Protein AF-A0AAX3F1F7-F1 (afdb_monomer_lite)

Structure (mmCIF, N/CA/C/O backbone):
data_AF-A0AAX3F1F7-F1
#
_entry.id   AF-A0AAX3F1F7-F1
#
loop_
_atom_site.group_PDB
_atom_site.id
_atom_site.type_symbol
_atom_site.label_atom_id
_atom_site.label_alt_id
_atom_site.label_comp_id
_atom_site.label_asym_id
_atom_site.label_entity_id
_atom_site.label_seq_id
_atom_site.pdbx_PDB_ins_code
_atom_site.Cartn_x
_atom_site.Cartn_y
_atom_site.Cartn_z
_atom_site.occupancy
_atom_site.B_iso_or_equiv
_atom_site.auth_seq_id
_atom_site.auth_comp_id
_atom_site.auth_asym_id
_atom_site.auth_atom_id
_atom_site.pdbx_PDB_model_num
ATOM 1 N N . MET A 1 1 ? -50.636 18.032 50.389 1.00 56.16 1 MET A N 1
ATOM 2 C CA . MET A 1 1 ? -50.684 18.350 48.943 1.00 56.16 1 MET A CA 1
ATOM 3 C C . MET A 1 1 ? -49.290 18.694 48.413 1.00 56.16 1 MET A C 1
ATOM 5 O O . MET A 1 1 ? -48.464 17.792 48.458 1.00 56.16 1 MET A O 1
ATOM 9 N N . GLN A 1 2 ? -48.983 19.935 47.993 1.00 61.22 2 GLN A N 1
ATOM 10 C CA . GLN A 1 2 ? -47.735 20.299 47.274 1.00 61.22 2 GLN A CA 1
ATOM 11 C C . GLN A 1 2 ? -46.433 19.712 47.865 1.00 61.22 2 GLN A C 1
ATOM 13 O O . GLN A 1 2 ? -45.573 19.241 47.130 1.00 61.22 2 GLN A O 1
ATOM 18 N N . PHE A 1 3 ? -46.307 19.691 49.194 1.00 67.88 3 PHE A N 1
ATOM 19 C CA . PHE A 1 3 ? -45.115 19.219 49.907 1.00 67.88 3 PHE A CA 1
ATOM 20 C C . PHE A 1 3 ? -44.638 17.800 49.525 1.00 67.88 3 PHE A C 1
ATOM 22 O O . PHE A 1 3 ? -43.434 17.579 49.433 1.00 67.88 3 PHE A O 1
ATOM 29 N N . ILE A 1 4 ? -45.552 16.851 49.273 1.00 76.25 4 ILE A N 1
ATOM 30 C CA . ILE A 1 4 ? -45.206 15.460 48.909 1.00 76.25 4 ILE A CA 1
ATOM 31 C C . ILE A 1 4 ? -45.314 15.188 47.398 1.00 76.25 4 ILE A C 1
ATOM 33 O O . ILE A 1 4 ? -44.721 14.232 46.903 1.00 76.25 4 ILE A O 1
ATOM 37 N N . SER A 1 5 ? -46.010 16.041 46.631 1.00 79.94 5 SER A N 1
ATOM 38 C CA . SER A 1 5 ? -46.213 15.810 45.192 1.00 79.94 5 SER A CA 1
ATOM 39 C C . SER A 1 5 ? -44.903 15.821 44.398 1.00 79.94 5 SER A C 1
ATOM 41 O O . SER A 1 5 ? -44.762 15.043 43.463 1.00 79.94 5 SER A O 1
ATOM 43 N N . GLY A 1 6 ? -43.915 16.632 44.798 1.00 85.50 6 GLY A N 1
ATOM 44 C CA . GLY A 1 6 ? -42.579 16.614 44.185 1.00 85.50 6 GLY A CA 1
ATOM 45 C C . GLY A 1 6 ? -41.860 15.267 44.340 1.00 85.50 6 GLY A C 1
ATOM 46 O O . GLY A 1 6 ? -41.281 14.767 43.377 1.00 85.50 6 GLY A O 1
ATOM 47 N N . SER A 1 7 ? -41.960 14.640 45.516 1.00 88.38 7 SER A N 1
ATOM 48 C CA . SER A 1 7 ? -41.384 13.317 45.795 1.00 88.38 7 SER A CA 1
ATOM 49 C C . SER A 1 7 ? -42.088 12.206 45.011 1.00 88.38 7 SER A C 1
ATOM 51 O O . SER A 1 7 ? -41.428 11.319 44.476 1.00 88.38 7 SER A O 1
ATOM 53 N N . VAL A 1 8 ? -43.417 12.283 44.863 1.00 89.31 8 VAL A N 1
ATOM 54 C CA . VAL A 1 8 ? -44.194 11.354 44.020 1.00 89.31 8 VAL A CA 1
ATOM 55 C C . VAL A 1 8 ? -43.819 11.503 42.540 1.00 89.31 8 VAL A C 1
ATOM 57 O O . VAL A 1 8 ? -43.609 10.496 41.867 1.00 89.31 8 VAL A O 1
ATOM 60 N N . THR A 1 9 ? -43.630 12.728 42.037 1.00 91.44 9 THR A N 1
ATOM 61 C CA . THR A 1 9 ? -43.121 12.966 40.674 1.00 91.44 9 THR A CA 1
ATOM 62 C C . THR A 1 9 ? -41.704 12.414 40.481 1.00 91.44 9 THR A C 1
ATOM 64 O O . THR A 1 9 ? -41.444 11.761 39.474 1.00 91.44 9 THR A O 1
ATOM 67 N N . ALA A 1 10 ? -40.797 12.610 41.445 1.00 91.44 10 ALA A N 1
ATOM 68 C CA . ALA A 1 10 ? -39.433 12.078 41.377 1.00 91.44 10 ALA A CA 1
ATOM 69 C C . ALA A 1 10 ? -39.404 10.538 41.386 1.00 91.44 10 ALA A C 1
ATOM 71 O O . ALA A 1 10 ? -38.694 9.923 40.591 1.00 91.44 10 ALA A O 1
ATOM 72 N N . ALA A 1 11 ? -40.222 9.908 42.232 1.00 93.25 11 ALA A N 1
ATOM 73 C CA . ALA A 1 11 ? -40.383 8.459 42.269 1.00 93.25 11 ALA A CA 1
ATOM 74 C C . ALA A 1 11 ? -41.006 7.900 40.981 1.00 93.25 11 ALA A C 1
ATOM 76 O O . ALA A 1 11 ? -40.555 6.870 40.481 1.00 93.25 11 ALA A O 1
ATOM 77 N N . LYS A 1 12 ? -41.987 8.600 40.394 1.00 93.94 12 LYS A N 1
ATOM 78 C CA . LYS A 1 12 ? -42.542 8.236 39.085 1.00 93.94 12 LYS A CA 1
ATOM 79 C C . LYS A 1 12 ? -41.490 8.334 37.975 1.00 93.94 12 LYS A C 1
ATOM 81 O O . LYS A 1 12 ? -41.359 7.390 37.210 1.00 93.94 12 LYS A O 1
ATOM 86 N N . ALA A 1 13 ? -40.689 9.399 37.935 1.00 93.38 13 ALA A N 1
ATOM 87 C CA . ALA A 1 13 ? -39.609 9.540 36.954 1.00 93.38 13 ALA A CA 1
ATOM 88 C C . ALA A 1 13 ? -38.542 8.428 37.055 1.00 93.38 13 ALA A C 1
ATOM 90 O O . ALA A 1 13 ? -37.955 8.054 36.047 1.00 93.38 13 ALA A O 1
ATOM 91 N N . VAL A 1 14 ? -38.314 7.874 38.253 1.00 94.25 14 VAL A N 1
ATOM 92 C CA . VAL A 1 14 ? -37.446 6.700 38.463 1.00 94.25 14 VAL A CA 1
ATOM 93 C C . VAL A 1 14 ? -38.097 5.396 37.985 1.00 94.25 14 VAL A C 1
ATOM 95 O O . VAL A 1 14 ? -37.398 4.543 37.447 1.00 94.25 14 VAL A O 1
ATOM 98 N N . LYS A 1 15 ? -39.415 5.238 38.161 1.00 94.00 15 LYS A N 1
ATOM 99 C CA . LYS A 1 15 ? -40.184 4.062 37.712 1.00 94.00 15 LYS A CA 1
ATOM 100 C C . LYS A 1 15 ? -40.419 4.013 36.201 1.00 94.00 15 LYS A C 1
ATOM 102 O O . LYS A 1 15 ? -40.439 2.932 35.624 1.00 94.00 15 LYS A O 1
ATOM 107 N N . ASP A 1 16 ? -40.614 5.173 35.579 1.00 94.12 16 ASP A N 1
ATOM 108 C CA . ASP A 1 16 ? -40.858 5.321 34.139 1.00 94.12 16 ASP A CA 1
ATOM 109 C C . ASP A 1 16 ? -39.570 5.150 33.299 1.00 94.12 16 ASP A C 1
ATOM 111 O O . ASP A 1 16 ? -39.619 5.183 32.069 1.00 94.12 16 ASP A O 1
ATOM 115 N N . ASP A 1 17 ? -38.409 4.987 33.943 1.00 94.88 17 ASP A N 1
ATOM 116 C CA . ASP A 1 17 ? -37.119 4.823 33.279 1.00 94.88 17 ASP A CA 1
ATOM 117 C C . ASP A 1 17 ? -36.986 3.441 32.617 1.00 94.88 17 ASP A C 1
ATOM 119 O O . ASP A 1 17 ? -37.281 2.408 33.221 1.00 94.88 17 ASP A O 1
ATOM 123 N N . ALA A 1 18 ? -36.467 3.402 31.387 1.00 92.81 18 ALA A N 1
ATOM 124 C CA . ALA A 1 18 ? -36.303 2.164 30.625 1.00 92.81 18 ALA A CA 1
ATOM 125 C C . ALA A 1 18 ? -35.439 1.106 31.343 1.00 92.81 18 ALA A C 1
ATOM 127 O O . ALA A 1 18 ? -35.636 -0.089 31.120 1.00 92.81 18 ALA A O 1
ATOM 128 N N . GLN A 1 19 ? -34.513 1.522 32.219 1.00 93.50 19 GLN A N 1
ATOM 129 C CA . GLN A 1 19 ? -33.678 0.611 33.009 1.00 93.50 19 GLN A CA 1
ATOM 130 C C . GLN A 1 19 ? -34.229 0.296 34.405 1.00 93.50 19 GLN A C 1
ATOM 132 O O . GLN A 1 19 ? -33.608 -0.475 35.137 1.00 93.50 19 GLN A O 1
ATOM 137 N N . TYR A 1 20 ? -35.414 0.800 34.773 1.00 92.44 20 TYR A N 1
ATOM 138 C CA . TYR A 1 20 ? -36.036 0.481 36.060 1.00 92.44 20 TYR A CA 1
ATOM 139 C C . TYR A 1 20 ? -36.245 -1.027 36.238 1.00 92.44 20 TYR A C 1
ATOM 141 O O . TYR A 1 20 ? -35.955 -1.567 37.301 1.00 92.44 20 TYR A O 1
ATOM 149 N N . ASN A 1 21 ? -36.638 -1.751 35.185 1.00 92.00 21 ASN A N 1
ATOM 150 C CA . ASN A 1 21 ? -36.804 -3.208 35.246 1.00 92.00 21 ASN A CA 1
ATOM 151 C C . ASN A 1 21 ? -35.507 -3.960 35.604 1.00 92.00 21 ASN A C 1
ATOM 153 O O . ASN A 1 21 ? -35.583 -4.999 36.262 1.00 92.00 21 ASN A O 1
ATOM 157 N N . SER A 1 22 ? -34.343 -3.410 35.252 1.00 90.00 22 SER A N 1
ATOM 158 C CA . SER A 1 22 ? -33.010 -3.964 35.529 1.00 90.00 22 SER A CA 1
ATOM 159 C C . SER A 1 22 ? -32.537 -3.727 36.975 1.00 90.00 22 SER A C 1
ATOM 161 O O . SER A 1 22 ? -31.560 -4.334 37.410 1.00 90.00 22 SER A O 1
ATOM 163 N N . VAL A 1 23 ? -33.212 -2.862 37.745 1.00 91.31 23 VAL A N 1
ATOM 164 C CA . VAL A 1 23 ? -32.863 -2.563 39.147 1.00 91.31 23 VAL A CA 1
ATOM 165 C C . VAL A 1 23 ? -33.130 -3.766 40.065 1.00 91.31 23 VAL A C 1
ATOM 167 O O . VAL A 1 23 ? -34.052 -4.556 39.838 1.00 91.31 23 VAL A O 1
ATOM 170 N N . ASP A 1 24 ? -32.328 -3.880 41.129 1.00 90.75 24 ASP A N 1
ATOM 171 C CA . ASP A 1 24 ? -32.475 -4.828 42.247 1.00 90.75 24 ASP A CA 1
ATOM 172 C C . ASP A 1 24 ? -33.936 -4.946 42.729 1.00 90.75 24 ASP A C 1
ATOM 174 O O . ASP A 1 24 ? -34.585 -3.949 43.058 1.00 90.75 24 ASP A O 1
ATOM 178 N N . ALA A 1 25 ? -34.460 -6.176 42.778 1.00 92.56 25 ALA A N 1
ATOM 179 C CA . ALA A 1 25 ? -35.853 -6.452 43.133 1.00 92.56 25 ALA A CA 1
ATOM 180 C C . ALA A 1 25 ? -36.249 -5.891 44.509 1.00 92.56 25 ALA A C 1
ATOM 182 O O . ALA A 1 25 ? -37.356 -5.380 44.663 1.00 92.56 25 ALA A O 1
ATOM 183 N N . THR A 1 26 ? -35.334 -5.908 45.478 1.00 93.50 26 THR A N 1
ATOM 184 C CA . THR A 1 26 ? -35.558 -5.398 46.839 1.00 93.50 26 THR A CA 1
ATOM 185 C C . THR A 1 26 ? -35.767 -3.887 46.831 1.00 93.50 26 THR A C 1
ATOM 187 O O . THR A 1 26 ? -36.683 -3.371 47.475 1.00 93.50 26 THR A O 1
ATOM 190 N N . LEU A 1 27 ? -34.942 -3.171 46.059 1.00 93.62 27 LEU A N 1
ATOM 191 C CA . LEU A 1 27 ? -35.031 -1.718 45.915 1.00 93.62 27 LEU A CA 1
ATOM 192 C C . LEU A 1 27 ? -36.296 -1.313 45.145 1.00 93.62 27 LEU A C 1
ATOM 194 O O . LEU A 1 27 ? -36.955 -0.348 45.531 1.00 93.62 27 LEU A O 1
ATOM 198 N N . LYS A 1 28 ? -36.682 -2.081 44.114 1.00 95.06 28 LYS A N 1
ATOM 199 C CA . LYS A 1 28 ? -37.941 -1.866 43.380 1.00 95.06 28 LYS A CA 1
ATOM 200 C C . LYS A 1 28 ? -39.159 -2.033 44.283 1.00 95.06 28 LYS A C 1
ATOM 202 O O . LYS A 1 28 ? -39.932 -1.090 44.403 1.00 95.06 28 LYS A O 1
ATOM 207 N N . THR A 1 29 ? -39.288 -3.166 44.979 1.00 95.81 29 THR A N 1
ATOM 208 C CA . THR A 1 29 ? -40.395 -3.414 45.922 1.00 95.81 29 THR A CA 1
ATOM 209 C C . THR A 1 29 ? -40.464 -2.334 47.001 1.00 95.81 29 THR A C 1
ATOM 211 O O . THR A 1 29 ? -41.536 -1.791 47.256 1.00 95.81 29 THR A O 1
ATOM 214 N N . THR A 1 30 ? -39.318 -1.939 47.569 1.00 95.62 30 THR A N 1
ATOM 215 C CA . THR A 1 30 ? -39.258 -0.858 48.568 1.00 95.62 30 THR A CA 1
ATOM 216 C C . THR A 1 30 ? -39.785 0.465 48.004 1.00 95.62 30 THR A C 1
ATOM 218 O O . THR A 1 30 ? -40.578 1.136 48.666 1.00 95.62 30 THR A O 1
ATOM 221 N N . LEU A 1 31 ? -39.385 0.844 46.783 1.00 96.19 31 LEU A N 1
ATOM 222 C CA . LEU A 1 31 ? -39.887 2.056 46.131 1.00 96.19 31 LEU A CA 1
ATOM 223 C C . LEU A 1 31 ? -41.385 1.958 45.821 1.00 96.19 31 LEU A C 1
ATOM 225 O O . LEU A 1 31 ? -42.106 2.912 46.093 1.00 96.19 31 LEU A O 1
ATOM 229 N N . GLU A 1 32 ? -41.860 0.826 45.302 1.00 95.31 32 GLU A N 1
ATOM 230 C CA . GLU A 1 32 ? -43.274 0.613 44.970 1.00 95.31 32 GLU A CA 1
ATOM 231 C C . GLU A 1 32 ? -44.187 0.695 46.198 1.00 95.31 32 GLU A C 1
ATOM 233 O O . GLU A 1 32 ? -45.220 1.368 46.156 1.00 95.31 32 GLU A O 1
ATOM 238 N N . GLU A 1 33 ? -43.782 0.106 47.327 1.00 95.44 33 GLU A N 1
ATOM 239 C CA . GLU A 1 33 ? -44.489 0.254 48.601 1.00 95.44 33 GLU A CA 1
ATOM 240 C C . GLU A 1 33 ? -44.615 1.726 49.014 1.00 95.44 33 GLU A C 1
ATOM 242 O O . GLU A 1 33 ? -45.711 2.193 49.340 1.00 95.44 33 GLU A O 1
ATOM 247 N N . LYS A 1 34 ? -43.500 2.477 49.022 1.00 94.44 34 LYS A N 1
ATOM 248 C CA . LYS A 1 34 ? -43.511 3.857 49.540 1.00 94.44 34 LYS A CA 1
ATOM 249 C C . LYS A 1 34 ? -44.189 4.806 48.550 1.00 94.44 34 LYS A C 1
ATOM 251 O O . LYS A 1 34 ? -44.867 5.738 48.975 1.00 94.44 34 LYS A O 1
ATOM 256 N N . TYR A 1 35 ? -44.077 4.536 47.249 1.00 93.81 35 TYR A N 1
ATOM 257 C CA . TYR A 1 35 ? -44.792 5.239 46.186 1.00 93.81 35 TYR A CA 1
ATOM 258 C C . TYR A 1 35 ? -46.306 5.047 46.314 1.00 93.81 35 TYR A C 1
ATOM 260 O O . TYR A 1 35 ? -47.053 6.025 46.291 1.00 93.81 35 TYR A O 1
ATOM 268 N N . THR A 1 36 ? -46.759 3.809 46.525 1.00 92.62 36 THR A N 1
ATOM 269 C CA . THR A 1 36 ? -48.180 3.487 46.725 1.00 92.62 36 THR A CA 1
ATOM 270 C C . THR A 1 36 ? -48.719 4.161 47.989 1.00 92.62 36 THR A C 1
ATOM 272 O O . THR A 1 36 ? -49.751 4.830 47.938 1.00 92.62 36 THR A O 1
ATOM 275 N N . ALA A 1 37 ? -47.986 4.083 49.106 1.00 88.88 37 ALA A N 1
ATOM 276 C CA . ALA A 1 37 ? -48.365 4.740 50.357 1.00 88.88 37 ALA A CA 1
ATOM 277 C C . ALA A 1 37 ? -48.449 6.276 50.230 1.00 88.88 37 ALA A C 1
ATOM 279 O O . ALA A 1 37 ? -49.399 6.886 50.719 1.00 88.88 37 ALA A O 1
ATOM 280 N N . ALA A 1 38 ? -47.493 6.911 49.543 1.00 87.38 38 ALA A N 1
ATOM 281 C CA . ALA A 1 38 ? -47.501 8.356 49.310 1.00 87.38 38 ALA A CA 1
ATOM 282 C C . ALA A 1 38 ? -48.607 8.804 48.337 1.00 87.38 38 ALA A C 1
ATOM 284 O O . ALA A 1 38 ? -49.199 9.866 48.532 1.00 87.38 38 ALA A O 1
ATOM 285 N N . THR A 1 39 ? -48.918 7.995 47.320 1.00 87.00 39 THR A N 1
ATOM 286 C CA . THR A 1 39 ? -49.993 8.273 46.349 1.00 87.00 39 THR A CA 1
ATOM 287 C C . THR A 1 39 ? -51.366 8.181 47.023 1.00 87.00 39 THR A C 1
ATOM 289 O O . THR A 1 39 ? -52.161 9.111 46.909 1.00 87.00 39 THR A O 1
ATOM 292 N N . ALA A 1 40 ? -51.605 7.159 47.853 1.00 84.06 40 ALA A N 1
ATOM 293 C CA . ALA A 1 40 ? -52.846 7.026 48.625 1.00 84.06 40 ALA A CA 1
ATOM 294 C C . ALA A 1 40 ? -53.093 8.198 49.608 1.00 84.06 40 ALA A C 1
ATOM 296 O O . ALA A 1 40 ? -54.239 8.523 49.923 1.00 84.06 40 ALA A O 1
ATOM 297 N N . LEU A 1 41 ? -52.031 8.871 50.074 1.00 78.69 41 LEU A N 1
ATOM 298 C CA . LEU A 1 41 ? -52.120 10.094 50.889 1.00 78.69 41 LEU A CA 1
ATOM 299 C C . LEU A 1 41 ? -52.425 11.368 50.073 1.00 78.69 41 LEU A C 1
ATOM 301 O O . LEU A 1 41 ? -52.804 12.380 50.664 1.00 78.69 41 LEU A O 1
ATOM 305 N N . LEU A 1 42 ? -52.274 11.336 48.744 1.00 74.62 42 LEU A N 1
ATOM 306 C CA . LEU A 1 42 ? -52.699 12.406 47.831 1.00 74.62 42 LEU A CA 1
ATOM 307 C C . LEU A 1 42 ? -54.128 12.186 47.316 1.00 74.62 42 LEU A C 1
ATOM 309 O O . LEU A 1 42 ? -54.904 13.136 47.272 1.00 74.62 42 LEU A O 1
ATOM 313 N N . GLU A 1 43 ? -54.489 10.946 46.980 1.00 71.44 43 GLU A N 1
ATOM 314 C CA . GLU A 1 43 ? -55.826 10.571 46.486 1.00 71.44 43 GLU A CA 1
ATOM 315 C C . GLU A 1 43 ? -56.916 10.652 47.574 1.00 71.44 43 GLU A C 1
ATOM 317 O O . GLU A 1 43 ? -58.104 10.771 47.277 1.00 71.44 43 GLU A O 1
ATOM 322 N N . GLY A 1 44 ? -56.524 10.637 48.853 1.00 62.34 44 GLY A N 1
ATOM 323 C CA . GLY A 1 44 ? -57.406 10.720 50.020 1.00 62.34 44 GLY A CA 1
ATOM 324 C C . GLY A 1 44 ? -58.065 12.087 50.276 1.00 62.34 44 GLY A C 1
ATOM 325 O O . GLY A 1 44 ? -58.163 12.495 51.436 1.00 62.34 44 GLY A O 1
ATOM 326 N N . GLU A 1 45 ? -58.538 12.796 49.244 1.00 52.22 45 GLU A N 1
ATOM 327 C CA . GLU A 1 45 ? -59.150 14.138 49.353 1.00 52.22 45 GLU A CA 1
ATOM 328 C C . GLU A 1 45 ? -60.296 14.217 50.380 1.00 52.22 45 GLU A C 1
ATOM 330 O O . GLU A 1 45 ? -60.506 15.251 51.021 1.00 52.22 45 GLU A O 1
ATOM 335 N N . THR A 1 46 ? -61.015 13.111 50.589 1.00 50.50 46 THR A N 1
ATOM 336 C CA . THR A 1 46 ? -62.110 12.996 51.565 1.00 50.50 46 THR A CA 1
ATOM 337 C C . THR A 1 46 ? -61.663 13.110 53.025 1.00 50.50 46 THR A C 1
ATOM 339 O O . THR A 1 46 ? -62.496 13.416 53.875 1.00 50.50 46 THR A O 1
ATOM 342 N N . LYS A 1 47 ? -60.371 12.924 53.342 1.00 52.56 47 LYS A N 1
ATOM 343 C CA . LYS A 1 47 ? -59.838 13.112 54.705 1.00 52.56 47 LYS A CA 1
ATOM 344 C C . LYS A 1 47 ? -59.405 14.549 55.004 1.00 52.56 47 LYS A C 1
ATOM 346 O O . LYS A 1 47 ? -59.481 14.959 56.158 1.00 52.56 47 LYS A O 1
ATOM 351 N N . LEU A 1 48 ? -58.975 15.328 54.005 1.00 51.97 48 LEU A N 1
ATOM 352 C CA . LEU A 1 48 ? -58.432 16.675 54.249 1.00 51.97 48 LEU A CA 1
ATOM 353 C C . LEU A 1 48 ? -59.509 17.761 54.417 1.00 51.97 48 LEU A C 1
ATOM 355 O O . LEU A 1 48 ? -59.241 18.763 55.075 1.00 51.97 48 LEU A O 1
ATOM 359 N N . LYS A 1 49 ? -60.732 17.565 53.901 1.00 50.91 49 LYS A N 1
ATOM 360 C CA . LYS A 1 49 ? -61.834 18.544 54.040 1.00 50.91 49 LYS A CA 1
ATOM 361 C C . LYS A 1 49 ? -62.336 18.763 55.479 1.00 50.91 49 LYS A C 1
ATOM 363 O O . LYS A 1 49 ? -63.065 19.720 55.705 1.00 50.91 49 LYS A O 1
ATOM 368 N N . ASN A 1 50 ? -61.921 17.934 56.443 1.00 47.53 50 ASN A N 1
ATOM 369 C CA . ASN A 1 50 ? -62.388 17.978 57.837 1.00 47.53 50 ASN A CA 1
ATOM 370 C C . ASN A 1 50 ? -61.322 18.476 58.844 1.00 47.53 50 ASN A C 1
ATOM 372 O O . ASN A 1 50 ? -61.491 18.303 60.050 1.00 47.53 50 ASN A O 1
ATOM 376 N N . LEU A 1 51 ? -60.205 19.055 58.382 1.00 50.31 51 LEU A N 1
ATOM 377 C CA . LEU A 1 51 ? -59.063 19.416 59.244 1.00 50.31 51 LEU A CA 1
ATOM 378 C C . LEU A 1 51 ? -59.138 20.802 59.914 1.00 50.31 51 LEU A C 1
ATOM 380 O O . LEU A 1 51 ? -58.278 21.112 60.731 1.00 50.31 51 LEU A O 1
ATOM 384 N N . ASP A 1 52 ? -60.170 21.598 59.634 1.00 49.41 52 ASP A N 1
ATOM 385 C CA . ASP A 1 52 ? -60.341 22.973 60.147 1.00 49.41 52 ASP A CA 1
ATOM 386 C C . ASP A 1 52 ? -60.671 23.053 61.660 1.00 49.41 52 ASP A C 1
ATOM 388 O O . ASP A 1 52 ? -60.719 24.133 62.239 1.00 49.41 52 ASP A O 1
ATOM 392 N N . ALA A 1 53 ? -60.927 21.913 62.322 1.00 48.16 53 ALA A N 1
ATOM 393 C CA . ALA A 1 53 ? -61.595 21.886 63.630 1.00 48.16 53 ALA A CA 1
ATOM 394 C C . ALA A 1 53 ? -61.057 20.871 64.669 1.00 48.16 53 ALA A C 1
ATOM 396 O O . ALA A 1 53 ? -61.750 20.596 65.649 1.00 48.16 53 ALA A O 1
ATOM 397 N N . SER A 1 54 ? -59.867 20.265 64.504 1.00 53.06 54 SER A N 1
ATOM 398 C CA . SER A 1 54 ? -59.346 19.327 65.526 1.00 53.06 54 SER A CA 1
ATOM 399 C C . SER A 1 54 ? -57.822 19.175 65.588 1.00 53.06 54 SER A C 1
ATOM 401 O O . SER A 1 54 ? -57.101 19.426 64.625 1.00 53.06 54 SER A O 1
ATOM 403 N N . SER A 1 55 ? -57.344 18.650 66.721 1.00 53.03 55 SER A N 1
ATOM 404 C CA . SER A 1 55 ? -55.942 18.326 67.034 1.00 53.03 55 SER A CA 1
ATOM 405 C C . SER A 1 55 ? -55.288 17.247 66.150 1.00 53.03 55 SER A C 1
ATOM 407 O O . SER A 1 55 ? -54.124 16.916 66.352 1.00 53.03 55 SER A O 1
ATOM 409 N N . ASN A 1 56 ? -55.986 16.718 65.138 1.00 55.53 56 ASN A N 1
ATOM 410 C CA . ASN A 1 56 ? -55.423 15.770 64.167 1.00 55.53 56 ASN A CA 1
ATOM 411 C C . ASN A 1 56 ? -54.488 16.419 63.128 1.00 55.53 56 ASN A C 1
ATOM 413 O O . ASN A 1 56 ? -53.861 15.698 62.344 1.00 55.53 56 ASN A O 1
ATOM 417 N N . LEU A 1 57 ? -54.397 17.755 63.076 1.00 60.44 57 LEU A N 1
ATOM 418 C CA . LEU A 1 57 ? -53.590 18.463 62.077 1.00 60.44 57 LEU A CA 1
ATOM 419 C C . LEU A 1 57 ? -52.098 18.103 62.180 1.00 60.44 57 LEU A C 1
ATOM 421 O O . LEU A 1 57 ? -51.493 17.737 61.171 1.00 60.44 57 LEU A O 1
ATOM 425 N N . ASP A 1 58 ? -51.531 18.112 63.389 1.00 61.88 58 ASP A N 1
ATOM 426 C CA . ASP A 1 58 ? -50.118 17.777 63.618 1.00 61.88 58 ASP A CA 1
ATOM 427 C C . ASP A 1 58 ? -49.819 16.301 63.326 1.00 61.88 58 ASP A C 1
ATOM 429 O O . ASP A 1 58 ? -48.824 15.986 62.677 1.00 61.88 58 ASP A O 1
ATOM 433 N N . THR A 1 59 ? -50.713 15.384 63.711 1.00 58.53 59 THR A N 1
ATOM 434 C CA . THR A 1 59 ? -50.579 13.949 63.399 1.00 58.53 59 THR A CA 1
ATOM 435 C C . THR A 1 59 ? -50.632 13.694 61.890 1.00 58.53 59 THR A C 1
ATOM 437 O O . THR A 1 59 ? -49.857 12.896 61.358 1.00 58.53 59 THR A O 1
ATOM 440 N N . THR A 1 60 ? -51.506 14.409 61.175 1.00 70.38 60 THR A N 1
ATOM 441 C CA . THR A 1 60 ? -51.612 14.332 59.710 1.00 70.38 60 THR A CA 1
ATOM 442 C C . THR A 1 60 ? -50.360 14.899 59.039 1.00 70.38 60 THR A C 1
ATOM 444 O O . THR A 1 60 ? -49.826 14.285 58.115 1.00 70.38 60 THR A O 1
ATOM 447 N N . LYS A 1 61 ? -49.846 16.032 59.532 1.00 73.75 61 LYS A N 1
ATOM 448 C CA . LYS A 1 61 ? -48.604 16.653 59.057 1.00 73.75 61 LYS A CA 1
ATOM 449 C C . LYS A 1 61 ? -47.399 15.730 59.260 1.00 73.75 61 LYS A C 1
ATOM 451 O O . LYS A 1 61 ? -46.699 15.450 58.290 1.00 73.75 61 LYS A O 1
ATOM 456 N N . ALA A 1 62 ? -47.217 15.186 60.463 1.00 77.88 62 ALA A N 1
ATOM 457 C CA . ALA A 1 62 ? -46.140 14.247 60.779 1.00 77.88 62 ALA A CA 1
ATOM 458 C C . ALA A 1 62 ? -46.220 12.961 59.935 1.00 77.88 62 ALA A C 1
ATOM 460 O O . ALA A 1 62 ? -45.198 12.451 59.480 1.00 77.88 62 ALA A O 1
ATOM 461 N N . THR A 1 63 ? -47.432 12.470 59.650 1.00 81.00 63 THR A N 1
ATOM 462 C CA . THR A 1 63 ? -47.643 11.336 58.731 1.00 81.00 63 THR A CA 1
ATOM 463 C C . THR A 1 63 ? -47.204 11.684 57.305 1.00 81.00 63 THR A C 1
ATOM 465 O O . THR A 1 63 ? -46.539 10.879 56.654 1.00 81.00 63 THR A O 1
ATOM 468 N N . LEU A 1 64 ? -47.520 12.890 56.817 1.00 81.50 64 LEU A N 1
ATOM 469 C CA . LEU A 1 64 ? -47.131 13.346 55.479 1.00 81.50 64 LEU A CA 1
ATOM 470 C C . LEU A 1 64 ? -45.614 13.588 55.363 1.00 81.50 64 LEU A C 1
ATOM 472 O O . LEU A 1 64 ? -45.016 13.256 54.342 1.00 81.50 64 LEU A O 1
ATOM 476 N N . GLU A 1 65 ? -44.985 14.126 56.409 1.00 84.31 65 GLU A N 1
ATOM 477 C CA . GLU A 1 65 ? -43.532 14.318 56.511 1.00 84.31 65 GLU A CA 1
ATOM 478 C C . GLU A 1 65 ? -42.784 12.979 56.589 1.00 84.31 65 GLU A C 1
ATOM 480 O O . GLU A 1 65 ? -41.796 12.785 55.876 1.00 84.31 65 GLU A O 1
ATOM 485 N N . SER A 1 66 ? -43.295 12.018 57.364 1.00 87.50 66 SER A N 1
ATOM 486 C CA . SER A 1 66 ? -42.763 10.653 57.432 1.00 87.50 66 SER A CA 1
ATOM 487 C C . SER A 1 66 ? -42.881 9.928 56.086 1.00 87.50 66 SER A C 1
ATOM 489 O O . SER A 1 66 ? -41.887 9.399 55.588 1.00 87.50 66 SER A O 1
ATOM 491 N N . ALA A 1 67 ? -44.051 9.979 55.437 1.00 87.75 67 ALA A N 1
ATOM 492 C CA . ALA A 1 67 ? -44.268 9.370 54.124 1.00 87.75 67 ALA A CA 1
ATOM 493 C C . ALA A 1 67 ? -43.382 9.996 53.035 1.00 87.75 67 ALA A C 1
ATOM 495 O O . ALA A 1 67 ? -42.807 9.271 52.222 1.00 87.75 67 ALA A O 1
ATOM 496 N N . LYS A 1 68 ? -43.210 11.327 53.049 1.00 89.12 68 LYS A N 1
ATOM 497 C CA . LYS A 1 68 ? -42.280 12.023 52.150 1.00 89.12 68 LYS A CA 1
ATOM 498 C C . LYS A 1 68 ? -40.840 11.558 52.375 1.00 89.12 68 LYS A C 1
ATOM 500 O O . LYS A 1 68 ? -40.178 11.171 51.420 1.00 89.12 68 LYS A O 1
ATOM 505 N N . THR A 1 69 ? -40.382 11.541 53.627 1.00 92.94 69 THR A N 1
ATOM 506 C CA . THR A 1 69 ? -39.016 11.126 53.992 1.00 92.94 69 THR A CA 1
ATOM 507 C C . THR A 1 69 ? -38.742 9.672 53.598 1.00 92.94 69 THR A C 1
ATOM 509 O O . THR A 1 69 ? -37.686 9.374 53.047 1.00 92.94 69 THR A O 1
ATOM 512 N N . ALA A 1 70 ? -39.705 8.769 53.810 1.00 93.62 70 ALA A N 1
ATOM 513 C CA . ALA A 1 70 ? -39.593 7.369 53.405 1.00 93.62 70 ALA A CA 1
ATOM 514 C C . ALA A 1 70 ? -39.546 7.194 51.876 1.00 93.62 70 ALA A C 1
ATOM 516 O O . ALA A 1 70 ? -38.782 6.366 51.379 1.00 93.62 70 ALA A O 1
ATOM 517 N N . LEU A 1 71 ? -40.327 7.980 51.123 1.00 94.81 71 LEU A N 1
ATOM 518 C CA . LEU A 1 71 ? -40.296 7.958 49.661 1.00 94.81 71 LEU A CA 1
ATOM 519 C C . LEU A 1 71 ? -38.991 8.543 49.105 1.00 94.81 71 LEU A C 1
ATOM 521 O O . LEU A 1 71 ? -38.370 7.919 48.249 1.00 94.81 71 LEU A O 1
ATOM 525 N N . ASP A 1 72 ? -38.544 9.692 49.616 1.00 94.38 72 ASP A N 1
ATOM 526 C CA . ASP A 1 72 ? -37.274 10.314 49.221 1.00 94.38 72 ASP A CA 1
ATOM 527 C C . ASP A 1 72 ? -36.088 9.375 49.496 1.00 94.38 72 ASP A C 1
ATOM 529 O O . ASP A 1 72 ? -35.205 9.236 48.650 1.00 94.38 72 ASP A O 1
ATOM 533 N N . ALA A 1 73 ? -36.092 8.672 50.635 1.00 95.38 73 ALA A N 1
ATOM 534 C CA . ALA A 1 73 ? -35.085 7.666 50.965 1.00 95.38 73 ALA A CA 1
ATOM 535 C C . ALA A 1 73 ? -35.120 6.458 50.008 1.00 95.38 73 ALA A C 1
ATOM 537 O O . ALA A 1 73 ? -34.067 6.003 49.563 1.00 95.38 73 ALA A O 1
ATOM 538 N N . ALA A 1 74 ? -36.306 5.964 49.636 1.00 95.25 74 ALA A N 1
ATOM 539 C CA . ALA A 1 74 ? -36.438 4.876 48.663 1.00 95.25 74 ALA A CA 1
ATOM 540 C C . ALA A 1 74 ? -35.968 5.293 47.254 1.00 95.25 74 ALA A C 1
ATOM 542 O O . ALA A 1 74 ? -35.267 4.534 46.582 1.00 95.25 74 ALA A O 1
ATOM 543 N N . VAL A 1 75 ? -36.278 6.523 46.827 1.00 95.38 75 VAL A N 1
ATOM 544 C CA . VAL A 1 75 ? -35.772 7.118 45.577 1.00 95.38 75 VAL A CA 1
ATOM 545 C C . VAL A 1 75 ? -34.247 7.254 45.613 1.00 95.38 75 VAL A C 1
ATOM 547 O O . VAL A 1 75 ? -33.574 6.872 44.654 1.00 95.38 75 VAL A O 1
ATOM 550 N N . ALA A 1 76 ? -33.689 7.745 46.722 1.00 94.88 76 ALA A N 1
ATOM 551 C CA . ALA A 1 76 ? -32.246 7.875 46.913 1.00 94.88 76 ALA A CA 1
ATOM 552 C C . ALA A 1 76 ? -31.521 6.517 46.920 1.00 94.88 76 ALA A C 1
ATOM 554 O O . ALA A 1 76 ? -30.410 6.431 46.405 1.00 94.88 76 ALA A O 1
ATOM 555 N N . ALA A 1 77 ? -32.150 5.455 47.435 1.00 93.31 77 ALA A N 1
ATOM 556 C CA . ALA A 1 77 ? -31.603 4.099 47.418 1.00 93.31 77 ALA A CA 1
ATOM 557 C C . ALA A 1 77 ? -31.655 3.443 46.023 1.00 93.31 77 ALA A C 1
ATOM 559 O O . ALA A 1 77 ? -30.720 2.743 45.637 1.00 93.31 77 ALA A O 1
ATOM 560 N N . VAL A 1 78 ? -32.715 3.682 45.238 1.00 94.12 78 VAL A N 1
ATOM 561 C CA . VAL A 1 78 ? -32.825 3.167 43.859 1.00 94.12 78 VAL A CA 1
ATOM 562 C C . VAL A 1 78 ? -31.863 3.874 42.901 1.00 94.12 78 VAL A C 1
ATOM 564 O O . VAL A 1 78 ? -31.273 3.218 42.042 1.00 94.12 78 VAL A O 1
ATOM 567 N N . LYS A 1 79 ? -31.695 5.198 43.023 1.00 91.31 79 LYS A N 1
ATOM 568 C CA . LYS A 1 79 ? -31.014 6.021 42.008 1.00 91.31 79 LYS A CA 1
ATOM 569 C C . LYS A 1 79 ? -29.594 5.542 41.627 1.00 91.31 79 LYS A C 1
ATOM 571 O O . LYS A 1 79 ? -29.344 5.464 40.427 1.00 91.31 79 LYS A O 1
ATOM 576 N N . PRO A 1 80 ? -28.684 5.166 42.553 1.00 91.38 80 PRO A N 1
ATOM 577 C CA . PRO A 1 80 ? -27.359 4.650 42.189 1.00 91.38 80 PRO A CA 1
ATOM 578 C C . PRO A 1 80 ? -27.415 3.328 41.414 1.00 91.38 80 PRO A C 1
ATOM 580 O O . PRO A 1 80 ? -26.628 3.114 40.497 1.00 91.38 80 PRO A O 1
ATOM 583 N N . ASN A 1 81 ? -28.369 2.451 41.749 1.00 91.75 81 ASN A N 1
ATOM 584 C CA . ASN A 1 81 ? -28.561 1.176 41.060 1.00 91.75 81 ASN A CA 1
ATOM 585 C C . ASN A 1 81 ? -29.104 1.403 39.640 1.00 91.75 81 ASN A C 1
ATOM 587 O O . ASN A 1 81 ? -28.581 0.833 38.688 1.00 91.75 81 ASN A O 1
ATOM 591 N N . LEU A 1 82 ? -30.086 2.299 39.484 1.00 92.75 82 LEU A N 1
ATOM 592 C CA . LEU A 1 82 ? -30.616 2.689 38.176 1.00 92.75 82 LEU A CA 1
ATOM 593 C C . LEU A 1 82 ? -29.527 3.286 37.270 1.00 92.75 82 LEU A C 1
ATOM 595 O O . LEU A 1 82 ? -29.430 2.910 36.103 1.00 92.75 82 LEU A O 1
ATOM 599 N N . GLU A 1 83 ? -28.685 4.173 37.803 1.00 92.62 83 GLU A N 1
ATOM 600 C CA . GLU A 1 83 ? -27.596 4.785 37.035 1.00 92.62 83 GLU A CA 1
ATOM 601 C C . GLU A 1 83 ? -26.540 3.748 36.620 1.00 92.62 83 GLU A C 1
ATOM 603 O O . GLU A 1 83 ? -26.145 3.694 35.457 1.00 92.62 83 GLU A O 1
ATOM 608 N N . PHE A 1 84 ? -26.173 2.830 37.522 1.00 94.25 84 PHE A N 1
ATOM 609 C CA . PHE A 1 84 ? -25.316 1.691 37.191 1.00 94.25 84 PHE A CA 1
ATOM 610 C C . PHE A 1 84 ? -25.887 0.834 36.043 1.00 94.25 84 PHE A C 1
ATOM 612 O O . PHE A 1 84 ? -25.149 0.477 35.123 1.00 94.25 84 PHE A O 1
ATOM 619 N N . GLN A 1 85 ? -27.195 0.541 36.040 1.00 93.94 85 GLN A N 1
ATOM 620 C CA . GLN A 1 85 ? -27.819 -0.231 34.956 1.00 93.94 85 GLN A CA 1
ATOM 621 C C . GLN A 1 85 ? -27.814 0.524 33.615 1.00 93.94 85 GLN A C 1
ATOM 623 O O . GLN A 1 85 ? -27.641 -0.100 32.565 1.00 93.94 85 GLN A O 1
ATOM 628 N N . LYS A 1 86 ? -27.924 1.861 33.620 1.00 93.88 86 LYS A N 1
ATOM 629 C CA . LYS A 1 86 ? -27.751 2.693 32.413 1.00 93.88 86 LYS A CA 1
ATOM 630 C C . LYS A 1 86 ? -26.328 2.627 31.874 1.00 93.88 86 LYS A C 1
ATOM 632 O 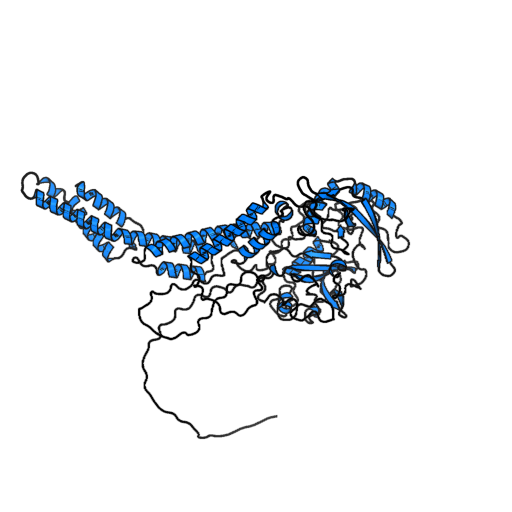O . LYS A 1 86 ? -26.154 2.390 30.677 1.00 93.88 86 LYS A O 1
ATOM 637 N N . THR A 1 87 ? -25.324 2.769 32.737 1.00 95.06 87 THR A N 1
ATOM 638 C CA . THR A 1 87 ? -23.909 2.655 32.356 1.00 95.06 87 THR A CA 1
ATOM 639 C C . THR A 1 87 ? -23.601 1.263 31.799 1.00 95.06 87 THR A C 1
ATOM 641 O O . THR A 1 87 ? -23.052 1.150 30.704 1.00 95.06 87 THR A O 1
ATOM 644 N N . LYS A 1 88 ? -24.048 0.195 32.475 1.00 94.25 88 LYS A N 1
ATOM 645 C CA . LYS A 1 88 ? -23.865 -1.198 32.032 1.00 94.25 88 LYS A CA 1
ATOM 646 C C . LYS A 1 88 ? -24.558 -1.491 30.695 1.00 94.25 88 LYS A C 1
ATOM 648 O O . LYS A 1 88 ? -23.957 -2.106 29.816 1.00 94.25 88 LYS A O 1
ATOM 653 N N . THR A 1 89 ? -25.782 -0.995 30.499 1.00 94.31 89 THR A N 1
ATOM 654 C CA . THR A 1 89 ? -26.500 -1.104 29.213 1.00 94.31 89 THR A CA 1
ATOM 655 C C . THR A 1 89 ? -25.778 -0.344 28.100 1.00 94.31 89 THR A C 1
ATOM 657 O O . THR A 1 89 ? -25.626 -0.861 26.994 1.00 94.31 89 THR A O 1
ATOM 660 N N . SER A 1 90 ? -25.280 0.859 28.392 1.00 96.06 90 SER A N 1
ATOM 661 C CA . SER A 1 90 ? -24.524 1.675 27.433 1.00 96.06 90 SER A CA 1
ATOM 662 C C . SER A 1 90 ? -23.205 1.006 27.036 1.00 96.06 90 SER A C 1
ATOM 664 O O . SER A 1 90 ? -22.834 1.027 25.864 1.00 96.06 90 SER A O 1
ATOM 666 N N . ALA A 1 91 ? -22.526 0.346 27.980 1.00 95.12 91 ALA A N 1
ATOM 667 C CA . ALA A 1 91 ? -21.324 -0.433 27.701 1.00 95.12 91 ALA A CA 1
ATOM 668 C C . ALA A 1 91 ? -21.629 -1.639 26.791 1.00 95.12 91 ALA A C 1
ATOM 670 O O . ALA A 1 91 ? -20.928 -1.849 25.805 1.00 95.12 91 ALA A O 1
ATOM 671 N N . ALA A 1 92 ? -22.719 -2.377 27.036 1.00 94.88 92 ALA A N 1
ATOM 672 C CA . ALA A 1 92 ? -23.135 -3.491 26.173 1.00 94.88 92 ALA A CA 1
ATOM 673 C C . ALA A 1 92 ? -23.513 -3.024 24.750 1.00 94.88 92 ALA A C 1
ATOM 675 O O . ALA A 1 92 ? -23.154 -3.663 23.756 1.00 94.88 92 ALA A O 1
ATOM 676 N N . ALA A 1 93 ? -24.160 -1.860 24.628 1.00 96.56 93 ALA A N 1
ATOM 677 C CA . ALA A 1 93 ? -24.396 -1.225 23.333 1.00 96.56 93 ALA A CA 1
ATOM 678 C C . ALA A 1 93 ? -23.074 -0.884 22.617 1.00 96.56 93 ALA A C 1
ATOM 680 O O . ALA A 1 93 ? -22.936 -1.164 21.428 1.00 96.56 93 ALA A O 1
ATOM 681 N N . LYS A 1 94 ? -22.059 -0.378 23.334 1.00 96.00 94 LYS A N 1
ATOM 682 C CA . LYS A 1 94 ? -20.728 -0.106 22.761 1.00 96.00 94 LYS A CA 1
ATOM 683 C C . LYS A 1 94 ? -19.973 -1.368 22.332 1.00 96.00 94 LYS A C 1
ATOM 685 O O . LYS A 1 94 ? -19.327 -1.332 21.290 1.00 96.00 94 LYS A O 1
ATOM 690 N N . VAL A 1 95 ? -20.101 -2.490 23.047 1.00 94.00 95 VAL A N 1
ATOM 691 C CA . VAL A 1 95 ? -19.566 -3.788 22.580 1.00 94.00 95 VAL A CA 1
ATOM 692 C C . VAL A 1 95 ? -20.262 -4.247 21.294 1.00 94.00 95 VAL A C 1
ATOM 694 O O . VAL A 1 95 ? -19.610 -4.759 20.387 1.00 94.00 95 VAL A O 1
ATOM 697 N N . THR A 1 96 ? -21.565 -3.991 21.157 1.00 94.25 96 THR A N 1
ATOM 698 C CA . THR A 1 96 ? -22.298 -4.261 19.909 1.00 94.25 96 THR A CA 1
ATOM 699 C C . THR A 1 96 ? -21.819 -3.354 18.764 1.00 94.25 96 THR A C 1
ATOM 701 O O . THR A 1 96 ? -21.584 -3.831 17.658 1.00 94.25 96 THR A O 1
ATOM 704 N N . GLU A 1 97 ? -21.573 -2.063 19.023 1.00 95.44 97 GLU A N 1
ATOM 705 C CA . GLU A 1 97 ? -20.999 -1.121 18.042 1.00 95.44 97 GLU A CA 1
ATOM 706 C C . GLU A 1 97 ? -19.572 -1.484 17.571 1.00 95.44 97 GLU A C 1
ATOM 708 O O . GLU A 1 97 ? -19.128 -0.967 16.545 1.00 95.44 97 GLU A O 1
ATOM 713 N N . LEU A 1 98 ? -18.852 -2.352 18.293 1.00 91.81 98 LEU A N 1
ATOM 714 C CA . LEU A 1 98 ? -17.513 -2.833 17.930 1.00 91.81 98 LEU A CA 1
ATOM 715 C C . LEU A 1 98 ? -17.528 -4.058 16.993 1.00 91.81 98 LEU A C 1
ATOM 717 O O . LEU A 1 98 ? -16.470 -4.442 16.504 1.00 91.81 98 LEU A O 1
ATOM 721 N N . GLU A 1 99 ? -18.685 -4.658 16.690 1.00 89.88 99 GLU A N 1
ATOM 722 C CA . GLU A 1 99 ? -18.792 -5.917 15.925 1.00 89.88 99 GLU A CA 1
ATOM 723 C C . GLU A 1 99 ? -18.144 -5.886 14.526 1.00 89.88 99 GLU A C 1
ATOM 725 O O . GLU A 1 99 ? -17.605 -6.892 14.076 1.00 89.88 99 GLU A O 1
ATOM 730 N N . SER A 1 100 ? -18.132 -4.735 13.845 1.00 88.00 100 SER A N 1
ATOM 731 C CA . SER A 1 100 ? -17.438 -4.561 12.556 1.00 88.00 100 SER A CA 1
ATOM 732 C C . SER A 1 100 ? -16.006 -4.019 12.684 1.00 88.00 100 SER A C 1
ATOM 734 O O . SER A 1 100 ? -15.384 -3.673 11.679 1.00 88.00 100 SER A O 1
ATOM 736 N N . LEU A 1 101 ? -15.504 -3.866 13.913 1.00 88.62 101 LEU A N 1
ATOM 737 C CA . LEU A 1 101 ? -14.226 -3.231 14.245 1.00 88.62 101 LEU A CA 1
ATOM 738 C C . LEU A 1 101 ? -13.260 -4.175 14.978 1.00 88.62 101 LEU A C 1
ATOM 740 O O . LEU A 1 101 ? -12.057 -3.937 14.914 1.00 88.62 101 LEU A O 1
ATOM 744 N N . VAL A 1 102 ? -13.746 -5.241 15.627 1.00 84.81 102 VAL A N 1
ATOM 745 C CA . VAL A 1 102 ? -12.935 -6.260 16.324 1.00 84.81 102 VAL A CA 1
ATOM 746 C C . VAL A 1 102 ? -13.317 -7.687 15.920 1.00 84.81 102 VAL A C 1
ATOM 748 O O . VAL A 1 102 ? -14.410 -7.927 15.415 1.00 84.81 102 VAL A O 1
ATOM 751 N N . ASN A 1 103 ? -12.419 -8.654 16.138 1.00 80.50 103 ASN A N 1
ATOM 752 C CA . ASN A 1 103 ? -12.723 -10.073 15.941 1.00 80.50 103 ASN A CA 1
ATOM 753 C C . ASN A 1 103 ? -13.790 -10.581 16.941 1.00 80.50 103 ASN A C 1
ATOM 755 O O . ASN A 1 103 ? -13.977 -10.012 18.019 1.00 80.50 103 ASN A O 1
ATOM 759 N N . THR A 1 104 ? -14.464 -11.683 16.600 1.00 80.38 104 THR A N 1
ATOM 760 C CA . THR A 1 104 ? -15.558 -12.254 17.404 1.00 80.38 104 THR A CA 1
ATOM 761 C C . THR A 1 104 ? -15.131 -12.636 18.823 1.00 80.38 104 THR A C 1
ATOM 763 O O . THR A 1 104 ? -15.815 -12.272 19.770 1.00 80.38 104 THR A O 1
ATOM 766 N N . ALA A 1 105 ? -13.973 -13.278 19.007 1.00 76.56 105 ALA A N 1
ATOM 767 C CA . ALA A 1 105 ? -13.506 -13.690 20.334 1.00 76.56 105 ALA A CA 1
ATOM 768 C C . ALA A 1 105 ? -13.231 -12.491 21.266 1.00 76.56 105 ALA A C 1
ATOM 770 O O . ALA A 1 105 ? -13.498 -12.562 22.465 1.00 76.56 105 ALA A O 1
ATOM 771 N N . LEU A 1 106 ? -12.739 -11.373 20.721 1.00 79.38 106 LEU A N 1
ATOM 772 C CA . LEU A 1 106 ? -12.523 -10.132 21.464 1.00 79.38 106 LEU A CA 1
ATOM 773 C C . LEU A 1 106 ? -13.852 -9.423 21.770 1.00 79.38 106 LEU A C 1
ATOM 775 O O . LEU A 1 106 ? -14.028 -8.931 22.881 1.00 79.38 106 LEU A O 1
ATOM 779 N N . LYS A 1 107 ? -14.812 -9.421 20.832 1.00 86.69 107 LYS A N 1
ATOM 780 C CA . LYS A 1 107 ? -16.191 -8.961 21.084 1.00 86.69 107 LYS A CA 1
ATOM 781 C C . LYS A 1 107 ? -16.824 -9.744 22.242 1.00 86.69 107 LYS A C 1
ATOM 783 O O . LYS A 1 107 ? -17.389 -9.139 23.152 1.00 86.69 107 LYS A O 1
ATOM 788 N N . ASP A 1 108 ? -16.697 -11.068 22.226 1.00 83.44 108 ASP A N 1
ATOM 789 C CA . ASP A 1 108 ? -17.297 -11.957 23.220 1.00 83.44 108 ASP A CA 1
ATOM 790 C C . ASP A 1 108 ? -16.646 -11.795 24.605 1.00 83.44 108 ASP A C 1
ATOM 792 O O . ASP A 1 108 ? -17.357 -11.743 25.610 1.00 83.44 108 ASP A O 1
ATOM 796 N N . GLU A 1 109 ? -15.321 -11.621 24.682 1.00 81.56 109 GLU A N 1
ATOM 797 C CA . GLU A 1 109 ? -14.624 -11.317 25.942 1.00 81.56 109 GLU A CA 1
ATOM 798 C C . GLU A 1 109 ? -14.999 -9.931 26.492 1.00 81.56 109 GLU A C 1
ATOM 800 O O . GLU A 1 109 ? -15.305 -9.808 27.679 1.00 81.56 109 GLU A O 1
ATOM 805 N N . LEU A 1 110 ? -15.075 -8.896 25.646 1.00 87.19 110 LEU A N 1
ATOM 806 C CA . LEU A 1 110 ? -15.563 -7.574 26.057 1.00 87.19 110 LEU A CA 1
ATOM 807 C C . LEU A 1 110 ? -17.011 -7.652 26.574 1.00 87.19 110 LEU A C 1
ATOM 809 O O . LEU A 1 110 ? -17.333 -7.065 27.609 1.00 87.19 110 LEU A O 1
ATOM 813 N N . GLN A 1 111 ? -17.877 -8.429 25.915 1.00 90.50 111 GLN A N 1
ATOM 814 C CA . GLN A 1 111 ? -19.249 -8.651 26.373 1.00 90.50 111 GLN A CA 1
ATOM 815 C C . GLN A 1 111 ? -19.285 -9.416 27.703 1.00 90.50 111 GLN A C 1
ATOM 817 O O . GLN A 1 111 ? -20.091 -9.085 28.574 1.00 90.50 111 GLN A O 1
ATOM 822 N N . ARG A 1 112 ? -18.399 -10.403 27.901 1.00 88.19 112 ARG A N 1
ATOM 823 C CA . ARG A 1 112 ? -18.250 -11.136 29.167 1.00 88.19 112 ARG A CA 1
ATOM 824 C C . ARG A 1 112 ? -17.838 -10.201 30.305 1.00 88.19 112 ARG A C 1
ATOM 826 O O . ARG A 1 112 ? -18.441 -10.269 31.376 1.00 88.19 112 ARG A O 1
ATOM 833 N N . GLN A 1 113 ? -16.871 -9.311 30.077 1.00 86.31 113 GLN A N 1
ATOM 834 C CA . GLN A 1 113 ? -16.425 -8.335 31.076 1.00 86.31 113 GLN A CA 1
ATOM 835 C C . GLN A 1 113 ? -17.533 -7.331 31.424 1.00 86.31 113 GLN A C 1
ATOM 837 O O . GLN A 1 113 ? -17.827 -7.140 32.603 1.00 86.31 113 GLN A O 1
ATOM 842 N N . VAL A 1 114 ? -18.237 -6.776 30.429 1.00 91.19 114 VAL A N 1
ATOM 843 C CA . VAL A 1 114 ? -19.411 -5.915 30.671 1.00 91.19 114 VAL A CA 1
ATOM 844 C C . VAL A 1 114 ? -20.500 -6.659 31.452 1.00 91.19 114 VAL A C 1
ATOM 846 O O . VAL A 1 114 ? -21.062 -6.113 32.402 1.00 91.19 114 VAL A O 1
ATOM 849 N N . ASN A 1 115 ? -20.778 -7.920 31.112 1.00 90.06 115 ASN A N 1
ATOM 850 C CA . ASN A 1 115 ? -21.767 -8.737 31.817 1.00 90.06 115 ASN A CA 1
ATOM 851 C C . ASN A 1 115 ? -21.371 -9.006 33.280 1.00 90.06 115 ASN A C 1
ATOM 853 O O . ASN A 1 115 ? -22.260 -9.051 34.135 1.00 90.06 115 ASN A O 1
ATOM 857 N N . ALA A 1 116 ? -20.075 -9.121 33.582 1.00 88.19 116 ALA A N 1
ATOM 858 C CA . ALA A 1 116 ? -19.548 -9.373 34.925 1.00 88.19 116 ALA A CA 1
ATOM 859 C C . ALA A 1 116 ? -19.598 -8.158 35.876 1.00 88.19 116 ALA A C 1
ATOM 861 O O . ALA A 1 116 ? -19.562 -8.353 37.089 1.00 88.19 116 ALA A O 1
ATOM 862 N N . LEU A 1 117 ? -19.728 -6.925 35.364 1.00 88.88 117 LEU A N 1
ATOM 863 C CA . LEU A 1 117 ? -19.806 -5.703 36.183 1.00 88.88 117 LEU A CA 1
ATOM 864 C C . LEU A 1 117 ? -20.901 -5.793 37.264 1.00 88.88 117 LEU A C 1
ATOM 866 O O . LEU A 1 117 ? -22.036 -6.187 36.970 1.00 88.88 117 LEU A O 1
ATOM 870 N N . THR A 1 118 ? -20.598 -5.350 38.488 1.00 87.06 118 THR A N 1
ATOM 871 C CA . THR A 1 118 ? -21.529 -5.325 39.636 1.00 87.06 118 THR A CA 1
ATOM 872 C C . THR A 1 118 ? -21.732 -3.906 40.175 1.00 87.06 118 THR A C 1
ATOM 874 O O . THR A 1 118 ? -20.874 -3.041 40.005 1.00 87.06 118 THR A O 1
ATOM 877 N N . LYS A 1 119 ? -22.875 -3.658 40.835 1.00 82.81 119 LYS A N 1
ATOM 878 C CA . LYS A 1 119 ? -23.269 -2.325 41.341 1.00 82.81 119 LYS A CA 1
ATOM 879 C C . LYS A 1 119 ? -22.246 -1.722 42.310 1.00 82.81 119 LYS A C 1
ATOM 881 O O . LYS A 1 119 ? -22.090 -0.508 42.366 1.00 82.81 119 LYS A O 1
ATOM 886 N N . ASP A 1 120 ? -21.559 -2.579 43.059 1.00 82.19 120 ASP A N 1
ATOM 887 C CA . ASP A 1 120 ? -20.611 -2.196 44.104 1.00 82.19 120 ASP A CA 1
ATOM 888 C C . ASP A 1 120 ? -19.273 -1.709 43.502 1.00 82.19 120 ASP A C 1
ATOM 890 O O . ASP A 1 120 ? -18.501 -1.027 44.169 1.00 82.19 120 ASP A O 1
ATOM 894 N N . HIS A 1 121 ? -19.066 -1.957 42.201 1.00 77.06 121 HIS A N 1
ATOM 895 C CA . HIS A 1 121 ? -17.942 -1.496 41.381 1.00 77.06 121 HIS A CA 1
ATOM 896 C C . HIS A 1 121 ? -18.412 -0.505 40.293 1.00 77.06 121 HIS A C 1
ATOM 898 O O . HIS A 1 121 ? -17.926 -0.510 39.163 1.00 77.06 121 HIS A O 1
ATOM 904 N N . ALA A 1 122 ? -19.389 0.360 40.602 1.00 81.69 122 ALA A N 1
ATOM 905 C CA . ALA A 1 122 ? -19.989 1.276 39.620 1.00 81.69 122 ALA A CA 1
ATOM 906 C C . ALA A 1 122 ? -18.976 2.191 38.897 1.00 81.69 122 ALA A C 1
ATOM 908 O O . ALA A 1 122 ? -19.186 2.523 37.731 1.00 81.69 122 ALA A O 1
ATOM 909 N N . THR A 1 123 ? -17.862 2.552 39.542 1.00 85.12 123 THR A N 1
ATOM 910 C CA . THR A 1 123 ? -16.761 3.302 38.913 1.00 85.12 123 THR A CA 1
ATOM 911 C C . THR A 1 123 ? -16.131 2.527 37.753 1.00 85.12 123 THR A C 1
ATOM 913 O O . THR A 1 123 ? -15.906 3.101 36.692 1.00 85.12 123 THR A O 1
ATOM 916 N N . GLU A 1 124 ? -15.915 1.217 37.906 1.00 85.75 124 GLU A N 1
ATOM 917 C CA . GLU A 1 124 ? -15.350 0.359 36.855 1.00 85.75 124 GLU A CA 1
ATOM 918 C C . GLU A 1 124 ? -16.290 0.249 35.652 1.00 85.75 124 GLU A C 1
ATOM 920 O O . GLU A 1 124 ? -15.829 0.196 34.516 1.00 85.75 124 GLU A O 1
ATOM 925 N N . ALA A 1 125 ? -17.609 0.284 35.876 1.00 87.50 125 ALA A N 1
ATOM 926 C CA . ALA A 1 125 ? -18.586 0.322 34.791 1.00 87.50 125 ALA A CA 1
ATOM 927 C C . ALA A 1 125 ? -18.471 1.612 33.958 1.00 87.50 125 ALA A C 1
ATOM 929 O O . ALA A 1 125 ? -18.568 1.556 32.731 1.00 87.50 125 ALA A O 1
ATOM 930 N N . THR A 1 126 ? -18.221 2.757 34.604 1.00 90.25 126 THR A N 1
ATOM 931 C CA . THR A 1 126 ? -17.967 4.035 33.920 1.00 90.25 126 THR A CA 1
ATOM 932 C C . THR A 1 126 ? -16.652 3.986 33.143 1.00 90.25 126 THR A C 1
ATOM 934 O O . THR A 1 126 ? -16.658 4.231 31.939 1.00 90.25 126 THR A O 1
ATOM 937 N N . THR A 1 127 ? -15.553 3.559 33.773 1.00 90.25 127 THR A N 1
ATOM 938 C CA . THR A 1 127 ? -14.245 3.416 33.110 1.00 90.25 127 THR A CA 1
ATOM 939 C C . THR A 1 127 ? -14.290 2.417 31.943 1.00 90.25 127 THR A C 1
ATOM 941 O O . THR A 1 127 ? -13.661 2.632 30.909 1.00 90.25 127 THR A O 1
ATOM 944 N N . MET A 1 128 ? -15.069 1.335 32.056 1.00 89.25 128 MET A N 1
ATOM 945 C CA . MET A 1 128 ? -15.314 0.384 30.966 1.00 89.25 128 MET A CA 1
ATOM 946 C C . MET A 1 128 ? -16.057 1.049 29.796 1.00 89.25 128 MET A C 1
ATOM 948 O O . MET A 1 128 ? -15.656 0.881 28.647 1.00 89.25 128 MET A O 1
ATOM 952 N N . LEU A 1 129 ? -17.099 1.844 30.063 1.00 94.06 129 LEU A N 1
ATOM 953 C CA . LEU A 1 129 ? -17.836 2.591 29.035 1.00 94.06 129 LEU A CA 1
ATOM 954 C C . LEU A 1 129 ? -16.956 3.637 28.323 1.00 94.06 129 LEU A C 1
ATOM 956 O O . LEU A 1 129 ? -17.018 3.764 27.096 1.00 94.06 129 LEU A O 1
ATOM 960 N N . GLU A 1 130 ? -16.114 4.352 29.069 1.00 92.69 130 GLU A N 1
ATOM 961 C CA . GLU A 1 130 ? -15.134 5.306 28.535 1.00 92.69 130 GLU A CA 1
ATOM 962 C C . GLU A 1 130 ? -14.102 4.602 27.641 1.00 92.69 130 GLU A C 1
ATOM 964 O O . GLU A 1 130 ? -13.903 4.998 26.489 1.00 92.69 130 GLU A O 1
ATOM 969 N N . ASN A 1 131 ? -13.513 3.502 28.122 1.00 89.00 131 ASN A N 1
ATOM 970 C CA . ASN A 1 131 ? -12.545 2.702 27.371 1.00 89.00 131 ASN A CA 1
ATOM 971 C C . ASN A 1 131 ? -13.149 2.086 26.098 1.00 89.00 131 ASN A C 1
ATOM 973 O O . ASN A 1 131 ? -12.532 2.164 25.038 1.00 89.00 131 ASN A O 1
ATOM 977 N N . LEU A 1 132 ? -14.360 1.521 26.159 1.00 93.00 132 LEU A N 1
ATOM 978 C CA . LEU A 1 132 ? -15.062 0.971 24.990 1.00 93.00 132 LEU A CA 1
ATOM 979 C C . LEU A 1 132 ? -15.376 2.045 23.939 1.00 93.00 132 LEU A C 1
ATOM 981 O O . LEU A 1 132 ? -15.255 1.796 22.738 1.00 93.00 132 LEU A O 1
ATOM 985 N N . THR A 1 133 ? -15.754 3.248 24.380 1.00 94.38 133 THR A N 1
ATOM 986 C CA . THR A 1 133 ? -16.007 4.385 23.482 1.00 94.38 133 THR A CA 1
ATOM 987 C C . THR A 1 133 ? -14.708 4.842 22.816 1.00 94.38 133 THR A C 1
ATOM 989 O O . THR A 1 133 ? -14.635 4.918 21.591 1.00 94.38 133 THR A O 1
ATOM 992 N N . SER A 1 134 ? -13.647 5.035 23.603 1.00 91.06 134 SER A N 1
ATOM 993 C CA . SER A 1 134 ? -12.326 5.433 23.106 1.00 91.06 134 SER A CA 1
ATOM 994 C C . SER A 1 134 ? -11.693 4.381 22.178 1.00 91.06 134 SER A C 1
ATOM 996 O O . SER A 1 134 ? -11.063 4.736 21.178 1.00 91.06 134 SER A O 1
ATOM 998 N N . LEU A 1 135 ? -11.918 3.084 22.436 1.00 89.50 135 LEU A N 1
ATOM 999 C CA . LEU A 1 135 ? -11.535 1.981 21.544 1.00 89.50 135 LEU A CA 1
ATOM 1000 C C . LEU A 1 135 ? -12.229 2.101 20.185 1.00 89.50 135 LEU A C 1
ATOM 1002 O O . LEU A 1 135 ? -11.565 2.040 19.149 1.00 89.50 135 LEU A O 1
ATOM 1006 N N . LYS A 1 136 ? -13.554 2.293 20.183 1.00 93.06 136 LYS A N 1
ATOM 1007 C CA . LYS A 1 136 ? -14.347 2.419 18.957 1.00 93.06 136 LYS A CA 1
ATOM 1008 C C . LYS A 1 136 ? -13.886 3.609 18.113 1.00 93.06 136 LYS A C 1
ATOM 1010 O O . LYS A 1 136 ? -13.683 3.457 16.905 1.00 93.06 136 LYS A O 1
ATOM 1015 N N . ASP A 1 137 ? -13.686 4.766 18.736 1.00 92.06 137 ASP A N 1
ATOM 1016 C CA . ASP A 1 137 ? -13.281 5.988 18.037 1.00 92.06 137 ASP A CA 1
ATOM 1017 C C . ASP A 1 137 ? -11.843 5.877 17.499 1.00 92.06 137 ASP A C 1
ATOM 1019 O O . ASP A 1 137 ? -11.592 6.198 16.333 1.00 92.06 137 ASP A O 1
ATOM 1023 N N . SER A 1 138 ? -10.920 5.318 18.294 1.00 89.81 138 SER A N 1
ATOM 1024 C CA . SER A 1 138 ? -9.535 5.061 17.871 1.00 89.81 138 SER A CA 1
ATOM 1025 C C . SER A 1 138 ? -9.471 4.088 16.693 1.00 89.81 138 SER A C 1
ATOM 1027 O O . SER A 1 138 ? -8.782 4.364 15.712 1.00 89.81 138 SER A O 1
ATOM 1029 N N . LEU A 1 139 ? -10.226 2.983 16.738 1.00 90.25 139 LEU A N 1
ATOM 1030 C CA . LEU A 1 139 ? -10.300 2.026 15.631 1.00 90.25 139 LEU A CA 1
ATOM 1031 C C . LEU A 1 139 ? -10.917 2.648 14.379 1.00 90.25 139 LEU A C 1
ATOM 1033 O O . LEU A 1 139 ? -10.353 2.509 13.298 1.00 90.25 139 LEU A O 1
ATOM 1037 N N . THR A 1 140 ? -12.029 3.376 14.511 1.00 92.06 140 THR A N 1
ATOM 1038 C CA . THR A 1 140 ? -12.712 4.015 13.372 1.00 92.06 140 THR A CA 1
ATOM 1039 C C . THR A 1 140 ? -11.796 5.013 12.655 1.00 92.06 140 THR A C 1
ATOM 1041 O O . THR A 1 140 ? -11.763 5.051 11.423 1.00 92.06 140 THR A O 1
ATOM 1044 N N . SER A 1 141 ? -11.018 5.790 13.416 1.00 92.75 141 SER A N 1
ATOM 1045 C CA . SER A 1 141 ? -10.028 6.726 12.875 1.00 92.75 141 SER A CA 1
ATOM 1046 C C . SER A 1 141 ? -8.831 5.997 12.244 1.00 92.75 141 SER A C 1
ATOM 1048 O O . SER A 1 141 ? -8.427 6.319 11.125 1.00 92.75 141 SER A O 1
ATOM 1050 N N . LEU A 1 142 ? -8.313 4.947 12.893 1.00 90.44 142 LEU A N 1
ATOM 1051 C CA . LEU A 1 142 ? -7.187 4.158 12.385 1.00 90.44 142 LEU A CA 1
ATOM 1052 C C . LEU A 1 142 ? -7.537 3.405 11.084 1.00 90.44 142 LEU A C 1
ATOM 1054 O O . LEU A 1 142 ? -6.719 3.380 10.165 1.00 90.44 142 LEU A O 1
ATOM 1058 N N . GLN A 1 143 ? -8.753 2.854 10.960 1.00 90.44 143 GLN A N 1
ATOM 1059 C CA . GLN A 1 143 ? -9.254 2.243 9.717 1.00 90.44 143 GLN A CA 1
ATOM 1060 C C . GLN A 1 143 ? -9.256 3.241 8.549 1.00 90.44 143 GLN A C 1
ATOM 1062 O O . GLN A 1 143 ? -8.840 2.911 7.437 1.00 90.44 143 GLN A O 1
ATOM 1067 N N . ASP A 1 144 ? -9.744 4.460 8.792 1.00 91.62 144 ASP A N 1
ATOM 1068 C CA . ASP A 1 144 ? -9.860 5.515 7.785 1.00 91.62 144 ASP A CA 1
ATOM 1069 C C . ASP A 1 144 ? -8.479 6.032 7.342 1.00 91.62 144 ASP A C 1
ATOM 1071 O O . ASP A 1 144 ? -8.219 6.128 6.140 1.00 91.62 144 ASP A O 1
ATOM 1075 N N . LEU A 1 145 ? -7.562 6.264 8.288 1.00 91.31 145 LEU A N 1
ATOM 1076 C CA . LEU A 1 145 ? -6.181 6.662 7.997 1.00 91.31 145 LEU A CA 1
ATOM 1077 C C . LEU A 1 145 ? -5.393 5.569 7.260 1.00 91.31 145 LEU A C 1
ATOM 1079 O O . LEU A 1 145 ? -4.704 5.879 6.290 1.00 91.31 145 LEU A O 1
ATOM 1083 N N . VAL A 1 146 ? -5.498 4.297 7.664 1.00 87.31 146 VAL A N 1
ATOM 1084 C CA . VAL A 1 146 ? -4.787 3.191 6.994 1.00 87.31 146 VAL A CA 1
ATOM 1085 C C . VAL A 1 146 ? -5.362 2.920 5.599 1.00 87.31 146 VAL A C 1
ATOM 1087 O O . VAL A 1 146 ? -4.591 2.719 4.660 1.00 87.31 146 VAL A O 1
ATOM 1090 N N . SER A 1 147 ? -6.686 2.993 5.418 1.00 86.38 147 SER A N 1
ATOM 1091 C CA . SER A 1 147 ? -7.332 2.896 4.098 1.00 86.38 147 SER A CA 1
ATOM 1092 C C . SER A 1 147 ? -6.849 4.002 3.153 1.00 86.38 147 SER A C 1
ATOM 1094 O O . SER A 1 147 ? -6.346 3.707 2.066 1.00 86.38 147 SER A O 1
ATOM 1096 N N . LYS A 1 148 ? -6.899 5.269 3.592 1.00 87.62 148 LYS A N 1
ATOM 1097 C CA . LYS A 1 148 ? -6.409 6.423 2.816 1.00 87.62 148 LYS A CA 1
ATOM 1098 C C . LYS A 1 148 ? -4.908 6.348 2.553 1.00 87.62 148 LYS A C 1
ATOM 1100 O O . LYS A 1 148 ? -4.467 6.638 1.445 1.00 87.62 148 LYS A O 1
ATOM 1105 N N . GLY A 1 149 ? -4.118 5.926 3.536 1.00 85.06 149 GLY A N 1
ATOM 1106 C CA . GLY A 1 149 ? -2.672 5.828 3.385 1.00 85.06 149 GLY A CA 1
ATOM 1107 C C . GLY A 1 149 ? -2.251 4.748 2.387 1.00 85.06 149 GLY A C 1
ATOM 1108 O O . GLY A 1 149 ? -1.367 4.978 1.563 1.00 85.06 149 GLY A O 1
ATOM 1109 N N . LEU A 1 150 ? -2.927 3.595 2.391 1.00 79.31 150 LEU A N 1
ATOM 1110 C CA . LEU A 1 150 ? -2.707 2.546 1.393 1.00 79.31 150 LEU A CA 1
ATOM 1111 C C . LEU A 1 150 ? -3.202 2.964 0.001 1.00 79.31 150 LEU A C 1
ATOM 1113 O O . LEU A 1 150 ? -2.522 2.664 -0.979 1.00 79.31 150 LEU A O 1
ATOM 1117 N N . ALA A 1 151 ? -4.300 3.723 -0.097 1.00 79.88 151 ALA A N 1
ATOM 1118 C CA . ALA A 1 151 ? -4.698 4.367 -1.351 1.00 79.88 151 ALA A CA 1
ATOM 1119 C C . ALA A 1 151 ? -3.589 5.299 -1.878 1.00 79.88 151 ALA A C 1
ATOM 1121 O O . ALA A 1 151 ? -3.215 5.207 -3.040 1.00 79.88 151 ALA A O 1
ATOM 1122 N N . MET A 1 152 ? -2.946 6.098 -1.016 1.00 78.69 152 MET A N 1
ATOM 1123 C CA . MET A 1 152 ? -1.807 6.939 -1.419 1.00 78.69 152 MET A CA 1
ATOM 1124 C C . MET A 1 152 ? -0.577 6.136 -1.885 1.00 78.69 152 MET A C 1
ATOM 1126 O O . MET A 1 152 ? 0.117 6.601 -2.789 1.00 78.69 152 MET A O 1
ATOM 1130 N N . GLN A 1 153 ? -0.317 4.932 -1.351 1.00 73.06 153 GLN A N 1
ATOM 1131 C CA . GLN A 1 153 ? 0.733 4.044 -1.890 1.00 73.06 153 GLN A CA 1
ATOM 1132 C C . GLN A 1 153 ? 0.382 3.497 -3.289 1.00 73.06 153 GLN A C 1
ATOM 1134 O O . GLN A 1 153 ? 1.284 3.296 -4.107 1.00 73.06 153 GLN A O 1
ATOM 1139 N N . VAL A 1 154 ? -0.910 3.284 -3.569 1.00 69.38 154 VAL A N 1
ATOM 1140 C CA . VAL A 1 154 ? -1.442 2.821 -4.862 1.00 69.38 154 VAL A CA 1
ATOM 1141 C C . VAL A 1 154 ? -1.483 3.958 -5.882 1.00 69.38 154 VAL A C 1
ATOM 1143 O O . VAL A 1 154 ? -0.698 3.963 -6.833 1.00 69.38 154 VAL A O 1
ATOM 1146 N N . ASP A 1 155 ? -2.349 4.946 -5.663 1.00 70.19 155 ASP A N 1
ATOM 1147 C CA . ASP A 1 155 ? -2.608 6.063 -6.576 1.00 70.19 155 ASP A CA 1
ATOM 1148 C C . ASP A 1 155 ? -1.334 6.888 -6.816 1.00 70.19 155 ASP A C 1
ATOM 1150 O O . ASP A 1 155 ? -1.133 7.457 -7.892 1.00 70.19 155 ASP A O 1
ATOM 1154 N N . TYR A 1 156 ? -0.442 6.902 -5.815 1.00 70.06 156 TYR A N 1
ATOM 1155 C CA . TYR A 1 156 ? 0.873 7.540 -5.835 1.00 70.06 156 TYR A CA 1
ATOM 1156 C C . TYR A 1 156 ? 0.785 8.996 -6.343 1.00 70.06 156 TYR A C 1
ATOM 1158 O O . TYR A 1 156 ? 1.433 9.362 -7.333 1.00 70.06 156 TYR A O 1
ATOM 1166 N N . PRO A 1 157 ? -0.064 9.831 -5.704 1.00 73.88 157 PRO A N 1
ATOM 1167 C CA . PRO A 1 157 ? -0.312 11.201 -6.138 1.00 73.88 157 PRO A CA 1
ATOM 1168 C C . PRO A 1 157 ? 0.950 12.050 -5.971 1.00 73.88 157 PRO A C 1
ATOM 1170 O O . PRO A 1 157 ? 1.808 11.736 -5.146 1.00 73.88 157 PRO A O 1
ATOM 1173 N N . GLN A 1 158 ? 1.035 13.174 -6.690 1.00 74.12 158 GLN A N 1
ATOM 1174 C CA . GLN A 1 158 ? 2.226 14.032 -6.684 1.00 74.12 158 GLN A CA 1
ATOM 1175 C C . GLN A 1 158 ? 2.730 14.375 -5.275 1.00 74.12 158 GLN A C 1
ATOM 1177 O O . GLN A 1 158 ? 3.910 14.193 -4.980 1.00 74.12 158 GLN A O 1
ATOM 1182 N N . LYS A 1 159 ? 1.820 14.765 -4.373 1.00 75.19 159 LYS A N 1
ATOM 1183 C CA . LYS A 1 159 ? 2.146 15.064 -2.971 1.00 75.19 159 LYS A CA 1
ATOM 1184 C C . LYS A 1 159 ? 2.877 13.921 -2.255 1.00 75.19 159 LYS A C 1
ATOM 1186 O O . LYS A 1 159 ? 3.785 14.182 -1.484 1.00 75.19 159 LYS A O 1
ATOM 1191 N N . TYR A 1 160 ? 2.528 12.663 -2.527 1.00 76.62 160 TYR A N 1
ATOM 1192 C CA . TYR A 1 160 ? 3.120 11.502 -1.853 1.00 76.62 160 TYR A CA 1
ATOM 1193 C C . TYR A 1 160 ? 4.568 11.217 -2.286 1.00 76.62 160 TYR A C 1
ATOM 1195 O O . TYR A 1 160 ? 5.325 10.632 -1.513 1.00 76.62 160 TYR A O 1
ATOM 1203 N N . TYR A 1 161 ? 4.979 11.619 -3.495 1.00 71.12 161 TYR A N 1
ATOM 1204 C CA . TYR A 1 161 ? 6.337 11.362 -3.996 1.00 71.12 161 TYR A CA 1
ATOM 1205 C C . TYR A 1 161 ? 7.252 12.590 -4.035 1.00 71.12 161 TYR A C 1
ATOM 1207 O O . TYR A 1 161 ? 8.469 12.423 -3.950 1.00 71.12 161 TYR A O 1
ATOM 1215 N N . ASP A 1 162 ? 6.695 13.799 -4.142 1.00 73.44 162 ASP A N 1
ATOM 1216 C CA . ASP A 1 162 ? 7.450 15.050 -4.002 1.00 73.44 162 ASP A CA 1
ATOM 1217 C C . ASP A 1 162 ? 7.778 15.350 -2.520 1.00 73.44 162 ASP A C 1
ATOM 1219 O O . ASP A 1 162 ? 8.737 16.071 -2.239 1.00 73.44 162 ASP A O 1
ATOM 1223 N N . ALA A 1 163 ? 7.028 14.781 -1.565 1.00 76.69 163 ALA A N 1
ATOM 1224 C CA . ALA A 1 163 ? 7.227 15.005 -0.133 1.00 76.69 163 ALA A CA 1
ATOM 1225 C C . ALA A 1 163 ? 8.569 14.474 0.407 1.00 76.69 163 ALA A C 1
ATOM 1227 O O . ALA A 1 163 ? 8.970 13.327 0.185 1.00 76.69 163 ALA A O 1
ATOM 1228 N N . ASP A 1 164 ? 9.241 15.309 1.202 1.00 75.25 164 ASP A N 1
ATOM 1229 C CA . ASP A 1 164 ? 10.497 14.977 1.878 1.00 75.25 164 ASP A CA 1
ATOM 1230 C C . ASP A 1 164 ? 10.319 13.956 3.023 1.00 75.25 164 ASP A C 1
ATOM 1232 O O . ASP A 1 164 ? 11.201 13.125 3.231 1.00 75.25 164 ASP A O 1
ATOM 1236 N N . ASN A 1 165 ? 9.172 13.949 3.717 1.00 77.00 165 ASN A N 1
ATOM 1237 C CA . ASN A 1 165 ? 8.905 13.082 4.877 1.00 77.00 165 ASN A CA 1
ATOM 1238 C C . ASN A 1 165 ? 8.389 11.668 4.524 1.00 77.00 165 ASN A C 1
ATOM 1240 O O . ASN A 1 165 ? 8.035 10.907 5.426 1.00 77.00 165 ASN A O 1
ATOM 1244 N N . LYS A 1 166 ? 8.326 11.308 3.234 1.00 79.12 166 LYS A N 1
ATOM 1245 C CA . LYS A 1 166 ? 7.653 10.097 2.729 1.00 79.12 166 LYS A CA 1
ATOM 1246 C C . LYS A 1 166 ? 8.019 8.805 3.474 1.00 79.12 166 LYS A C 1
ATOM 1248 O O . LYS A 1 166 ? 7.128 8.012 3.761 1.00 79.12 166 LYS A O 1
ATOM 1253 N N . THR A 1 167 ? 9.295 8.596 3.803 1.00 77.31 167 THR A N 1
ATOM 1254 C CA . THR A 1 167 ? 9.753 7.396 4.529 1.00 77.31 167 THR A CA 1
ATOM 1255 C C . THR A 1 167 ? 9.086 7.280 5.900 1.00 77.31 167 THR A C 1
ATOM 1257 O O . THR A 1 167 ? 8.513 6.243 6.208 1.00 77.31 167 THR A O 1
ATOM 1260 N N . ALA A 1 168 ? 9.045 8.371 6.674 1.00 82.75 168 ALA A N 1
ATOM 1261 C CA . ALA A 1 168 ? 8.412 8.385 7.992 1.00 82.75 168 ALA A CA 1
ATOM 1262 C C . ALA A 1 168 ? 6.900 8.106 7.919 1.00 82.75 168 ALA A C 1
ATOM 1264 O O . ALA A 1 168 ? 6.343 7.486 8.822 1.00 82.75 168 ALA A O 1
ATOM 1265 N N . PHE A 1 169 ? 6.235 8.515 6.832 1.00 85.69 169 PHE A N 1
ATOM 1266 C CA . PHE A 1 169 ? 4.855 8.113 6.564 1.00 85.69 169 PHE A CA 1
ATOM 1267 C C . PHE A 1 169 ? 4.732 6.631 6.194 1.00 85.69 169 PHE A C 1
ATOM 1269 O O . PHE A 1 169 ? 3.839 5.968 6.710 1.00 85.69 169 PHE A O 1
ATOM 1276 N N . ASP A 1 170 ? 5.600 6.093 5.333 1.00 79.69 170 ASP A N 1
ATOM 1277 C CA . ASP A 1 170 ? 5.545 4.675 4.955 1.00 79.69 170 ASP A CA 1
ATOM 1278 C C . ASP A 1 170 ? 5.799 3.759 6.167 1.00 79.69 170 ASP A C 1
ATOM 1280 O O . ASP A 1 170 ? 5.117 2.744 6.313 1.00 79.69 170 ASP A O 1
ATOM 1284 N N . ASP A 1 171 ? 6.702 4.154 7.069 1.00 79.00 171 ASP A N 1
ATOM 1285 C CA . ASP A 1 171 ? 6.978 3.466 8.335 1.00 79.00 171 ASP A CA 1
ATOM 1286 C C . ASP A 1 171 ? 5.806 3.586 9.324 1.00 79.00 171 ASP A C 1
ATOM 1288 O O . ASP A 1 171 ? 5.408 2.596 9.945 1.00 79.00 171 ASP A O 1
ATOM 1292 N N . ALA A 1 172 ? 5.211 4.778 9.457 1.00 84.12 172 ALA A N 1
ATOM 1293 C CA . ALA A 1 172 ? 4.029 4.993 10.293 1.00 84.12 172 ALA A CA 1
ATOM 1294 C C . ALA A 1 172 ? 2.815 4.206 9.777 1.00 84.12 172 ALA A C 1
ATOM 1296 O O . ALA A 1 172 ? 2.098 3.595 10.568 1.00 84.12 172 ALA A O 1
ATOM 1297 N N . LEU A 1 173 ? 2.612 4.163 8.458 1.00 84.25 173 LEU A N 1
ATOM 1298 C CA . LEU A 1 173 ? 1.550 3.398 7.807 1.00 84.25 173 LEU A CA 1
ATOM 1299 C C . LEU A 1 173 ? 1.781 1.892 7.948 1.00 84.25 173 LEU A C 1
ATOM 1301 O O . LEU A 1 173 ? 0.830 1.163 8.221 1.00 84.25 173 LEU A O 1
ATOM 1305 N N . LEU A 1 174 ? 3.026 1.417 7.831 1.00 76.69 174 LEU A N 1
ATOM 1306 C CA . LEU A 1 174 ? 3.373 0.019 8.087 1.00 76.69 174 LEU A CA 1
ATOM 1307 C C . LEU A 1 174 ? 3.026 -0.372 9.532 1.00 76.69 174 LEU A C 1
ATOM 1309 O O . LEU A 1 174 ? 2.284 -1.335 9.734 1.00 76.69 174 LEU A O 1
ATOM 1313 N N . LYS A 1 175 ? 3.473 0.413 10.524 1.00 77.50 175 LYS A N 1
ATOM 1314 C CA . LYS A 1 175 ? 3.168 0.189 11.949 1.00 77.50 175 LYS A CA 1
ATOM 1315 C C . LYS A 1 175 ? 1.662 0.234 12.227 1.00 77.50 175 LYS A C 1
ATOM 1317 O O . LYS A 1 175 ? 1.130 -0.707 12.810 1.00 77.50 175 LYS A O 1
ATOM 1322 N N . ALA A 1 176 ? 0.957 1.252 11.735 1.00 81.06 176 ALA A N 1
ATOM 1323 C CA . ALA A 1 176 ? -0.493 1.388 11.875 1.00 81.06 176 ALA A CA 1
ATOM 1324 C C . ALA A 1 176 ? -1.283 0.258 11.189 1.00 81.06 176 ALA A C 1
ATOM 1326 O O . ALA A 1 176 ? -2.302 -0.183 11.710 1.00 81.06 176 ALA A O 1
ATOM 1327 N N . SER A 1 177 ? -0.812 -0.253 10.046 1.00 77.06 177 SER A N 1
ATOM 1328 C CA . SER A 1 177 ? -1.472 -1.357 9.335 1.00 77.06 177 SER A CA 1
ATOM 1329 C C . SER A 1 177 ? -1.333 -2.716 10.032 1.00 77.06 177 SER A C 1
ATOM 1331 O O . SER A 1 177 ? -2.147 -3.603 9.794 1.00 77.06 177 SER A O 1
ATOM 1333 N N . SER A 1 178 ? -0.330 -2.887 10.902 1.00 72.06 178 SER A N 1
ATOM 1334 C CA . SER A 1 178 ? 0.033 -4.192 11.477 1.00 72.06 178 SER A CA 1
ATOM 1335 C C . SER A 1 178 ? -0.944 -4.745 12.525 1.00 72.06 178 SER A C 1
ATOM 1337 O O . SER A 1 178 ? -0.964 -5.952 12.755 1.00 72.06 178 SER A O 1
ATOM 1339 N N . VAL A 1 179 ? -1.786 -3.901 13.136 1.00 72.88 179 VAL A N 1
ATOM 1340 C CA . VAL A 1 179 ? -2.830 -4.358 14.080 1.00 72.88 179 VAL A CA 1
ATOM 1341 C C . VAL A 1 179 ? -4.038 -4.985 13.372 1.00 72.88 179 VAL A C 1
ATOM 1343 O O . VAL A 1 179 ? -4.837 -5.689 13.993 1.00 72.88 179 VAL A O 1
ATOM 1346 N N . PHE A 1 180 ? -4.164 -4.755 12.065 1.00 74.19 180 PHE A N 1
ATOM 1347 C CA . PHE A 1 180 ? -5.251 -5.245 11.226 1.00 74.19 180 PHE A CA 1
ATOM 1348 C C . PHE A 1 180 ? -4.894 -6.560 10.508 1.00 74.19 180 PHE A C 1
ATOM 1350 O O . PHE A 1 180 ? -3.719 -6.918 10.404 1.00 74.19 180 PHE A O 1
ATOM 1357 N N . PRO A 1 181 ? -5.891 -7.300 9.987 1.00 58.59 181 PRO A N 1
ATOM 1358 C CA . PRO A 1 181 ? -5.706 -8.537 9.252 1.00 58.59 181 PRO A CA 1
ATOM 1359 C C . PRO A 1 181 ? -4.735 -8.386 8.092 1.00 58.59 181 PRO A C 1
ATOM 1361 O O . PRO A 1 181 ? -4.897 -7.546 7.196 1.00 58.59 181 PRO A O 1
ATOM 1364 N N . ALA A 1 182 ? -3.807 -9.337 8.092 1.00 51.50 182 ALA A N 1
ATOM 1365 C CA . ALA A 1 182 ? -3.159 -9.911 6.932 1.00 51.50 182 ALA A CA 1
ATOM 1366 C C . ALA A 1 182 ? -3.921 -9.660 5.614 1.00 51.50 182 ALA A C 1
ATOM 1368 O O . ALA A 1 182 ? -5.021 -10.181 5.405 1.00 51.50 182 ALA A O 1
ATOM 1369 N N . PHE A 1 183 ? -3.311 -8.902 4.698 1.00 53.09 183 PHE A N 1
ATOM 1370 C CA . PHE A 1 183 ? -3.840 -8.720 3.349 1.00 53.09 183 PHE A CA 1
ATOM 1371 C C . PHE A 1 183 ? -3.908 -10.065 2.612 1.00 53.09 183 PHE A C 1
ATOM 1373 O O . PHE A 1 183 ? -2.889 -10.727 2.401 1.00 53.09 183 PHE A O 1
ATOM 1380 N N . LYS A 1 184 ? -5.119 -10.475 2.225 1.00 52.94 184 LYS A N 1
ATOM 1381 C CA . LYS A 1 184 ? -5.362 -11.701 1.457 1.00 52.94 184 LYS A CA 1
ATOM 1382 C C . LYS A 1 184 ? -5.429 -11.354 -0.027 1.00 52.94 184 LYS A C 1
ATOM 1384 O O . LYS A 1 184 ? -6.365 -10.691 -0.455 1.00 52.94 184 LYS A O 1
ATOM 1389 N N . TRP A 1 185 ? -4.453 -11.830 -0.797 1.00 49.44 185 TRP A N 1
ATOM 1390 C CA . TRP A 1 185 ? -4.422 -11.676 -2.252 1.00 49.44 185 TRP A CA 1
ATOM 1391 C C . TRP A 1 185 ? -5.617 -12.382 -2.914 1.00 49.44 185 TRP A C 1
ATOM 1393 O O . TRP A 1 185 ? -5.667 -13.611 -2.963 1.00 49.44 185 TRP A O 1
ATOM 1403 N N . THR A 1 186 ? -6.553 -11.606 -3.454 1.00 52.09 186 THR A N 1
ATOM 1404 C CA . THR A 1 186 ? -7.612 -12.055 -4.368 1.00 52.09 186 THR A CA 1
ATOM 1405 C C . THR A 1 186 ? -7.206 -11.781 -5.821 1.00 52.09 186 THR A C 1
ATOM 1407 O O . THR A 1 186 ? -6.221 -11.088 -6.078 1.00 52.09 186 THR A O 1
ATOM 1410 N N . ASP A 1 187 ? -7.965 -12.292 -6.794 1.00 49.25 187 ASP A N 1
ATOM 1411 C CA . ASP A 1 187 ? -7.755 -11.935 -8.208 1.00 49.25 187 ASP A CA 1
ATOM 1412 C C . ASP A 1 187 ? -8.106 -10.463 -8.519 1.00 49.25 187 ASP A C 1
ATOM 1414 O O . ASP A 1 187 ? -7.601 -9.907 -9.492 1.00 49.25 187 ASP A O 1
ATOM 1418 N N . GLU A 1 188 ? -8.896 -9.807 -7.663 1.00 49.94 188 GLU A N 1
ATOM 1419 C CA . GLU A 1 188 ? -9.227 -8.374 -7.742 1.00 49.94 188 GLU A CA 1
ATOM 1420 C C . GLU A 1 188 ? -8.234 -7.488 -6.973 1.00 49.94 188 GLU A C 1
ATOM 1422 O O . GLU A 1 188 ? -8.158 -6.285 -7.221 1.00 49.94 188 GLU A O 1
ATOM 1427 N N . SER A 1 189 ? -7.430 -8.063 -6.067 1.00 47.81 189 SER A N 1
ATOM 1428 C CA . SER A 1 189 ? -6.472 -7.318 -5.241 1.00 47.81 189 SER A CA 1
ATOM 1429 C C . SER A 1 189 ? -5.472 -6.495 -6.044 1.00 47.81 189 SER A C 1
ATOM 1431 O O . SER A 1 189 ? -4.868 -5.599 -5.462 1.00 47.81 189 SER A O 1
ATOM 1433 N N . ILE A 1 190 ? -5.269 -6.786 -7.336 1.00 51.75 190 ILE A N 1
ATOM 1434 C CA . ILE A 1 190 ? -4.260 -6.145 -8.182 1.00 51.75 190 ILE A CA 1
ATOM 1435 C C . ILE A 1 190 ? -4.877 -5.422 -9.379 1.00 51.75 190 ILE A C 1
ATOM 1437 O O . ILE A 1 190 ? -4.772 -5.832 -10.537 1.00 51.75 190 ILE A O 1
ATOM 1441 N N . VAL A 1 191 ? -5.443 -4.253 -9.089 1.00 49.59 191 VAL A N 1
ATOM 1442 C CA . VAL A 1 191 ? -5.717 -3.240 -10.106 1.00 49.59 191 VAL A CA 1
ATOM 1443 C C . VAL A 1 191 ? -4.412 -2.516 -10.441 1.00 49.59 191 VAL A C 1
ATOM 1445 O O . VAL A 1 191 ? -4.004 -1.586 -9.754 1.00 49.59 191 VAL A O 1
ATOM 1448 N N . VAL A 1 192 ? -3.769 -2.914 -11.540 1.00 46.16 192 VAL A N 1
ATOM 1449 C CA . VAL A 1 192 ? -2.994 -1.956 -12.342 1.00 46.16 192 VAL A CA 1
ATOM 1450 C C . VAL A 1 192 ? -4.020 -1.271 -13.248 1.00 46.16 192 VAL A C 1
ATOM 1452 O O . VAL A 1 192 ? -4.537 -1.971 -14.129 1.00 46.16 192 VAL A O 1
ATOM 1455 N N . PRO A 1 193 ? -4.339 0.029 -13.079 1.00 42.62 193 PRO A N 1
ATOM 1456 C CA . PRO A 1 193 ? -5.425 0.681 -13.813 1.00 42.62 193 PRO A CA 1
ATOM 1457 C C . PRO A 1 193 ? -5.336 0.480 -15.327 1.00 42.62 193 PRO A C 1
ATOM 1459 O O . PRO A 1 193 ? -4.242 0.343 -15.895 1.00 42.62 193 PRO A O 1
ATOM 1462 N N . ALA A 1 194 ? -6.486 0.425 -16.001 1.00 40.38 194 ALA A N 1
ATOM 1463 C CA . ALA A 1 194 ? -6.506 0.614 -17.446 1.00 40.38 194 ALA A CA 1
ATOM 1464 C C . ALA A 1 194 ? -5.928 2.010 -17.768 1.00 40.38 194 ALA A C 1
ATOM 1466 O O . ALA A 1 194 ? -6.125 2.931 -16.975 1.00 40.38 194 ALA A O 1
ATOM 1467 N N . PRO A 1 195 ? -5.187 2.181 -18.877 1.00 42.75 195 PRO A N 1
ATOM 1468 C CA . PRO A 1 195 ? -4.781 3.507 -19.330 1.00 42.75 195 PRO A CA 1
ATOM 1469 C C . PRO A 1 195 ? -6.017 4.260 -19.846 1.00 42.75 195 PRO A C 1
ATOM 1471 O O . PRO A 1 195 ? -6.367 4.183 -21.023 1.00 42.75 195 PRO A O 1
ATOM 1474 N N . GLU A 1 196 ? -6.709 4.946 -18.940 1.00 36.50 196 GLU A N 1
ATOM 1475 C CA . GLU A 1 196 ? -7.832 5.830 -19.252 1.00 36.50 196 GLU A CA 1
ATOM 1476 C C . GLU A 1 196 ? -7.288 7.226 -19.582 1.00 36.50 196 GLU A C 1
ATOM 1478 O O . GLU A 1 196 ? -7.083 8.071 -18.711 1.00 36.50 196 GLU A O 1
ATOM 1483 N N . GLY A 1 197 ? -7.005 7.447 -20.868 1.00 52.16 197 GLY A N 1
ATOM 1484 C CA . GLY A 1 197 ? -6.372 8.670 -21.365 1.00 52.16 197 GLY A CA 1
ATOM 1485 C C . GLY A 1 197 ? -4.851 8.691 -21.164 1.00 52.16 197 GLY A C 1
ATOM 1486 O O . GLY A 1 197 ? -4.185 7.657 -21.183 1.00 52.16 197 GLY A O 1
ATOM 1487 N N . ASP A 1 198 ? -4.287 9.888 -20.989 1.00 39.72 198 ASP A N 1
ATOM 1488 C CA . ASP A 1 198 ? -2.834 10.142 -21.021 1.00 39.72 198 ASP A CA 1
ATOM 1489 C C . ASP A 1 198 ? -2.078 9.786 -19.721 1.00 39.72 198 ASP A C 1
ATOM 1491 O O . ASP A 1 198 ? -1.001 10.330 -19.447 1.00 39.72 198 ASP A O 1
ATOM 1495 N N . THR A 1 199 ? -2.644 8.922 -18.876 1.00 42.47 199 THR A N 1
ATOM 1496 C CA . THR A 1 199 ? -2.083 8.510 -17.581 1.00 42.47 199 THR A CA 1
ATOM 1497 C C . THR A 1 199 ? -1.548 7.081 -17.655 1.00 42.47 199 THR A C 1
ATOM 1499 O O . THR A 1 199 ? -2.248 6.090 -17.455 1.00 42.47 199 THR A O 1
ATOM 1502 N N . LEU A 1 200 ? -0.247 6.965 -17.930 1.00 49.34 200 LEU A N 1
ATOM 1503 C CA . LEU A 1 200 ? 0.432 5.669 -17.913 1.00 49.34 200 LEU A CA 1
ATOM 1504 C C . LEU A 1 200 ? 0.407 5.064 -16.491 1.00 49.34 200 LEU A C 1
ATOM 1506 O O . LEU A 1 200 ? 0.565 5.795 -15.506 1.00 49.34 200 LEU A O 1
ATOM 1510 N N . PRO A 1 201 ? 0.198 3.740 -16.360 1.00 50.34 201 PRO A N 1
ATOM 1511 C CA . PRO A 1 201 ? -0.062 3.097 -15.076 1.00 50.34 201 PRO A CA 1
ATOM 1512 C C . PRO A 1 201 ? 1.163 3.165 -14.164 1.00 50.34 201 PRO A C 1
ATOM 1514 O O . PRO A 1 201 ? 2.255 2.757 -14.557 1.00 50.34 201 PRO A O 1
ATOM 1517 N N . ASN A 1 202 ? 0.979 3.656 -12.935 1.00 53.56 202 ASN A N 1
ATOM 1518 C CA . ASN A 1 202 ? 2.071 3.841 -11.982 1.00 53.56 202 ASN A CA 1
ATOM 1519 C C . ASN A 1 202 ? 2.877 2.529 -11.794 1.00 53.56 202 ASN A C 1
ATOM 1521 O O . ASN A 1 202 ? 2.321 1.546 -11.301 1.00 53.56 202 ASN A O 1
ATOM 1525 N N . PRO A 1 203 ? 4.194 2.499 -12.086 1.00 49.44 203 PRO A N 1
ATOM 1526 C CA . PRO A 1 203 ? 5.039 1.314 -11.989 1.00 49.44 203 PRO A CA 1
ATOM 1527 C C . PRO A 1 203 ? 5.163 0.758 -10.566 1.00 49.44 203 PRO A C 1
ATOM 1529 O O . PRO A 1 203 ? 5.704 -0.336 -10.411 1.00 49.44 203 PRO A O 1
ATOM 1532 N N . ARG A 1 204 ? 4.678 1.490 -9.554 1.00 51.97 204 ARG A N 1
ATOM 1533 C CA . ARG A 1 204 ? 4.636 1.113 -8.136 1.00 51.97 204 ARG A CA 1
ATOM 1534 C C . ARG A 1 204 ? 3.234 0.688 -7.648 1.00 51.97 204 ARG A C 1
ATOM 1536 O O . ARG A 1 204 ? 3.144 0.086 -6.581 1.00 51.97 204 ARG A O 1
ATOM 1543 N N . ALA A 1 205 ? 2.173 0.931 -8.431 1.00 50.97 205 ALA A N 1
ATOM 1544 C CA . ALA A 1 205 ? 0.779 0.586 -8.123 1.00 50.97 205 ALA A CA 1
ATOM 1545 C C . ALA A 1 205 ? 0.469 -0.863 -8.512 1.00 50.97 205 ALA A C 1
ATOM 1547 O O . ALA A 1 205 ? 0.118 -1.151 -9.655 1.00 50.97 205 ALA A O 1
ATOM 1548 N N . TRP A 1 206 ? 0.670 -1.795 -7.582 1.00 49.72 206 TRP A N 1
ATOM 1549 C CA . TRP A 1 206 ? 0.446 -3.228 -7.819 1.00 49.72 206 TRP A CA 1
ATOM 1550 C C . TRP A 1 206 ? -0.744 -3.767 -7.015 1.00 49.72 206 TRP A C 1
ATOM 1552 O O . TRP A 1 206 ? -0.838 -4.972 -6.815 1.00 49.72 206 TRP A O 1
ATOM 1562 N N . THR A 1 207 ? -1.636 -2.898 -6.532 1.00 55.25 207 THR A N 1
ATOM 1563 C CA . THR A 1 207 ? -2.831 -3.283 -5.768 1.00 55.25 207 THR A CA 1
ATOM 1564 C C . THR A 1 207 ? -3.977 -2.303 -5.949 1.00 55.25 207 THR A C 1
ATOM 1566 O O . THR A 1 207 ? -3.738 -1.137 -6.233 1.00 55.25 207 THR A O 1
ATOM 1569 N N . ALA A 1 208 ? -5.208 -2.757 -5.716 1.00 61.25 208 ALA A N 1
ATOM 1570 C CA . ALA A 1 208 ? -6.345 -1.869 -5.487 1.00 61.25 208 ALA A CA 1
ATOM 1571 C C . ALA A 1 208 ? -6.194 -1.094 -4.154 1.00 61.25 208 ALA A C 1
ATOM 1573 O O . ALA A 1 208 ? -5.580 -1.616 -3.214 1.00 61.25 208 ALA A O 1
ATOM 1574 N N . PRO A 1 209 ? -6.779 0.111 -4.021 1.00 67.44 209 PRO A N 1
ATOM 1575 C CA . PRO A 1 209 ? -7.019 0.729 -2.718 1.00 67.44 209 PRO A CA 1
ATOM 1576 C C . PRO A 1 209 ? -7.937 -0.165 -1.870 1.00 67.44 209 PRO A C 1
ATOM 1578 O O . PRO A 1 209 ? -8.962 -0.635 -2.360 1.00 67.44 209 PRO A O 1
ATOM 1581 N N . ARG A 1 210 ? -7.589 -0.405 -0.599 1.00 69.88 210 ARG A N 1
ATOM 1582 C CA . ARG A 1 210 ? -8.398 -1.242 0.308 1.00 69.88 210 ARG A CA 1
ATOM 1583 C C . ARG A 1 210 ? -9.545 -0.456 0.933 1.00 69.88 210 ARG A C 1
ATOM 1585 O O . ARG A 1 210 ? -9.337 0.647 1.451 1.00 69.88 210 ARG A O 1
ATOM 1592 N N . ALA A 1 211 ? -10.732 -1.052 0.966 1.00 76.44 211 ALA A N 1
ATOM 1593 C CA . ALA A 1 211 ? -11.889 -0.487 1.644 1.00 76.44 211 ALA A CA 1
ATOM 1594 C C . ALA A 1 211 ? -11.677 -0.498 3.165 1.00 76.44 211 ALA A C 1
ATOM 1596 O O . ALA A 1 211 ? -11.194 -1.476 3.738 1.00 76.44 211 ALA A O 1
ATOM 1597 N N . LYS A 1 212 ? -12.076 0.582 3.853 1.00 81.88 212 LYS A N 1
ATOM 1598 C CA . LYS A 1 212 ? -11.835 0.716 5.301 1.00 81.88 212 LYS A CA 1
ATOM 1599 C C . LYS A 1 212 ? -12.475 -0.391 6.158 1.00 81.88 212 LYS A C 1
ATOM 1601 O O . LYS A 1 212 ? -11.979 -0.712 7.230 1.00 81.88 212 LYS A O 1
ATOM 1606 N N . THR A 1 213 ? -13.535 -1.013 5.645 1.00 78.56 213 THR A N 1
ATOM 1607 C CA . THR A 1 213 ? -14.247 -2.152 6.245 1.00 78.56 213 THR A CA 1
ATOM 1608 C C . THR A 1 213 ? -13.429 -3.443 6.302 1.00 78.56 213 THR A C 1
ATOM 1610 O O . THR A 1 213 ? -13.822 -4.373 6.995 1.00 78.56 213 THR A O 1
ATOM 1613 N N . GLU A 1 214 ? -12.303 -3.536 5.590 1.00 75.31 214 GLU A N 1
ATOM 1614 C CA . GLU A 1 214 ? -11.440 -4.722 5.617 1.00 75.31 214 GLU A CA 1
ATOM 1615 C C . GLU A 1 214 ? -10.461 -4.752 6.811 1.00 75.31 214 GLU A C 1
ATOM 1617 O O . GLU A 1 214 ? -9.723 -5.724 6.980 1.00 75.31 214 GLU A O 1
ATOM 1622 N N . PHE A 1 215 ? -10.418 -3.691 7.623 1.00 77.62 215 PHE A N 1
ATOM 1623 C CA . PHE A 1 215 ? -9.461 -3.495 8.717 1.00 77.62 215 PHE A CA 1
ATOM 1624 C C . PHE A 1 215 ? -10.094 -3.803 10.088 1.00 77.62 215 PHE A C 1
ATOM 1626 O O . PHE A 1 215 ? -10.228 -2.935 10.948 1.00 77.62 215 PHE A O 1
ATOM 1633 N N . VAL A 1 216 ? -10.527 -5.048 10.294 1.00 80.19 216 VAL A N 1
ATOM 1634 C CA . VAL A 1 216 ? -11.125 -5.524 11.561 1.00 80.19 216 VAL A CA 1
ATOM 1635 C C . VAL A 1 216 ? -10.022 -5.927 12.543 1.00 80.19 216 VAL A C 1
ATOM 1637 O O . VAL A 1 216 ? -9.208 -6.770 12.204 1.00 80.19 216 VAL A O 1
ATOM 1640 N N . LEU A 1 217 ? -9.962 -5.387 13.759 1.00 75.56 217 LEU A N 1
ATOM 1641 C CA . LEU A 1 217 ? -8.894 -5.688 14.722 1.00 75.56 217 LEU A CA 1
ATOM 1642 C C . LEU A 1 217 ? -8.838 -7.189 15.078 1.00 75.56 217 LEU A C 1
ATOM 1644 O O . LEU A 1 217 ? -9.744 -7.707 15.730 1.00 75.56 217 LEU A O 1
ATOM 1648 N N . GLN A 1 218 ? -7.765 -7.885 14.681 1.00 64.94 218 GLN A N 1
ATOM 1649 C CA . GLN A 1 218 ? -7.619 -9.333 14.909 1.00 64.94 218 GLN A CA 1
ATOM 1650 C C . GLN A 1 218 ? -6.702 -9.713 16.081 1.00 64.94 218 GLN A C 1
ATOM 1652 O O . GLN A 1 218 ? -6.867 -10.802 16.628 1.00 64.94 218 GLN A O 1
ATOM 1657 N N . ASN A 1 219 ? -5.774 -8.840 16.481 1.00 55.34 219 ASN A N 1
ATOM 1658 C CA . ASN A 1 219 ? -4.562 -9.251 17.197 1.00 55.34 219 ASN A CA 1
ATOM 1659 C C . ASN A 1 219 ? -4.413 -8.542 18.553 1.00 55.34 219 ASN A C 1
ATOM 1661 O O . ASN A 1 219 ? -3.648 -7.588 18.663 1.00 55.34 219 ASN A O 1
ATOM 1665 N N . PHE A 1 220 ? -5.130 -8.995 19.583 1.00 57.50 220 PHE A N 1
ATOM 1666 C CA . PHE A 1 220 ? -4.971 -8.500 20.957 1.00 57.50 220 PHE A CA 1
ATOM 1667 C C . PHE A 1 220 ? -5.164 -9.618 21.977 1.00 57.50 220 PHE A C 1
ATOM 1669 O O . PHE A 1 220 ? -6.045 -10.450 21.812 1.00 57.50 220 PHE A O 1
ATOM 1676 N N . VAL A 1 221 ? -4.373 -9.603 23.052 1.00 44.34 221 VAL A N 1
ATOM 1677 C CA . VAL A 1 221 ? -4.624 -10.406 24.254 1.00 44.34 221 VAL A CA 1
ATOM 1678 C C . VAL A 1 221 ? -5.103 -9.452 25.336 1.00 44.34 221 VAL A C 1
ATOM 1680 O O . VAL A 1 221 ? -4.312 -8.663 25.845 1.00 44.34 221 VAL A O 1
ATOM 1683 N N . MET A 1 222 ? -6.385 -9.526 25.688 1.00 49.09 222 MET A N 1
ATOM 1684 C CA . MET A 1 222 ? -6.839 -8.986 26.967 1.00 49.09 222 MET A CA 1
ATOM 1685 C C . MET A 1 222 ? -6.434 -9.965 28.064 1.00 49.09 222 MET A C 1
ATOM 1687 O O . MET A 1 222 ? -6.719 -11.160 27.954 1.00 49.09 222 MET A O 1
ATOM 1691 N N . ALA A 1 223 ? -5.807 -9.475 29.132 1.00 41.09 223 ALA A N 1
ATOM 1692 C CA . ALA A 1 223 ? -5.734 -10.252 30.361 1.00 41.09 223 ALA A CA 1
ATOM 1693 C C . ALA A 1 223 ? -7.165 -10.527 30.872 1.00 41.09 223 ALA A C 1
ATOM 1695 O O . ALA A 1 223 ? -7.989 -9.603 30.874 1.00 41.09 223 ALA A O 1
ATOM 1696 N N . PRO A 1 224 ? -7.497 -11.754 31.320 1.00 36.84 224 PRO A N 1
ATOM 1697 C CA . PRO A 1 224 ? -8.753 -11.970 32.024 1.00 36.84 224 PRO A CA 1
ATOM 1698 C C . PRO A 1 224 ? -8.743 -11.125 33.301 1.00 36.84 224 PRO A C 1
ATOM 1700 O O . PRO A 1 224 ? -7.760 -11.138 34.043 1.00 36.84 224 PRO A O 1
ATOM 1703 N N . ALA A 1 225 ? -9.834 -10.400 33.562 1.00 36.19 225 ALA A N 1
ATOM 1704 C CA . ALA A 1 225 ? -9.985 -9.621 34.789 1.00 36.19 225 ALA A CA 1
ATOM 1705 C C . ALA A 1 225 ? -9.718 -10.514 36.013 1.00 36.19 225 ALA A C 1
ATOM 1707 O O . ALA A 1 225 ? -10.458 -11.469 36.271 1.00 36.19 225 ALA A O 1
ATOM 1708 N N . GLN A 1 226 ? -8.623 -10.232 36.723 1.00 30.75 226 GLN A N 1
ATOM 1709 C CA . GLN A 1 226 ? -8.155 -11.056 37.828 1.00 30.75 226 GLN A CA 1
ATOM 1710 C C . GLN A 1 226 ? -9.157 -10.938 38.978 1.00 30.75 226 GLN A C 1
ATOM 1712 O O . GLN A 1 226 ? -9.354 -9.853 39.523 1.00 30.75 226 GLN A O 1
ATOM 1717 N N . ALA A 1 227 ? -9.817 -12.046 39.325 1.00 27.67 227 ALA A N 1
ATOM 1718 C CA . ALA A 1 227 ? -10.725 -12.076 40.465 1.00 27.67 227 ALA A CA 1
ATOM 1719 C C . ALA A 1 227 ? -9.977 -11.614 41.726 1.00 27.67 227 ALA A C 1
ATOM 1721 O O . ALA A 1 227 ? -8.822 -11.999 41.929 1.00 27.67 227 ALA A O 1
ATOM 1722 N N . ALA A 1 228 ? -10.626 -10.771 42.536 1.00 26.84 228 ALA A N 1
ATOM 1723 C CA . ALA A 1 228 ? -9.995 -10.128 43.685 1.00 26.84 228 ALA A CA 1
ATOM 1724 C C . ALA A 1 228 ? -9.291 -11.167 44.583 1.00 26.84 228 ALA A C 1
ATOM 1726 O O . ALA A 1 228 ? -9.876 -12.220 44.856 1.00 26.84 228 ALA A O 1
ATOM 1727 N N . PRO A 1 229 ? -8.046 -10.906 45.028 1.00 23.91 229 PRO A N 1
ATOM 1728 C CA . PRO A 1 229 ? -7.231 -11.915 45.689 1.00 23.91 229 PRO A CA 1
ATOM 1729 C C . PRO A 1 229 ? -7.865 -12.350 47.012 1.00 23.91 229 PRO A C 1
ATOM 1731 O O . PRO A 1 229 ? -7.890 -11.598 47.987 1.00 23.91 229 PRO A O 1
ATOM 1734 N N . ALA A 1 230 ? -8.345 -13.594 47.052 1.00 29.19 230 ALA A N 1
ATOM 1735 C CA . ALA A 1 230 ? -8.689 -14.257 48.299 1.00 29.19 230 ALA A CA 1
ATOM 1736 C C . ALA A 1 230 ? -7.418 -14.374 49.153 1.00 29.19 230 ALA A C 1
ATOM 1738 O O . ALA A 1 230 ? -6.393 -14.886 48.703 1.00 29.19 230 ALA A O 1
ATOM 1739 N N . THR A 1 231 ? -7.465 -13.861 50.378 1.00 31.27 231 THR A N 1
ATOM 1740 C CA . THR A 1 231 ? -6.287 -13.759 51.241 1.00 31.27 231 THR A CA 1
ATOM 1741 C C . THR A 1 231 ? -5.917 -15.103 51.864 1.00 31.27 231 THR A C 1
ATOM 1743 O O . THR A 1 231 ? -6.396 -15.400 52.957 1.00 31.27 231 THR A O 1
ATOM 1746 N N . GLN A 1 232 ? -5.019 -15.865 51.231 1.00 26.91 232 GLN A N 1
ATOM 1747 C CA . GLN A 1 232 ? -3.937 -16.577 51.930 1.00 26.91 232 GLN A CA 1
ATOM 1748 C C . GLN A 1 232 ? -2.835 -17.074 50.973 1.00 26.91 232 GLN A C 1
ATOM 1750 O O . GLN A 1 232 ? -2.872 -16.800 49.776 1.00 26.91 232 GLN A O 1
ATOM 1755 N N . SER A 1 233 ? -1.787 -17.668 51.546 1.00 35.59 233 SER A N 1
ATOM 1756 C CA . SER A 1 233 ? -0.437 -17.706 50.972 1.00 35.59 233 SER A CA 1
ATOM 1757 C C . SER A 1 233 ? -0.038 -19.018 50.286 1.00 35.59 233 SER A C 1
ATOM 1759 O O . SER A 1 233 ? -0.577 -20.081 50.575 1.00 35.59 233 SER A O 1
ATOM 1761 N N . ASP A 1 234 ? 1.074 -18.894 49.555 1.00 26.52 234 ASP A N 1
ATOM 1762 C CA . ASP A 1 234 ? 2.142 -19.882 49.332 1.00 26.52 234 ASP A CA 1
ATOM 1763 C C . ASP A 1 234 ? 2.209 -20.676 48.008 1.00 26.52 234 ASP A C 1
ATOM 1765 O O . ASP A 1 234 ? 1.341 -20.615 47.141 1.00 26.52 234 ASP A O 1
ATOM 1769 N N . SER A 1 235 ? 3.389 -21.268 47.796 1.00 39.00 235 SER A N 1
ATOM 1770 C CA . SER A 1 235 ? 4.011 -21.588 46.502 1.00 39.00 235 SER A CA 1
ATOM 1771 C C . SER A 1 235 ? 3.265 -22.552 45.560 1.00 39.00 235 SER A C 1
ATOM 1773 O O . SER A 1 235 ? 2.795 -23.602 45.988 1.00 39.00 235 SER A O 1
ATOM 1775 N N . GLY A 1 236 ? 3.300 -22.278 44.243 1.00 27.72 236 GLY A N 1
ATOM 1776 C CA . GLY A 1 236 ? 2.748 -23.191 43.223 1.00 27.72 236 GLY A CA 1
ATOM 1777 C C . GLY A 1 236 ? 2.833 -22.727 41.757 1.00 27.72 236 GLY A C 1
ATOM 1778 O O . GLY A 1 236 ? 1.863 -22.856 41.017 1.00 27.72 236 GLY A O 1
ATOM 1779 N N . ALA A 1 237 ? 3.952 -22.143 41.308 1.00 25.80 237 ALA A N 1
ATOM 1780 C CA . ALA A 1 237 ? 4.044 -21.505 39.985 1.00 25.80 237 ALA A CA 1
ATOM 1781 C C . ALA A 1 237 ? 4.157 -22.492 38.794 1.00 25.80 237 ALA A C 1
ATOM 1783 O O . ALA A 1 237 ? 5.237 -22.699 38.239 1.00 25.80 237 ALA A O 1
ATOM 1784 N N . THR A 1 238 ? 3.035 -23.064 38.344 1.00 25.89 238 THR A N 1
ATOM 1785 C CA . THR A 1 238 ? 2.945 -23.724 37.026 1.00 25.89 238 THR A CA 1
ATOM 1786 C C . THR A 1 238 ? 3.083 -22.711 35.886 1.00 25.89 238 THR A C 1
ATOM 1788 O O . THR A 1 238 ? 2.450 -21.655 35.907 1.00 25.89 238 THR A O 1
ATOM 1791 N N . ALA A 1 239 ? 3.884 -23.036 34.869 1.00 32.19 239 ALA A N 1
ATOM 1792 C CA . ALA A 1 239 ? 4.227 -22.115 33.788 1.00 32.19 239 ALA A CA 1
ATOM 1793 C C . ALA A 1 239 ? 3.043 -21.807 32.847 1.00 32.19 239 ALA A C 1
ATOM 1795 O O . ALA A 1 239 ? 2.705 -22.604 31.971 1.00 32.19 239 ALA A O 1
ATOM 1796 N N . ALA A 1 240 ? 2.461 -20.613 32.980 1.00 26.11 240 ALA A N 1
ATOM 1797 C CA . ALA A 1 240 ? 1.609 -20.020 31.952 1.00 26.11 240 ALA A CA 1
ATOM 1798 C C . ALA A 1 240 ? 2.480 -19.432 30.824 1.00 26.11 240 ALA A C 1
ATOM 1800 O O . ALA A 1 240 ? 3.478 -18.763 31.090 1.00 26.11 240 ALA A O 1
ATOM 1801 N N . ALA A 1 241 ? 2.122 -19.688 29.563 1.00 26.20 241 ALA A N 1
ATOM 1802 C CA . ALA A 1 241 ? 2.929 -19.275 28.415 1.00 26.20 241 ALA A CA 1
ATOM 1803 C C . ALA A 1 241 ? 2.872 -17.753 28.174 1.00 26.20 241 ALA A C 1
ATOM 1805 O O . ALA A 1 241 ? 1.796 -17.180 28.003 1.00 26.20 241 ALA A O 1
ATOM 1806 N N . SER A 1 242 ? 4.038 -17.105 28.113 1.00 25.50 242 SER A N 1
ATOM 1807 C CA . SER A 1 242 ? 4.160 -15.660 27.894 1.00 25.50 242 SER A CA 1
ATOM 1808 C C . SER A 1 242 ? 3.795 -15.249 26.463 1.00 25.50 242 SER A C 1
ATOM 1810 O O . SER A 1 242 ? 4.413 -15.704 25.498 1.00 25.50 242 SER A O 1
ATOM 1812 N N . ALA A 1 243 ? 2.850 -14.320 26.312 1.00 29.23 243 ALA A N 1
ATOM 1813 C CA . ALA A 1 243 ? 2.555 -13.701 25.022 1.00 29.23 243 ALA A CA 1
ATOM 1814 C C . ALA A 1 243 ? 3.697 -12.762 24.588 1.00 29.23 243 ALA A C 1
ATOM 1816 O O . ALA A 1 243 ? 4.150 -11.926 25.367 1.00 29.23 243 ALA A O 1
ATOM 1817 N N . THR A 1 244 ? 4.146 -12.868 23.333 1.00 25.05 244 THR A N 1
ATOM 1818 C CA . THR A 1 244 ? 5.144 -11.954 22.748 1.00 25.05 244 THR A CA 1
ATOM 1819 C C . THR A 1 244 ? 4.506 -11.143 21.624 1.00 25.05 244 THR A C 1
ATOM 1821 O O . THR A 1 244 ? 4.219 -11.683 20.557 1.00 25.05 244 THR A O 1
ATOM 1824 N N . VAL A 1 245 ? 4.317 -9.838 21.828 1.00 29.42 245 VAL A N 1
ATOM 1825 C CA . VAL A 1 245 ? 3.873 -8.926 20.763 1.00 29.42 245 VAL A CA 1
ATOM 1826 C C . VAL A 1 245 ? 5.083 -8.550 19.903 1.00 29.42 245 VAL A C 1
ATOM 1828 O O . VAL A 1 245 ? 5.957 -7.818 20.356 1.00 29.42 245 VAL A O 1
ATOM 1831 N N . ARG A 1 246 ? 5.150 -9.051 18.661 1.00 30.25 246 ARG A N 1
ATOM 1832 C CA . ARG A 1 246 ? 6.170 -8.658 17.669 1.00 30.25 246 ARG A CA 1
ATOM 1833 C C . ARG A 1 246 ? 5.526 -7.925 16.497 1.00 30.25 246 ARG A C 1
ATOM 1835 O O . ARG A 1 246 ? 4.947 -8.553 15.615 1.00 30.25 246 ARG A O 1
ATOM 1842 N N . VAL A 1 247 ? 5.656 -6.601 16.476 1.00 33.59 247 VAL A N 1
ATOM 1843 C CA . VAL A 1 247 ? 5.221 -5.745 15.362 1.00 33.59 247 VAL A CA 1
ATOM 1844 C C . VAL A 1 247 ? 6.428 -5.386 14.497 1.00 33.59 247 VAL A C 1
ATOM 1846 O O . VAL A 1 247 ? 7.373 -4.797 15.001 1.00 33.59 247 VAL A O 1
ATOM 1849 N N . ALA A 1 248 ? 6.340 -5.697 13.198 1.00 29.34 248 ALA A N 1
ATOM 1850 C CA . ALA A 1 248 ? 7.359 -5.483 12.161 1.00 29.34 248 ALA A CA 1
ATOM 1851 C C . ALA A 1 248 ? 8.728 -6.158 12.420 1.00 29.34 248 ALA A C 1
ATOM 1853 O O . ALA A 1 248 ? 9.419 -5.904 13.401 1.00 29.34 248 ALA A O 1
ATOM 1854 N N . ASN A 1 249 ? 9.183 -6.984 11.472 1.00 39.31 249 ASN A N 1
ATOM 1855 C CA . ASN A 1 249 ? 10.463 -7.703 11.560 1.00 39.31 249 ASN A CA 1
ATOM 1856 C C . ASN A 1 249 ? 11.688 -6.803 11.250 1.00 39.31 249 ASN A C 1
ATOM 1858 O O . ASN A 1 249 ? 12.566 -7.186 10.481 1.00 39.31 249 ASN A O 1
ATOM 1862 N N . SER A 1 250 ? 11.727 -5.591 11.809 1.00 34.91 250 SER A N 1
ATOM 1863 C CA . SER A 1 250 ? 12.820 -4.615 11.661 1.00 34.91 250 SER A CA 1
ATOM 1864 C C . SER A 1 250 ? 13.633 -4.398 12.942 1.00 34.91 250 SER A C 1
ATOM 1866 O O . SER A 1 250 ? 14.734 -3.861 12.870 1.00 34.91 250 SER A O 1
ATOM 1868 N N . GLU A 1 251 ? 13.130 -4.811 14.109 1.00 29.47 251 GLU A N 1
ATOM 1869 C CA . GLU A 1 251 ? 13.855 -4.693 15.381 1.00 29.47 251 GLU A CA 1
ATOM 1870 C C . GLU A 1 251 ? 14.659 -5.968 15.675 1.00 29.47 251 GLU A C 1
ATOM 1872 O O . GLU A 1 251 ? 14.173 -6.937 16.259 1.00 29.47 251 GLU A O 1
ATOM 1877 N N . ALA A 1 252 ? 15.921 -5.959 15.244 1.00 29.59 252 ALA A N 1
ATOM 1878 C CA . ALA A 1 252 ? 16.906 -6.978 15.583 1.00 29.59 252 ALA A CA 1
ATOM 1879 C C . ALA A 1 252 ? 17.550 -6.678 16.950 1.00 29.59 252 ALA A C 1
ATOM 1881 O O . ALA A 1 252 ? 18.637 -6.111 17.027 1.00 29.59 252 ALA A O 1
ATOM 1882 N N . THR A 1 253 ? 16.884 -7.067 18.039 1.00 24.89 253 THR A N 1
ATOM 1883 C CA . THR A 1 253 ? 17.439 -7.034 19.405 1.00 24.89 253 THR A CA 1
ATOM 1884 C C . THR A 1 253 ? 17.895 -8.426 19.838 1.00 24.89 253 THR A C 1
ATOM 1886 O O . THR A 1 253 ? 17.193 -9.179 20.512 1.00 24.89 253 THR A O 1
ATOM 1889 N N . SER A 1 254 ? 19.105 -8.789 19.417 1.00 31.20 254 SER A N 1
ATOM 1890 C CA . SER A 1 254 ? 19.769 -10.031 19.811 1.00 31.20 254 SER A CA 1
ATOM 1891 C C . SER A 1 254 ? 20.529 -9.870 21.131 1.00 31.20 254 SER A C 1
ATOM 1893 O O . SER A 1 254 ? 21.731 -9.623 21.112 1.00 31.20 254 SER A O 1
ATOM 1895 N N . GLU A 1 255 ? 19.863 -10.064 22.271 1.00 24.22 255 GLU A N 1
ATOM 1896 C CA . GLU A 1 255 ? 20.562 -10.415 23.515 1.00 24.22 255 GLU A CA 1
ATOM 1897 C C . GLU A 1 255 ? 19.656 -11.168 24.501 1.00 24.22 255 GLU A C 1
ATOM 1899 O O . GLU A 1 255 ? 18.491 -10.825 24.699 1.00 24.22 255 GLU A O 1
ATOM 1904 N N . ALA A 1 256 ? 20.189 -12.230 25.111 1.00 28.33 256 ALA A N 1
ATOM 1905 C CA . ALA A 1 256 ? 19.463 -13.079 26.053 1.00 28.33 256 ALA A CA 1
ATOM 1906 C C . ALA A 1 256 ? 19.666 -12.586 27.496 1.00 28.33 256 ALA A C 1
ATOM 1908 O O . ALA A 1 256 ? 20.424 -13.174 28.265 1.00 28.33 256 ALA A O 1
ATOM 1909 N N . ALA A 1 257 ? 18.982 -11.499 27.857 1.00 23.05 257 ALA A N 1
ATOM 1910 C CA . ALA A 1 257 ? 18.938 -10.968 29.220 1.00 23.05 257 ALA A CA 1
ATOM 1911 C C . ALA A 1 257 ? 17.600 -11.298 29.909 1.00 23.05 257 ALA A C 1
ATOM 1913 O O . ALA A 1 257 ? 16.560 -11.413 29.258 1.00 23.05 257 ALA A O 1
ATOM 1914 N N . GLN A 1 258 ? 17.612 -11.456 31.237 1.00 26.53 258 GLN A N 1
ATOM 1915 C CA . GLN A 1 258 ? 16.402 -11.756 32.011 1.00 26.53 258 GLN A CA 1
ATOM 1916 C C . GLN A 1 258 ? 15.427 -10.570 31.963 1.00 26.53 258 GLN A C 1
ATOM 1918 O O . GLN A 1 258 ? 15.752 -9.472 32.413 1.00 26.53 258 GLN A O 1
ATOM 1923 N N . ALA A 1 259 ? 14.227 -10.795 31.426 1.00 23.58 259 ALA A N 1
ATOM 1924 C CA . ALA A 1 259 ? 13.226 -9.746 31.280 1.00 23.58 259 ALA A CA 1
ATOM 1925 C C . ALA A 1 259 ? 12.663 -9.303 32.649 1.00 23.58 259 ALA A C 1
ATOM 1927 O O . ALA A 1 259 ? 12.223 -10.160 33.423 1.00 23.58 259 ALA A O 1
ATOM 1928 N N . PRO A 1 260 ? 12.604 -7.991 32.952 1.00 24.34 260 PRO A N 1
ATOM 1929 C CA . PRO A 1 260 ? 11.828 -7.499 34.083 1.00 24.34 260 PRO A CA 1
ATOM 1930 C C . PRO A 1 260 ? 10.336 -7.766 33.840 1.00 24.34 260 PRO A C 1
ATOM 1932 O O . PRO A 1 260 ? 9.823 -7.543 32.739 1.00 24.34 260 PRO A O 1
ATOM 1935 N N . GLN A 1 261 ? 9.627 -8.240 34.867 1.00 25.81 261 GLN A N 1
ATOM 1936 C CA . GLN A 1 261 ? 8.194 -8.514 34.761 1.00 25.81 261 GLN A CA 1
ATOM 1937 C C . GLN A 1 261 ? 7.429 -7.221 34.456 1.00 25.81 261 GLN A C 1
ATOM 1939 O O . GLN A 1 261 ? 7.415 -6.287 35.254 1.00 25.81 261 GLN A O 1
ATOM 1944 N N . THR A 1 262 ? 6.798 -7.184 33.285 1.00 25.69 262 THR A N 1
ATOM 1945 C CA . THR A 1 262 ? 5.952 -6.077 32.829 1.00 25.69 262 THR A CA 1
ATOM 1946 C C . THR A 1 262 ? 4.485 -6.513 32.946 1.00 25.69 262 THR A C 1
ATOM 1948 O O . THR A 1 262 ? 4.199 -7.668 32.617 1.00 25.69 262 THR A O 1
ATOM 1951 N N . PRO A 1 263 ? 3.555 -5.660 33.424 1.00 28.58 263 PRO A N 1
ATOM 1952 C CA . PRO A 1 263 ? 2.151 -6.038 33.587 1.00 28.58 263 PRO A CA 1
ATOM 1953 C C . PRO A 1 263 ? 1.495 -6.519 32.287 1.00 28.58 263 PRO A C 1
ATOM 1955 O O . PRO A 1 263 ? 1.831 -6.053 31.197 1.00 28.58 263 PRO A O 1
ATOM 1958 N N . ALA A 1 264 ? 0.530 -7.432 32.409 1.00 37.84 264 ALA A N 1
ATOM 1959 C CA . ALA A 1 264 ? -0.283 -7.871 31.280 1.00 37.84 264 ALA A CA 1
ATOM 1960 C C . ALA A 1 264 ? -1.180 -6.726 30.771 1.00 37.84 264 ALA A C 1
ATOM 1962 O O . ALA A 1 264 ? -1.647 -5.902 31.558 1.00 37.84 264 ALA A O 1
ATOM 1963 N N . ALA A 1 265 ? -1.414 -6.678 29.457 1.00 47.91 265 ALA A N 1
ATOM 1964 C CA . ALA A 1 265 ? -2.162 -5.594 28.830 1.00 47.91 265 ALA A CA 1
ATOM 1965 C C . ALA A 1 265 ? -3.656 -5.622 29.198 1.00 47.91 265 ALA A C 1
ATOM 1967 O O . ALA A 1 265 ? -4.323 -6.660 29.143 1.00 47.91 265 ALA A O 1
ATOM 1968 N N . ASP A 1 266 ? -4.171 -4.444 29.532 1.00 66.56 266 ASP A N 1
ATOM 1969 C CA . ASP A 1 266 ? -5.575 -4.172 29.822 1.00 66.56 266 ASP A CA 1
ATOM 1970 C C . ASP A 1 266 ? -6.245 -3.400 28.666 1.00 66.56 266 ASP A C 1
ATOM 1972 O O . ASP A 1 266 ? -5.643 -3.119 27.621 1.00 66.56 266 ASP A O 1
ATOM 1976 N N . LEU A 1 267 ? -7.518 -3.038 28.842 1.00 73.31 267 LEU A N 1
ATOM 1977 C CA . LEU A 1 267 ? -8.255 -2.283 27.829 1.00 73.31 267 LEU A CA 1
ATOM 1978 C C . LEU A 1 267 ? -7.733 -0.840 27.674 1.00 73.31 267 LEU A C 1
ATOM 1980 O O . LEU A 1 267 ? -7.706 -0.324 26.559 1.00 73.31 267 LEU A O 1
ATOM 1984 N N . ALA A 1 268 ? -7.281 -0.195 28.755 1.00 70.81 268 ALA A N 1
ATOM 1985 C CA . ALA A 1 268 ? -6.825 1.197 28.728 1.00 70.81 268 ALA A CA 1
ATOM 1986 C C . ALA A 1 268 ? -5.468 1.359 28.015 1.00 70.81 268 ALA A C 1
ATOM 1988 O O . ALA A 1 268 ? -5.286 2.277 27.209 1.00 70.81 268 ALA A O 1
ATOM 1989 N N . SER A 1 269 ? -4.524 0.443 28.245 1.00 71.12 269 SER A N 1
ATOM 1990 C CA . SER A 1 269 ? -3.250 0.373 27.514 1.00 71.12 269 SER A CA 1
ATOM 1991 C C . SER A 1 269 ? -3.454 -0.015 26.044 1.00 71.12 269 SER A C 1
ATOM 1993 O O . SER A 1 269 ? -2.842 0.597 25.168 1.00 71.12 269 SER A O 1
ATOM 1995 N N . THR A 1 270 ? -4.386 -0.931 25.752 1.00 73.19 270 THR A N 1
ATOM 1996 C CA . THR A 1 270 ? -4.828 -1.269 24.384 1.00 73.19 270 THR A CA 1
ATOM 1997 C C . THR A 1 270 ? -5.338 -0.038 23.627 1.00 73.19 270 THR A C 1
ATOM 1999 O O . THR A 1 270 ? -4.859 0.269 22.532 1.00 73.19 270 THR A O 1
ATOM 2002 N N . VAL A 1 271 ? -6.260 0.716 24.234 1.00 77.75 271 VAL A N 1
ATOM 2003 C CA . VAL A 1 271 ? -6.777 1.991 23.710 1.00 77.75 271 VAL A CA 1
ATOM 2004 C C . VAL A 1 271 ? -5.646 2.998 23.495 1.00 77.75 271 VAL A C 1
ATOM 2006 O O . VAL A 1 271 ? -5.552 3.602 22.427 1.00 77.75 271 VAL A O 1
ATOM 2009 N N . SER A 1 272 ? -4.748 3.142 24.471 1.00 80.38 272 SER A N 1
ATOM 2010 C CA . SER A 1 272 ? -3.621 4.082 24.411 1.00 80.38 272 SER A CA 1
ATOM 2011 C C . SER A 1 272 ? -2.633 3.754 23.283 1.00 80.38 272 SER A C 1
ATOM 2013 O O . SER A 1 272 ? -2.120 4.663 22.630 1.00 80.38 272 SER A O 1
ATOM 2015 N N . TYR A 1 273 ? -2.395 2.468 23.007 1.00 82.38 273 TYR A N 1
ATOM 2016 C CA . TYR A 1 273 ? -1.543 2.015 21.905 1.00 82.38 273 TYR A CA 1
ATOM 2017 C C . TYR A 1 273 ? -2.194 2.232 20.531 1.00 82.38 273 TYR A C 1
ATOM 2019 O O . TYR A 1 273 ? -1.564 2.770 19.621 1.00 82.38 273 TYR A O 1
ATOM 2027 N N . LEU A 1 274 ? -3.476 1.890 20.374 1.00 84.00 274 LEU A N 1
ATOM 2028 C CA . LEU A 1 274 ? -4.210 2.158 19.130 1.00 84.00 274 LEU A CA 1
ATOM 2029 C C . LEU A 1 274 ? -4.299 3.665 18.846 1.00 84.00 274 LEU A C 1
ATOM 2031 O O . LEU A 1 274 ? -4.139 4.094 17.700 1.00 84.00 274 LEU A O 1
ATOM 2035 N N . LYS A 1 275 ? -4.464 4.476 19.896 1.00 86.06 275 LYS A N 1
ATOM 2036 C CA . LYS A 1 275 ? -4.405 5.934 19.813 1.00 86.06 275 LYS A CA 1
ATOM 2037 C C . LYS A 1 275 ? -3.019 6.449 19.410 1.00 86.06 275 LYS A C 1
ATOM 2039 O O . LYS A 1 275 ? -2.944 7.327 18.555 1.00 86.06 275 LYS A O 1
ATOM 2044 N N . SER A 1 276 ? -1.922 5.911 19.949 1.00 87.44 276 SER A N 1
ATOM 2045 C CA . SER A 1 276 ? -0.576 6.365 19.566 1.00 87.44 276 SER A CA 1
ATOM 2046 C C . SER A 1 276 ? -0.217 5.995 18.120 1.00 87.44 276 SER A C 1
ATOM 2048 O O . SER A 1 276 ? 0.390 6.811 17.424 1.00 87.44 276 SER A O 1
ATOM 2050 N N . LEU A 1 277 ? -0.668 4.837 17.617 1.00 87.31 277 LEU A N 1
ATOM 2051 C CA . LEU A 1 277 ? -0.586 4.487 16.192 1.00 87.31 277 LEU A CA 1
ATOM 2052 C C . LEU A 1 277 ? -1.391 5.458 15.315 1.00 87.31 277 LEU A C 1
ATOM 2054 O O . LEU A 1 277 ? -0.870 5.946 14.309 1.00 87.31 277 LEU A O 1
ATOM 2058 N N . ASN A 1 278 ? -2.630 5.770 15.709 1.00 91.06 278 ASN A N 1
ATOM 2059 C CA . ASN A 1 278 ? -3.488 6.735 15.017 1.00 91.06 278 ASN A CA 1
ATOM 2060 C C . ASN A 1 278 ? -2.835 8.119 14.941 1.00 91.06 278 ASN A C 1
ATOM 2062 O O . ASN A 1 278 ? -2.722 8.692 13.860 1.00 91.06 278 ASN A O 1
ATOM 2066 N N . ASP A 1 279 ? -2.378 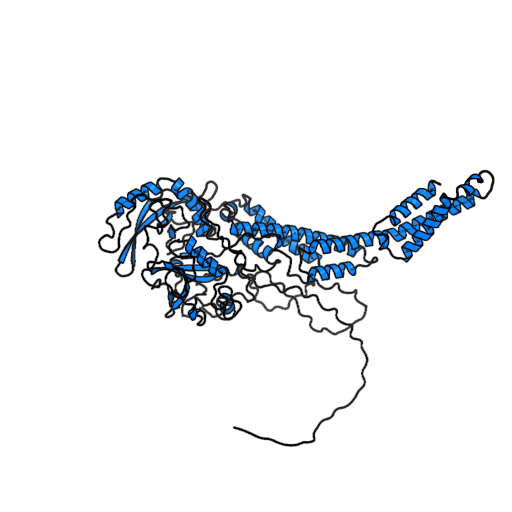8.637 16.078 1.00 91.31 279 ASP A N 1
ATOM 2067 C CA . ASP A 1 279 ? -1.841 9.990 16.185 1.00 91.31 279 ASP A CA 1
ATOM 2068 C C . ASP A 1 279 ? -0.479 10.099 15.459 1.00 91.31 279 ASP A C 1
ATOM 2070 O O . ASP A 1 279 ? -0.211 11.108 14.805 1.00 91.31 279 ASP A O 1
ATOM 2074 N N . THR A 1 280 ? 0.328 9.025 15.449 1.00 91.19 280 THR A N 1
ATOM 2075 C CA . THR A 1 280 ? 1.578 8.930 14.666 1.00 91.19 280 THR A CA 1
ATOM 2076 C C . THR A 1 280 ? 1.314 8.919 13.157 1.00 91.19 280 THR A C 1
ATOM 2078 O O . THR A 1 280 ? 1.914 9.706 12.421 1.00 91.19 280 THR A O 1
ATOM 2081 N N . LEU A 1 281 ? 0.403 8.062 12.672 1.00 90.31 281 LEU A N 1
ATOM 2082 C CA . LEU A 1 281 ? 0.049 8.023 11.249 1.00 90.31 281 LEU A CA 1
ATOM 2083 C C . LEU A 1 281 ? -0.608 9.336 10.810 1.00 90.31 281 LEU A C 1
ATOM 2085 O O . LEU A 1 281 ? -0.293 9.844 9.732 1.00 90.31 281 LEU A O 1
ATOM 2089 N N . LYS A 1 282 ? -1.468 9.930 11.646 1.00 91.81 282 LYS A N 1
ATOM 2090 C CA . LYS A 1 282 ? -2.060 11.239 11.372 1.00 91.81 282 LYS A CA 1
ATOM 2091 C C . LYS A 1 282 ? -0.987 12.315 11.225 1.00 91.81 282 LYS A C 1
ATOM 2093 O O . LYS A 1 282 ? -0.975 12.984 10.197 1.00 91.81 282 LYS A O 1
ATOM 2098 N N . ALA A 1 283 ? -0.057 12.436 12.173 1.00 89.69 283 ALA A N 1
ATOM 2099 C CA . ALA A 1 283 ? 1.020 13.422 12.098 1.00 89.69 283 ALA A CA 1
ATOM 2100 C C . ALA A 1 283 ? 1.863 13.267 10.817 1.00 89.69 283 ALA A C 1
ATOM 2102 O O . ALA A 1 283 ? 2.159 14.256 10.146 1.00 89.69 283 ALA A O 1
ATOM 2103 N N . ALA A 1 284 ? 2.184 12.032 10.417 1.00 88.19 284 ALA A N 1
ATOM 2104 C CA . ALA A 1 284 ? 2.912 11.774 9.175 1.00 88.19 284 ALA A CA 1
ATOM 2105 C C . ALA A 1 284 ? 2.084 12.076 7.903 1.00 88.19 284 ALA A C 1
ATOM 2107 O O . ALA A 1 284 ? 2.637 12.540 6.903 1.00 88.19 284 ALA A O 1
ATOM 2108 N N . THR A 1 285 ? 0.764 11.859 7.942 1.00 87.75 285 THR A N 1
ATOM 2109 C CA . THR A 1 285 ? -0.180 12.141 6.838 1.00 87.75 285 THR A CA 1
ATOM 2110 C C . THR A 1 285 ? -0.448 13.640 6.670 1.00 87.75 285 THR A C 1
ATOM 2112 O O . THR A 1 285 ? -0.523 14.143 5.545 1.00 87.75 285 THR A O 1
ATOM 2115 N N . ASP A 1 286 ? -0.552 14.374 7.778 1.00 85.81 286 ASP A N 1
ATOM 2116 C CA . ASP A 1 286 ? -0.652 15.832 7.774 1.00 85.81 286 ASP A CA 1
ATOM 2117 C C . ASP A 1 286 ? 0.664 16.439 7.249 1.00 85.81 286 ASP A C 1
ATOM 2119 O O . ASP A 1 286 ? 0.641 17.313 6.383 1.00 85.81 286 ASP A O 1
ATOM 2123 N N . ALA A 1 287 ? 1.817 15.906 7.674 1.00 81.81 287 ALA A N 1
ATOM 2124 C CA . ALA A 1 287 ? 3.134 16.327 7.192 1.00 81.81 287 ALA A CA 1
ATOM 2125 C C . ALA A 1 287 ? 3.391 16.000 5.703 1.00 81.81 287 ALA A C 1
ATOM 2127 O O . ALA A 1 287 ? 4.033 16.799 5.032 1.00 81.81 287 ALA A O 1
ATOM 2128 N N . LEU A 1 288 ? 2.821 14.920 5.140 1.00 78.38 288 LEU A N 1
ATOM 2129 C CA . LEU A 1 288 ? 2.821 14.673 3.678 1.00 78.38 288 LEU A CA 1
ATOM 2130 C C . LEU A 1 288 ? 2.130 15.792 2.873 1.00 78.38 288 LEU A C 1
ATOM 2132 O O . LEU A 1 288 ? 2.332 15.910 1.665 1.00 78.38 288 LEU A O 1
ATOM 2136 N N . ASN A 1 289 ? 1.256 16.571 3.515 1.00 61.31 289 ASN A N 1
ATOM 2137 C CA . ASN A 1 289 ? 0.532 17.683 2.904 1.00 61.31 289 ASN A CA 1
ATOM 2138 C C . ASN A 1 289 ? 1.111 19.057 3.280 1.00 61.31 289 ASN A C 1
ATOM 2140 O O . ASN A 1 289 ? 0.600 20.066 2.791 1.00 61.31 289 ASN A O 1
ATOM 2144 N N . GLY A 1 290 ? 2.136 19.104 4.136 1.00 54.03 290 GLY A N 1
ATOM 2145 C CA . GLY A 1 290 ? 2.727 20.331 4.656 1.00 54.03 290 GLY A CA 1
ATOM 2146 C C . GLY A 1 290 ? 4.087 20.654 4.039 1.00 54.03 290 GLY A C 1
ATOM 2147 O O . GLY A 1 290 ? 4.916 19.775 3.821 1.00 54.03 290 GLY A O 1
ATOM 2148 N N . ASP A 1 291 ? 4.349 21.946 3.847 1.00 51.12 291 ASP A N 1
ATOM 2149 C CA . ASP A 1 291 ? 5.674 22.489 3.524 1.00 51.12 291 ASP A CA 1
ATOM 2150 C C . ASP A 1 291 ? 6.587 22.473 4.771 1.00 51.12 291 ASP A C 1
ATOM 2152 O O . ASP A 1 291 ? 6.983 23.510 5.298 1.00 51.12 291 ASP A O 1
ATOM 2156 N N . ASN A 1 292 ? 6.864 21.278 5.296 1.00 52.16 292 ASN A N 1
ATOM 2157 C CA . ASN A 1 292 ? 7.656 21.071 6.508 1.00 52.16 292 ASN A CA 1
ATOM 2158 C C . ASN A 1 292 ? 8.614 19.884 6.305 1.00 52.16 292 ASN A C 1
ATOM 2160 O O . ASN A 1 292 ? 8.341 18.761 6.736 1.00 52.16 292 ASN A O 1
ATOM 2164 N N . PRO A 1 293 ? 9.699 20.119 5.552 1.00 53.19 293 PRO A N 1
ATOM 2165 C CA . PRO A 1 293 ? 10.896 20.668 6.192 1.00 53.19 293 PRO A CA 1
ATOM 2166 C C . PRO A 1 293 ? 11.233 22.110 5.786 1.00 53.19 293 PRO A C 1
ATOM 2168 O O . PRO A 1 293 ? 10.861 22.588 4.717 1.00 53.19 293 PRO A O 1
ATOM 2171 N N . THR A 1 294 ? 12.048 22.765 6.617 1.00 57.59 294 THR A N 1
ATOM 2172 C CA . THR A 1 294 ? 12.677 24.070 6.334 1.00 57.59 294 THR A CA 1
ATOM 2173 C C . THR A 1 294 ? 13.642 24.044 5.143 1.00 57.59 294 THR A C 1
ATOM 2175 O O . THR A 1 294 ? 13.951 25.094 4.586 1.00 57.59 294 THR A O 1
ATOM 2178 N N . GLU A 1 295 ? 14.105 22.861 4.734 1.00 64.50 295 GLU A N 1
ATOM 2179 C CA . GLU A 1 295 ? 14.978 22.648 3.577 1.00 64.50 295 GLU A CA 1
ATOM 2180 C C . GLU A 1 295 ? 14.333 21.654 2.604 1.00 64.50 295 GLU A C 1
ATOM 2182 O O . GLU A 1 295 ? 14.423 20.438 2.773 1.00 64.50 295 GLU A O 1
ATOM 2187 N N . LYS A 1 296 ? 13.667 22.173 1.568 1.00 78.75 296 LYS A N 1
ATOM 2188 C CA . LYS A 1 296 ? 13.047 21.353 0.520 1.00 78.75 296 LYS A CA 1
ATOM 2189 C C . LYS A 1 296 ? 14.108 20.776 -0.419 1.00 78.75 296 LYS A C 1
ATOM 2191 O O . LYS A 1 296 ? 14.843 21.534 -1.062 1.00 78.75 296 LYS A O 1
ATOM 2196 N N . THR A 1 297 ? 14.181 19.449 -0.558 1.00 84.88 297 THR A N 1
ATOM 2197 C CA . THR A 1 297 ? 15.272 18.806 -1.322 1.00 84.88 297 THR A CA 1
ATOM 2198 C C . THR A 1 297 ? 14.847 18.283 -2.695 1.00 84.88 297 THR A C 1
ATOM 2200 O O . THR A 1 297 ? 13.786 17.679 -2.868 1.00 84.88 297 THR A O 1
ATOM 2203 N N . ALA A 1 298 ? 15.718 18.479 -3.684 1.00 87.50 298 ALA A N 1
ATOM 2204 C CA . ALA A 1 298 ? 15.649 17.883 -5.012 1.00 87.50 298 ALA A CA 1
ATOM 2205 C C . ALA A 1 298 ? 16.886 17.025 -5.265 1.00 87.50 298 ALA A C 1
ATOM 2207 O O . ALA A 1 298 ? 17.997 17.399 -4.885 1.00 87.50 298 ALA A O 1
ATOM 2208 N N . TYR A 1 299 ? 16.712 15.879 -5.923 1.00 88.75 299 TYR A N 1
ATOM 2209 C CA . TYR A 1 299 ? 17.850 15.066 -6.333 1.00 88.75 299 TYR A CA 1
ATOM 2210 C C . TYR A 1 299 ? 17.572 14.127 -7.502 1.00 88.75 299 TYR A C 1
ATOM 2212 O O . TYR A 1 299 ? 16.470 13.603 -7.658 1.00 88.75 299 TYR A O 1
ATOM 2220 N N . TYR A 1 300 ? 18.645 13.824 -8.233 1.00 90.31 300 TYR A N 1
ATOM 2221 C CA . TYR A 1 300 ? 18.832 12.580 -8.970 1.00 90.31 300 TYR A CA 1
ATOM 2222 C C . TYR A 1 300 ? 20.096 11.866 -8.469 1.00 90.31 300 TYR A C 1
ATOM 2224 O O . TYR A 1 300 ? 21.208 12.375 -8.596 1.00 90.31 300 TYR A O 1
ATOM 2232 N N . LYS A 1 301 ? 19.922 10.672 -7.900 1.00 86.00 301 LYS A N 1
ATOM 2233 C CA . LYS A 1 301 ? 20.989 9.762 -7.472 1.00 86.00 301 LYS A CA 1
ATOM 2234 C C . LYS A 1 301 ? 21.188 8.712 -8.565 1.00 86.00 301 LYS A C 1
ATOM 2236 O O . LYS A 1 301 ? 20.436 7.739 -8.628 1.00 86.00 301 LYS A O 1
ATOM 2241 N N . ALA A 1 302 ? 22.171 8.935 -9.433 1.00 78.81 302 ALA A N 1
ATOM 2242 C CA . ALA A 1 302 ? 22.516 8.001 -10.500 1.00 78.81 302 ALA A CA 1
ATOM 2243 C C . ALA A 1 302 ? 22.949 6.630 -9.943 1.00 78.81 302 ALA A C 1
ATOM 2245 O O . ALA A 1 302 ? 23.625 6.548 -8.918 1.00 78.81 302 ALA A O 1
ATOM 2246 N N . ASP A 1 303 ? 22.565 5.561 -10.639 1.00 69.19 303 ASP A N 1
ATOM 2247 C CA . ASP A 1 303 ? 22.923 4.173 -10.326 1.00 69.19 303 ASP A CA 1
ATOM 2248 C C . ASP A 1 303 ? 24.126 3.792 -11.209 1.00 69.19 303 ASP A C 1
ATOM 2250 O O . ASP A 1 303 ? 23.991 3.620 -12.424 1.00 69.19 303 ASP A O 1
ATOM 2254 N N . ALA A 1 304 ? 25.334 3.804 -10.637 1.00 66.50 304 ALA A N 1
ATOM 2255 C CA . ALA A 1 304 ? 26.577 3.755 -11.407 1.00 66.50 304 ALA A CA 1
ATOM 2256 C C . ALA A 1 304 ? 26.705 2.440 -12.199 1.00 66.50 304 ALA A C 1
ATOM 2258 O O . ALA A 1 304 ? 26.657 1.353 -11.634 1.00 66.50 304 ALA A O 1
ATOM 2259 N N . GLY A 1 305 ? 26.870 2.549 -13.522 1.00 63.66 305 GLY A N 1
ATOM 2260 C CA . GLY A 1 305 ? 26.938 1.405 -14.440 1.00 63.66 305 GLY A CA 1
ATOM 2261 C C . GLY A 1 305 ? 25.594 0.955 -15.028 1.00 63.66 305 GLY A C 1
ATOM 2262 O O . GLY A 1 305 ? 25.590 0.149 -15.956 1.00 63.66 305 GLY A O 1
ATOM 2263 N N . ARG A 1 306 ? 24.453 1.487 -14.566 1.00 69.94 306 ARG A N 1
ATOM 2264 C CA . ARG A 1 306 ? 23.123 1.114 -15.072 1.00 69.94 306 ARG A CA 1
ATOM 2265 C C . ARG A 1 306 ? 22.616 2.070 -16.153 1.00 69.94 306 ARG A C 1
ATOM 2267 O O . ARG A 1 306 ? 22.369 3.247 -15.896 1.00 69.94 306 ARG A O 1
ATOM 2274 N N . THR A 1 307 ? 22.335 1.541 -17.343 1.00 75.75 307 THR A N 1
ATOM 2275 C CA . THR A 1 307 ? 21.613 2.286 -18.386 1.00 75.75 307 THR A CA 1
ATOM 2276 C C . THR A 1 307 ? 20.147 2.486 -17.996 1.00 75.75 307 THR A C 1
ATOM 2278 O O . THR A 1 307 ? 19.449 1.542 -17.614 1.00 75.75 307 THR A O 1
ATOM 2281 N N . LEU A 1 308 ? 19.666 3.721 -18.129 1.00 80.81 308 LEU A N 1
ATOM 2282 C CA . LEU A 1 308 ? 18.263 4.085 -17.969 1.00 80.81 308 LEU A CA 1
ATOM 2283 C C . LEU A 1 308 ? 17.570 4.141 -19.335 1.00 80.81 308 LEU A C 1
ATOM 2285 O O . LEU A 1 308 ? 18.166 4.549 -20.330 1.00 80.81 308 LEU A O 1
ATOM 2289 N N . TYR A 1 309 ? 16.299 3.739 -19.377 1.00 80.62 309 TYR A N 1
ATOM 2290 C CA . TYR A 1 309 ? 15.563 3.551 -20.624 1.00 80.62 309 TYR A CA 1
ATOM 2291 C C . TYR A 1 309 ? 14.258 4.344 -20.688 1.00 80.62 309 TYR A C 1
ATOM 2293 O O . TYR A 1 309 ? 13.551 4.489 -19.684 1.00 80.62 309 TYR A O 1
ATOM 2301 N N . TRP A 1 310 ? 13.933 4.797 -21.899 1.00 85.25 310 TRP A N 1
ATOM 2302 C CA . TRP A 1 310 ? 12.620 5.303 -22.293 1.00 85.25 310 TRP A CA 1
ATOM 2303 C C . TRP A 1 310 ? 11.830 4.151 -22.924 1.00 85.25 310 TRP A C 1
ATOM 2305 O O . TRP A 1 310 ? 12.145 3.678 -24.017 1.00 85.25 310 TRP A O 1
ATOM 2315 N N . ASP A 1 311 ? 10.843 3.657 -22.189 1.00 75.06 311 ASP A N 1
ATOM 2316 C CA . ASP A 1 311 ? 10.007 2.492 -22.494 1.00 75.06 311 ASP A CA 1
ATOM 2317 C C . ASP A 1 311 ? 8.522 2.855 -22.303 1.00 75.06 311 ASP A C 1
ATOM 2319 O O . ASP A 1 311 ? 8.192 4.036 -22.206 1.00 75.06 311 ASP A O 1
ATOM 2323 N N . GLY A 1 312 ? 7.615 1.871 -22.299 1.00 68.81 312 GLY A N 1
ATOM 2324 C CA . GLY A 1 312 ? 6.161 2.085 -22.338 1.00 68.81 312 GLY A CA 1
ATOM 2325 C C . GLY A 1 312 ? 5.553 2.826 -21.141 1.00 68.81 312 GLY A C 1
ATOM 2326 O O . GLY A 1 312 ? 4.354 3.081 -21.155 1.00 68.81 312 GLY A O 1
ATOM 2327 N N . PHE A 1 313 ? 6.350 3.181 -20.127 1.00 68.38 313 PHE A N 1
ATOM 2328 C CA . PHE A 1 313 ? 5.921 4.021 -19.006 1.00 68.38 313 PHE A CA 1
ATOM 2329 C C . PHE A 1 313 ? 6.302 5.516 -19.141 1.00 68.38 313 PHE A C 1
ATOM 2331 O O . PHE A 1 313 ? 5.815 6.349 -18.380 1.00 68.38 313 PHE A O 1
ATOM 2338 N N . MET A 1 314 ? 7.148 5.873 -20.109 1.00 82.50 314 MET A N 1
ATOM 2339 C CA . MET A 1 314 ? 7.475 7.270 -20.431 1.00 82.50 314 MET A CA 1
ATOM 2340 C C . MET A 1 314 ? 6.542 7.807 -21.536 1.00 82.50 314 MET A C 1
ATOM 2342 O O . MET A 1 314 ? 5.857 7.006 -22.179 1.00 82.50 314 MET A O 1
ATOM 2346 N N . PRO A 1 315 ? 6.500 9.129 -21.815 1.00 86.88 315 PRO A N 1
ATOM 2347 C CA . PRO A 1 315 ? 5.561 9.694 -22.784 1.00 86.88 315 PRO A CA 1
ATOM 2348 C C . PRO A 1 315 ? 5.732 9.059 -24.170 1.00 86.88 315 PRO A C 1
ATOM 2350 O O . PRO A 1 315 ? 6.854 8.757 -24.594 1.00 86.88 315 PRO A O 1
ATOM 2353 N N . LYS A 1 316 ? 4.620 8.803 -24.872 1.00 85.75 316 LYS A N 1
ATOM 2354 C CA . LYS A 1 316 ? 4.629 8.021 -26.116 1.00 85.75 316 LYS A CA 1
ATOM 2355 C C . LYS A 1 316 ? 5.351 8.793 -27.225 1.00 85.75 316 LYS A C 1
ATOM 2357 O O . LYS A 1 316 ? 4.795 9.718 -27.808 1.00 85.75 316 LYS A O 1
ATOM 2362 N N . ILE A 1 317 ? 6.581 8.385 -27.547 1.00 90.25 317 ILE A N 1
ATOM 2363 C CA . ILE A 1 317 ? 7.331 8.963 -28.667 1.00 90.25 317 ILE A CA 1
ATOM 2364 C C . ILE A 1 317 ? 6.655 8.537 -29.972 1.00 90.25 317 ILE A C 1
ATOM 2366 O O . ILE A 1 317 ? 6.735 7.373 -30.377 1.00 90.25 317 ILE A O 1
ATOM 2370 N N . VAL A 1 318 ? 5.992 9.492 -30.622 1.00 91.38 318 VAL A N 1
ATOM 2371 C CA . VAL A 1 318 ? 5.357 9.340 -31.934 1.00 91.38 318 VAL A CA 1
ATOM 2372 C C . VAL A 1 318 ? 6.128 10.176 -32.945 1.00 91.38 318 VAL A C 1
ATOM 2374 O O . VAL A 1 318 ? 6.140 11.402 -32.860 1.00 91.38 318 VAL A O 1
ATOM 2377 N N . VAL A 1 319 ? 6.770 9.518 -33.910 1.00 92.75 319 VAL A N 1
ATOM 2378 C CA . VAL A 1 319 ? 7.577 10.179 -34.942 1.00 92.75 319 VAL A CA 1
ATOM 2379 C C . VAL A 1 319 ? 7.169 9.645 -36.311 1.00 92.75 319 VAL A C 1
ATOM 2381 O O . VAL A 1 319 ? 7.491 8.516 -36.688 1.00 92.75 319 VAL A O 1
ATOM 2384 N N . SER A 1 320 ? 6.448 10.480 -37.062 1.00 90.19 320 SER A N 1
ATOM 2385 C CA . SER A 1 320 ? 6.011 10.154 -38.421 1.00 90.19 320 SER A CA 1
ATOM 2386 C C . SER A 1 320 ? 7.214 9.929 -39.340 1.00 90.19 320 SER A C 1
ATOM 2388 O O . SER A 1 320 ? 8.194 10.675 -39.298 1.00 90.19 320 SER A O 1
ATOM 2390 N N . GLY A 1 321 ? 7.153 8.875 -40.157 1.00 87.50 321 GLY A N 1
ATOM 2391 C CA . GLY A 1 321 ? 8.231 8.512 -41.078 1.00 87.50 321 GLY A CA 1
ATOM 2392 C C . GLY A 1 321 ? 9.562 8.155 -40.403 1.00 87.50 321 GLY A C 1
ATOM 2393 O O . GLY A 1 321 ? 10.603 8.295 -41.040 1.00 87.50 321 GLY A O 1
ATOM 2394 N N . TYR A 1 322 ? 9.581 7.745 -39.129 1.00 89.12 322 TYR A N 1
ATOM 2395 C CA . TYR A 1 322 ? 10.779 7.154 -38.523 1.00 89.12 322 TYR A CA 1
ATOM 2396 C C . TYR A 1 322 ? 11.057 5.773 -39.134 1.00 89.12 322 TYR A C 1
ATOM 2398 O O . TYR A 1 322 ? 10.171 4.921 -39.180 1.00 89.12 322 TYR A O 1
ATOM 2406 N N . GLU A 1 323 ? 12.291 5.535 -39.571 1.00 85.25 323 GLU A N 1
ATOM 2407 C CA . GLU A 1 323 ? 12.693 4.309 -40.271 1.00 85.25 323 GLU A CA 1
ATOM 2408 C C . GLU A 1 323 ? 13.814 3.637 -39.477 1.00 85.25 323 GLU A C 1
ATOM 2410 O O . GLU A 1 323 ? 14.952 4.091 -39.515 1.00 85.25 323 GLU A O 1
ATOM 2415 N N . ALA A 1 324 ? 13.498 2.608 -38.688 1.00 74.44 324 ALA A N 1
ATOM 2416 C CA . ALA A 1 324 ? 14.477 1.998 -37.788 1.00 74.44 324 ALA A CA 1
ATOM 2417 C C . ALA A 1 324 ? 15.616 1.307 -38.563 1.00 74.44 324 ALA A C 1
ATOM 2419 O O . ALA A 1 324 ? 15.357 0.422 -39.381 1.00 74.44 324 ALA A O 1
ATOM 2420 N N . ASP A 1 325 ? 16.866 1.684 -38.273 1.00 69.44 325 ASP A N 1
ATOM 2421 C CA . ASP A 1 325 ? 18.051 1.095 -38.903 1.00 69.44 325 ASP A CA 1
ATOM 2422 C C . ASP A 1 325 ? 18.138 -0.425 -38.658 1.00 69.44 325 ASP A C 1
ATOM 2424 O O . ASP A 1 325 ? 17.892 -0.934 -37.558 1.00 69.44 325 ASP A O 1
ATOM 2428 N N . GLY A 1 326 ? 18.497 -1.162 -39.711 1.00 61.84 326 GLY A N 1
ATOM 2429 C CA . GLY A 1 326 ? 18.631 -2.617 -39.677 1.00 61.84 326 GLY A CA 1
ATOM 2430 C C . GLY A 1 326 ? 19.939 -3.095 -39.039 1.00 61.84 326 GLY A C 1
ATOM 2431 O O . GLY A 1 326 ? 20.880 -2.333 -38.832 1.00 61.84 326 GLY A O 1
ATOM 2432 N N . ALA A 1 327 ? 20.032 -4.400 -38.773 1.00 58.81 327 ALA A N 1
ATOM 2433 C CA . ALA A 1 327 ? 21.293 -5.021 -38.371 1.00 58.81 327 ALA A CA 1
ATOM 2434 C C . ALA A 1 327 ? 22.262 -5.161 -39.565 1.00 58.81 327 ALA A C 1
ATOM 2436 O O . ALA A 1 327 ? 21.840 -5.388 -40.701 1.00 58.81 327 ALA A O 1
ATOM 2437 N N . GLY A 1 328 ? 23.569 -5.105 -39.300 1.00 58.84 328 GLY A N 1
ATOM 2438 C CA . GLY A 1 328 ? 24.607 -5.372 -40.301 1.00 58.84 328 GLY A CA 1
ATOM 2439 C C . GLY A 1 328 ? 24.957 -4.156 -41.164 1.00 58.84 328 GLY A C 1
ATOM 2440 O O . GLY A 1 328 ? 25.276 -3.093 -40.641 1.00 58.84 328 GLY A O 1
ATOM 2441 N N . VAL A 1 329 ? 24.960 -4.318 -42.490 1.00 53.59 329 VAL A N 1
ATOM 2442 C CA . VAL A 1 329 ? 25.507 -3.307 -43.422 1.00 53.59 329 VAL A CA 1
ATOM 2443 C C . VAL A 1 329 ? 24.675 -2.022 -43.531 1.00 53.59 329 VAL A C 1
ATOM 2445 O O . VAL A 1 329 ? 25.236 -0.975 -43.836 1.00 53.59 329 VAL A O 1
ATOM 2448 N N . ASN A 1 330 ? 23.382 -2.057 -43.188 1.00 57.03 330 ASN A N 1
ATOM 2449 C CA . ASN A 1 330 ? 22.484 -0.893 -43.256 1.00 57.03 330 ASN A CA 1
ATOM 2450 C C . ASN A 1 330 ? 22.358 -0.144 -41.906 1.00 57.03 330 ASN A C 1
ATOM 2452 O O . ASN A 1 330 ? 21.401 0.599 -41.705 1.00 57.03 330 ASN A O 1
ATOM 2456 N N . LYS A 1 331 ? 23.304 -0.330 -40.968 1.00 62.59 331 LYS A N 1
ATOM 2457 C CA . LYS A 1 331 ? 23.221 0.115 -39.553 1.00 62.59 331 LYS A CA 1
ATOM 2458 C C . LYS A 1 331 ? 23.176 1.632 -39.275 1.00 62.59 331 LYS A C 1
ATOM 2460 O O . LYS A 1 331 ? 23.239 2.031 -38.114 1.00 62.59 331 LYS A O 1
ATOM 2465 N N . ALA A 1 332 ? 23.187 2.463 -40.312 1.00 65.69 332 ALA A N 1
ATOM 2466 C CA . ALA A 1 332 ? 23.238 3.926 -40.221 1.00 65.69 332 ALA A CA 1
ATOM 2467 C C . ALA A 1 332 ? 22.611 4.605 -41.458 1.00 65.69 332 ALA A C 1
ATOM 2469 O O . ALA A 1 332 ? 22.943 5.742 -41.788 1.00 65.69 332 ALA A O 1
ATOM 2470 N N . GLN A 1 333 ? 21.750 3.893 -42.190 1.00 74.31 333 GLN A N 1
ATOM 2471 C CA . GLN A 1 333 ? 21.171 4.375 -43.445 1.00 74.31 333 GLN A CA 1
ATOM 2472 C C . GLN A 1 333 ? 20.154 5.509 -43.218 1.00 74.31 333 GLN A C 1
ATOM 2474 O O . GLN A 1 333 ? 19.989 6.363 -44.088 1.00 74.31 333 GLN A O 1
ATOM 2479 N N . HIS A 1 334 ? 19.514 5.550 -42.045 1.00 81.50 334 HIS A N 1
ATOM 2480 C CA . HIS A 1 334 ? 18.477 6.527 -41.698 1.00 81.50 334 HIS A CA 1
ATOM 2481 C C . HIS A 1 334 ? 18.862 7.404 -40.488 1.00 81.50 334 HIS A C 1
ATOM 2483 O O . HIS A 1 334 ? 18.114 8.318 -40.137 1.00 81.50 334 HIS A O 1
ATOM 2489 N N . GLU A 1 335 ? 20.033 7.173 -39.877 1.00 82.56 335 GLU A N 1
ATOM 2490 C CA . GLU A 1 335 ? 20.488 7.765 -38.607 1.00 82.56 335 GLU A CA 1
ATOM 2491 C C . GLU A 1 335 ? 20.292 9.286 -38.521 1.00 82.56 335 GLU A C 1
ATOM 2493 O O . GLU A 1 335 ? 19.574 9.754 -37.637 1.00 82.56 335 GLU A O 1
ATOM 2498 N N . GLU A 1 336 ? 20.886 10.068 -39.432 1.00 86.06 336 GLU A N 1
ATOM 2499 C CA . GLU A 1 336 ? 20.843 11.538 -39.365 1.00 86.06 336 GLU A CA 1
ATOM 2500 C C . GLU A 1 336 ? 19.431 12.081 -39.646 1.00 86.06 336 GLU A C 1
ATOM 2502 O O . GLU A 1 336 ? 18.948 12.962 -38.936 1.00 86.06 336 GLU A O 1
ATOM 2507 N N . ALA A 1 337 ? 18.704 11.493 -40.602 1.00 89.44 337 ALA A N 1
ATOM 2508 C CA . ALA A 1 337 ? 17.315 11.868 -40.876 1.00 89.44 337 ALA A CA 1
ATOM 2509 C C . ALA A 1 337 ? 16.401 11.575 -39.671 1.00 89.44 337 ALA A C 1
ATOM 2511 O O . ALA A 1 337 ? 15.534 12.375 -39.324 1.00 89.44 337 ALA A O 1
ATOM 2512 N N . ASN A 1 338 ? 16.607 10.444 -38.996 1.00 91.12 338 ASN A N 1
ATOM 2513 C CA . ASN A 1 338 ? 15.895 10.076 -37.776 1.00 91.12 338 ASN A CA 1
ATOM 2514 C C . ASN A 1 338 ? 16.306 10.937 -36.573 1.00 91.12 338 ASN A C 1
ATOM 2516 O O . ASN A 1 338 ? 15.459 11.270 -35.745 1.00 91.12 338 ASN A O 1
ATOM 2520 N N . LYS A 1 339 ? 17.581 11.333 -36.487 1.00 92.00 339 LYS A N 1
ATOM 2521 C CA . LYS A 1 339 ? 18.118 12.261 -35.483 1.00 92.00 339 LYS A CA 1
ATOM 2522 C C . LYS A 1 339 ? 17.417 13.613 -35.563 1.00 92.00 339 LYS A C 1
ATOM 2524 O O . LYS A 1 339 ? 16.931 14.079 -34.538 1.00 92.00 339 LYS A O 1
ATOM 2529 N N . THR A 1 340 ? 17.270 14.189 -36.759 1.00 93.62 340 THR A N 1
ATOM 2530 C CA . THR A 1 340 ? 16.527 15.446 -36.954 1.00 93.62 340 THR A CA 1
ATOM 2531 C C . THR A 1 340 ? 15.061 15.314 -36.533 1.00 93.62 340 THR A C 1
ATOM 2533 O O . THR A 1 340 ? 14.570 16.155 -35.783 1.00 93.62 340 THR A O 1
ATOM 2536 N N . LYS A 1 341 ? 14.370 14.234 -36.936 1.00 94.94 341 LYS A N 1
ATOM 2537 C CA . LYS A 1 341 ? 12.971 13.977 -36.536 1.00 94.94 341 LYS A CA 1
ATOM 2538 C C . LYS A 1 341 ? 12.820 13.855 -35.008 1.00 94.94 341 LYS A C 1
ATOM 2540 O O . LYS A 1 341 ? 11.891 14.410 -34.428 1.00 94.94 341 LYS A O 1
ATOM 2545 N N . LEU A 1 342 ? 13.753 13.169 -34.340 1.00 95.06 342 LEU A N 1
ATOM 2546 C CA . LEU A 1 342 ? 13.794 13.064 -32.877 1.00 95.06 342 LEU A CA 1
ATOM 2547 C C . LEU A 1 342 ? 14.083 14.416 -32.210 1.00 95.06 342 LEU A C 1
ATOM 2549 O O . LEU A 1 342 ? 13.412 14.766 -31.246 1.00 95.06 342 LEU A O 1
ATOM 2553 N N . GLN A 1 343 ? 15.039 15.197 -32.720 1.00 95.62 343 GLN A N 1
ATOM 2554 C CA . GLN A 1 343 ? 15.341 16.540 -32.206 1.00 95.62 343 GLN A CA 1
ATOM 2555 C C . GLN A 1 343 ? 14.120 17.466 -32.296 1.00 95.62 343 GLN A C 1
ATOM 2557 O O . GLN A 1 343 ? 13.830 18.175 -31.338 1.00 95.62 343 GLN A O 1
ATOM 2562 N N . GLN A 1 344 ? 13.364 17.410 -33.396 1.00 95.25 344 GLN A N 1
ATOM 2563 C CA . GLN A 1 344 ? 12.100 18.140 -33.553 1.00 95.25 344 GLN A CA 1
ATOM 2564 C C . GLN A 1 344 ? 11.044 17.697 -32.526 1.00 95.25 344 GLN A C 1
ATOM 2566 O O . GLN A 1 344 ? 10.389 18.544 -31.920 1.00 95.25 344 GLN A O 1
ATOM 2571 N N . TRP A 1 345 ? 10.915 16.388 -32.275 1.00 96.06 345 TRP A N 1
ATOM 2572 C CA . TRP A 1 345 ? 10.002 15.860 -31.254 1.00 96.06 345 TRP A CA 1
ATOM 2573 C C . TRP A 1 345 ? 10.382 16.327 -29.839 1.00 96.06 345 TRP A C 1
ATOM 2575 O O . TRP A 1 345 ? 9.517 16.760 -29.081 1.00 96.06 345 TRP A O 1
ATOM 2585 N N . PHE A 1 346 ? 11.675 16.303 -29.499 1.00 96.06 346 PHE A N 1
ATOM 2586 C CA . PHE A 1 346 ? 12.183 16.736 -28.193 1.00 96.06 346 PHE A CA 1
ATOM 2587 C C . PHE A 1 346 ? 12.215 18.259 -27.996 1.00 96.06 346 PHE A C 1
ATOM 2589 O O . PHE A 1 346 ? 12.161 18.710 -26.855 1.00 96.06 346 PHE A O 1
ATOM 2596 N N . ALA A 1 347 ? 12.251 19.059 -29.064 1.00 95.12 347 ALA A N 1
ATOM 2597 C CA . ALA A 1 347 ? 12.179 20.521 -28.979 1.00 95.12 347 ALA A CA 1
ATOM 2598 C C . ALA A 1 347 ? 10.805 21.049 -28.512 1.00 95.12 347 ALA A C 1
ATOM 2600 O O . ALA A 1 347 ? 10.685 22.221 -28.167 1.00 95.12 347 ALA A O 1
ATOM 2601 N N . THR A 1 348 ? 9.772 20.200 -28.496 1.00 94.44 348 THR A N 1
ATOM 2602 C CA . THR A 1 348 ? 8.424 20.541 -28.019 1.00 94.44 348 THR A CA 1
ATOM 2603 C C . THR A 1 348 ? 8.247 20.036 -26.586 1.00 94.44 348 THR A C 1
ATOM 2605 O O . THR A 1 348 ? 8.108 18.835 -26.375 1.00 94.44 348 THR A O 1
ATOM 2608 N N . GLU A 1 349 ? 8.256 20.926 -25.589 1.00 90.62 349 GLU A N 1
ATOM 2609 C CA . GLU A 1 349 ? 8.280 20.528 -24.167 1.00 90.62 349 GLU A CA 1
ATOM 2610 C C . GLU A 1 349 ? 7.035 19.737 -23.723 1.00 90.62 349 GLU A C 1
ATOM 2612 O O . GLU A 1 349 ? 7.153 18.774 -22.965 1.00 90.62 349 GLU A O 1
ATOM 2617 N N . SER A 1 350 ? 5.850 20.056 -24.257 1.00 91.00 350 SER A N 1
ATOM 2618 C CA . SER A 1 350 ? 4.598 19.342 -23.947 1.00 91.00 350 SER A CA 1
ATOM 2619 C C . SER A 1 350 ? 4.599 17.869 -24.377 1.00 91.00 350 SER A C 1
ATOM 2621 O O . SER A 1 350 ? 3.866 17.065 -23.805 1.00 91.00 350 SER A O 1
ATOM 2623 N N . ASN A 1 351 ? 5.470 17.465 -25.312 1.00 92.50 351 ASN A N 1
ATOM 2624 C CA . ASN A 1 351 ? 5.651 16.052 -25.661 1.00 92.50 351 ASN A CA 1
ATOM 2625 C C . ASN A 1 351 ? 6.259 15.234 -24.505 1.00 92.50 351 ASN A C 1
ATOM 2627 O O . ASN A 1 351 ? 6.140 14.007 -24.488 1.00 92.50 351 ASN A O 1
ATOM 2631 N N . TRP A 1 352 ? 6.930 15.887 -23.548 1.00 91.88 352 TRP A N 1
ATOM 2632 C CA . TRP A 1 352 ? 7.639 15.227 -22.452 1.00 91.88 352 TRP A CA 1
ATOM 2633 C C . TRP A 1 352 ? 7.434 15.859 -21.065 1.00 91.88 352 TRP A C 1
ATOM 2635 O O . TRP A 1 352 ? 8.089 15.436 -20.117 1.00 91.88 352 TRP A O 1
ATOM 2645 N N . GLU A 1 353 ? 6.479 16.775 -20.887 1.00 88.38 353 GLU A N 1
ATOM 2646 C CA . GLU A 1 353 ? 6.180 17.444 -19.604 1.00 88.38 353 GLU A CA 1
ATOM 2647 C C . GLU A 1 353 ? 6.033 16.465 -18.409 1.00 88.38 353 GLU A C 1
ATOM 2649 O O . GLU A 1 353 ? 6.562 16.703 -17.321 1.00 88.38 353 GLU A O 1
ATOM 2654 N N . LYS A 1 354 ? 5.402 15.300 -18.630 1.00 85.81 354 LYS A N 1
ATOM 2655 C CA . LYS A 1 354 ? 5.144 14.264 -17.606 1.00 85.81 354 LYS A CA 1
ATOM 2656 C C . LYS A 1 354 ? 6.362 13.376 -17.302 1.00 85.81 354 LYS A C 1
ATOM 2658 O O . LYS A 1 354 ? 6.313 12.548 -16.391 1.00 85.81 354 LYS A O 1
ATOM 2663 N N . LEU A 1 355 ? 7.477 13.548 -18.020 1.00 89.19 355 LEU A N 1
ATOM 2664 C CA . LEU A 1 355 ? 8.676 12.710 -17.909 1.00 89.19 355 LEU A CA 1
ATOM 2665 C C . LEU A 1 355 ? 9.307 12.750 -16.508 1.00 89.19 355 LEU A C 1
ATOM 2667 O O . LEU A 1 355 ? 9.772 11.720 -16.031 1.00 89.19 355 LEU A O 1
ATOM 2671 N N . SER A 1 356 ? 9.316 13.903 -15.828 1.00 87.38 356 SER A N 1
ATOM 2672 C CA . SER A 1 356 ? 9.894 14.020 -14.474 1.00 87.38 356 SER A CA 1
ATOM 2673 C C . SER A 1 356 ? 9.042 13.296 -13.415 1.00 87.38 356 SER A C 1
ATOM 2675 O O . SER A 1 356 ? 9.562 12.572 -12.561 1.00 87.38 356 SER A O 1
ATOM 2677 N N . GLU A 1 357 ? 7.714 13.394 -13.514 1.00 80.94 357 GLU A N 1
ATOM 2678 C CA . GLU A 1 357 ? 6.783 12.585 -12.716 1.00 80.94 357 GLU A CA 1
ATOM 2679 C C . GLU A 1 357 ? 6.994 11.085 -12.967 1.00 80.94 357 GLU A C 1
ATOM 2681 O O . GLU A 1 357 ? 7.119 10.301 -12.024 1.00 80.94 357 GLU A O 1
ATOM 2686 N N . GLN A 1 358 ? 7.090 10.676 -14.233 1.00 80.56 358 GLN A N 1
ATOM 2687 C CA . GLN A 1 358 ? 7.262 9.273 -14.605 1.00 80.56 358 GLN A CA 1
ATOM 2688 C C . GLN A 1 358 ? 8.648 8.744 -14.194 1.00 80.56 358 GLN A C 1
ATOM 2690 O O . GLN A 1 358 ? 8.760 7.632 -13.683 1.00 80.56 358 GLN A O 1
ATOM 2695 N N . LEU A 1 359 ? 9.707 9.548 -14.255 1.00 83.69 359 LEU A N 1
ATOM 2696 C CA . LEU A 1 359 ? 11.004 9.188 -13.674 1.00 83.69 359 LEU A CA 1
ATOM 2697 C C . LEU A 1 359 ? 10.938 9.020 -12.151 1.00 83.69 359 LEU A C 1
ATOM 2699 O O . LEU A 1 359 ? 11.470 8.038 -11.635 1.00 83.69 359 LEU A O 1
ATOM 2703 N N . THR A 1 360 ? 10.217 9.894 -11.444 1.00 80.62 360 THR A N 1
ATOM 2704 C CA . THR A 1 360 ? 10.011 9.788 -9.987 1.00 80.62 360 THR A CA 1
ATOM 2705 C C . THR A 1 360 ? 9.216 8.529 -9.611 1.00 80.62 360 THR A C 1
ATOM 2707 O O . THR A 1 360 ? 9.556 7.818 -8.662 1.00 80.62 360 THR A O 1
ATOM 2710 N N . LYS A 1 361 ? 8.174 8.206 -10.387 1.00 75.06 361 LYS A N 1
ATOM 2711 C CA . LYS A 1 361 ? 7.384 6.973 -10.256 1.00 75.06 361 LYS A CA 1
ATOM 2712 C C . LYS A 1 361 ? 8.226 5.721 -10.542 1.00 75.06 361 LYS A C 1
ATOM 2714 O O . LYS A 1 361 ? 8.177 4.769 -9.770 1.00 75.06 361 LYS A O 1
ATOM 2719 N N . LYS A 1 362 ? 9.036 5.724 -11.607 1.00 74.50 362 LYS A N 1
ATOM 2720 C CA . LYS A 1 362 ? 9.836 4.576 -12.078 1.00 74.50 362 LYS A CA 1
ATOM 2721 C C . LYS A 1 362 ? 11.071 4.277 -11.229 1.00 74.50 362 LYS A C 1
ATOM 2723 O O . LYS A 1 362 ? 11.345 3.115 -10.942 1.00 74.50 362 LYS A O 1
ATOM 2728 N N . LEU A 1 363 ? 11.836 5.306 -10.868 1.00 75.50 363 LEU A N 1
ATOM 2729 C CA . LEU A 1 363 ? 13.080 5.168 -10.103 1.00 75.50 363 LEU A CA 1
ATOM 2730 C C . LEU A 1 363 ? 12.825 5.096 -8.594 1.00 75.50 363 LEU A C 1
ATOM 2732 O O . LEU A 1 363 ? 13.599 4.466 -7.878 1.00 75.50 363 LEU A O 1
ATOM 2736 N N . GLY A 1 364 ? 11.723 5.696 -8.139 1.00 73.12 364 GLY A N 1
ATOM 2737 C CA . GLY A 1 364 ? 11.427 5.936 -6.735 1.00 73.12 364 GLY A CA 1
ATOM 2738 C C . GLY A 1 364 ? 11.911 7.315 -6.287 1.00 73.12 364 GLY A C 1
ATOM 2739 O O . GLY A 1 364 ? 12.973 7.787 -6.698 1.00 73.12 364 GLY A O 1
ATOM 2740 N N . SER A 1 365 ? 11.134 7.959 -5.413 1.00 73.00 365 SER A N 1
ATOM 2741 C CA . SER A 1 365 ? 11.463 9.270 -4.839 1.00 73.00 365 SER A CA 1
ATOM 2742 C C . SER A 1 365 ? 12.722 9.261 -3.964 1.00 73.00 365 SER A C 1
ATOM 2744 O O . SER A 1 365 ? 13.276 10.316 -3.685 1.00 73.00 365 SER A O 1
ATOM 2746 N N . ASP A 1 366 ? 13.217 8.083 -3.574 1.00 72.94 366 ASP A N 1
ATOM 2747 C CA . ASP A 1 366 ? 14.513 7.879 -2.926 1.00 72.94 366 ASP A CA 1
ATOM 2748 C C . ASP A 1 366 ? 15.705 8.011 -3.896 1.00 72.94 366 ASP A C 1
ATOM 2750 O O . ASP A 1 366 ? 16.832 8.239 -3.442 1.00 72.94 366 ASP A O 1
ATOM 2754 N N . LYS A 1 367 ? 15.469 7.937 -5.216 1.00 80.19 367 LYS A N 1
ATOM 2755 C CA . LYS A 1 367 ? 16.473 8.114 -6.281 1.00 80.19 367 LYS A CA 1
ATOM 2756 C C . LYS A 1 367 ? 16.270 9.372 -7.115 1.00 80.19 367 LYS A C 1
ATOM 2758 O O . LYS A 1 367 ? 17.259 10.004 -7.469 1.00 80.19 367 LYS A O 1
ATOM 2763 N N . PHE A 1 368 ? 15.036 9.737 -7.442 1.00 85.62 368 PHE A N 1
ATOM 2764 C CA . PHE A 1 368 ? 14.720 10.861 -8.327 1.00 85.62 368 PHE A CA 1
ATOM 2765 C C . PHE A 1 368 ? 13.489 11.589 -7.782 1.00 85.62 368 PHE A C 1
ATOM 2767 O O . PHE A 1 368 ? 12.427 10.980 -7.707 1.00 85.62 368 PHE A O 1
ATOM 2774 N N . LYS A 1 369 ? 13.615 12.863 -7.388 1.00 86.75 369 LYS A N 1
ATOM 2775 C CA . LYS A 1 369 ? 12.484 13.693 -6.929 1.00 86.75 369 LYS A CA 1
ATOM 2776 C C . LYS A 1 369 ? 12.743 15.188 -7.104 1.00 86.75 369 LYS A C 1
ATOM 2778 O O . LYS A 1 369 ? 13.892 15.629 -7.076 1.00 86.75 369 LYS A O 1
ATOM 2783 N N . ASN A 1 370 ? 11.665 15.969 -7.192 1.00 87.56 370 ASN A N 1
ATOM 2784 C CA . ASN A 1 370 ? 11.670 17.440 -7.171 1.00 87.56 370 ASN A CA 1
ATOM 2785 C C . ASN A 1 370 ? 12.593 18.138 -8.186 1.00 87.56 370 ASN A C 1
ATOM 2787 O O . ASN A 1 370 ? 13.004 19.277 -7.972 1.00 87.56 370 ASN A O 1
ATOM 2791 N N . 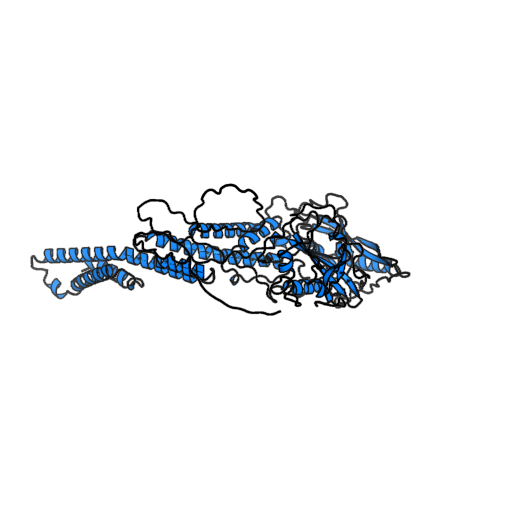VAL A 1 371 ? 12.879 17.487 -9.315 1.00 90.06 371 VAL A N 1
ATOM 2792 C CA . VAL A 1 371 ? 13.701 18.044 -10.396 1.00 90.06 371 VAL A CA 1
ATOM 2793 C C . VAL A 1 371 ? 12.880 18.449 -11.621 1.00 90.06 371 VAL A C 1
ATOM 2795 O O . VAL A 1 371 ? 11.796 17.920 -11.881 1.00 90.06 371 VAL A O 1
ATOM 2798 N N . VAL A 1 372 ? 13.439 19.382 -12.384 1.00 91.19 372 VAL A N 1
ATOM 2799 C CA . VAL A 1 372 ? 13.019 19.791 -13.727 1.00 91.19 372 VAL A CA 1
ATOM 2800 C C . VAL A 1 372 ? 14.084 19.308 -14.712 1.00 91.19 372 VAL A C 1
ATOM 2802 O O . VAL A 1 372 ? 15.275 19.299 -14.391 1.00 91.19 372 VAL A O 1
ATOM 2805 N N . LEU A 1 373 ? 13.651 18.888 -15.899 1.00 94.06 373 LEU A N 1
ATOM 2806 C CA . LEU A 1 373 ? 14.524 18.453 -16.986 1.00 94.06 373 LEU A CA 1
ATOM 2807 C C . LEU A 1 373 ? 14.532 19.517 -18.081 1.00 94.06 373 LEU A C 1
ATOM 2809 O O . LEU A 1 373 ? 13.473 20.022 -18.437 1.00 94.06 373 LEU A O 1
ATOM 2813 N N . THR A 1 374 ? 15.707 19.870 -18.599 1.00 93.12 374 THR A N 1
ATOM 2814 C CA . THR A 1 374 ? 15.860 20.932 -19.609 1.00 93.12 374 THR A CA 1
ATOM 2815 C C . THR A 1 374 ? 16.890 20.563 -20.681 1.00 93.12 374 THR A C 1
ATOM 2817 O O . THR A 1 374 ? 17.672 19.626 -20.512 1.00 93.12 374 THR A O 1
ATOM 2820 N N . ALA A 1 375 ? 16.891 21.306 -21.795 1.00 92.75 375 ALA A N 1
ATOM 2821 C CA . ALA A 1 375 ? 17.858 21.191 -22.897 1.00 92.75 375 ALA A CA 1
ATOM 2822 C C . ALA A 1 375 ? 18.089 19.749 -23.433 1.00 92.75 375 ALA A C 1
ATOM 2824 O O . ALA A 1 375 ? 19.230 19.272 -23.440 1.00 92.75 375 ALA A O 1
ATOM 2825 N N . PRO A 1 376 ? 17.035 19.039 -23.888 1.00 96.06 376 PRO A N 1
ATOM 2826 C CA . PRO A 1 376 ? 17.164 17.685 -24.422 1.00 96.06 376 PRO A CA 1
ATOM 2827 C C . PRO A 1 376 ? 18.110 17.620 -25.628 1.00 96.06 376 PRO A C 1
ATOM 2829 O O . PRO A 1 376 ? 17.881 18.234 -26.667 1.00 96.06 376 PRO A O 1
ATOM 2832 N N . THR A 1 377 ? 19.158 16.810 -25.504 1.00 95.94 377 THR A N 1
ATOM 2833 C CA . THR A 1 377 ? 20.156 16.566 -26.550 1.00 95.94 377 THR A CA 1
ATOM 2834 C C . THR A 1 377 ? 20.032 15.135 -27.064 1.00 95.94 377 THR A C 1
ATOM 2836 O O . THR A 1 377 ? 20.236 14.182 -26.312 1.00 95.94 377 THR A O 1
ATOM 2839 N N . VAL A 1 378 ? 19.706 14.977 -28.350 1.00 95.56 378 VAL A N 1
ATOM 2840 C CA . VAL A 1 378 ? 19.582 13.667 -29.011 1.00 95.56 378 VAL A CA 1
ATOM 2841 C C . VAL A 1 378 ? 20.931 13.212 -29.568 1.00 95.56 378 VAL A C 1
ATOM 2843 O O . VAL A 1 378 ? 21.628 13.958 -30.254 1.00 95.56 378 VAL A O 1
ATOM 2846 N N . SER A 1 379 ? 21.256 11.953 -29.305 1.00 92.25 379 SER A N 1
ATOM 2847 C CA . SER A 1 379 ? 22.450 11.228 -29.741 1.00 92.25 379 SER A CA 1
ATOM 2848 C C . SER A 1 379 ? 22.079 9.779 -30.091 1.00 92.25 379 SER A C 1
ATOM 2850 O O . SER A 1 379 ? 20.924 9.378 -29.935 1.00 92.25 379 SER A O 1
ATOM 2852 N N . TYR A 1 380 ? 23.048 8.985 -30.546 1.00 87.12 380 TYR A N 1
ATOM 2853 C CA . TYR A 1 380 ? 22.922 7.529 -30.642 1.00 87.12 380 TYR A CA 1
ATOM 2854 C C . TYR A 1 380 ? 24.067 6.870 -29.872 1.00 87.12 380 TYR A C 1
ATOM 2856 O O . TYR A 1 380 ? 25.199 7.350 -29.921 1.00 87.12 380 TYR A O 1
ATOM 2864 N N . GLU A 1 381 ? 23.787 5.764 -29.185 1.00 81.56 381 GLU A N 1
ATOM 2865 C CA . GLU A 1 381 ? 24.817 4.865 -28.652 1.00 81.56 381 GLU A CA 1
ATOM 2866 C C . GLU A 1 381 ? 24.900 3.590 -29.503 1.00 81.56 381 GLU A C 1
ATOM 2868 O O . GLU A 1 381 ? 23.870 3.046 -29.903 1.00 81.56 381 GLU A O 1
ATOM 2873 N N . GLU A 1 382 ? 26.115 3.118 -29.807 1.00 77.44 382 GLU A N 1
ATOM 2874 C CA . GLU A 1 382 ? 26.309 1.816 -30.454 1.00 77.44 382 GLU A CA 1
ATOM 2875 C C . GLU A 1 382 ? 26.323 0.705 -29.397 1.00 77.44 382 GLU A C 1
ATOM 2877 O O . GLU A 1 382 ? 27.152 0.705 -28.486 1.00 77.44 382 GLU A O 1
ATOM 2882 N N . VAL A 1 383 ? 25.420 -0.266 -29.539 1.00 68.19 383 VAL A N 1
ATOM 2883 C CA . VAL A 1 383 ? 25.383 -1.483 -28.719 1.00 68.19 383 VAL A CA 1
ATOM 2884 C C . VAL A 1 383 ? 25.725 -2.672 -29.603 1.00 68.19 383 VAL A C 1
ATOM 2886 O O . VAL A 1 383 ? 25.058 -2.911 -30.608 1.00 68.19 383 VAL A O 1
ATOM 2889 N N . THR A 1 384 ? 26.745 -3.440 -29.220 1.00 66.69 384 THR A N 1
ATOM 2890 C CA . THR A 1 384 ? 27.173 -4.647 -29.942 1.00 66.69 384 THR A CA 1
ATOM 2891 C C . THR A 1 384 ? 26.912 -5.891 -29.098 1.00 66.69 384 THR A C 1
ATOM 2893 O O . THR A 1 384 ? 27.381 -5.979 -27.965 1.00 66.69 384 THR A O 1
ATOM 2896 N N . VAL A 1 385 ? 26.191 -6.870 -29.653 1.00 57.53 385 VAL A N 1
ATOM 2897 C CA . VAL A 1 385 ? 26.022 -8.207 -29.059 1.00 57.53 385 VAL A CA 1
ATOM 2898 C C . VAL A 1 385 ? 26.354 -9.252 -30.119 1.00 57.53 385 VAL A C 1
ATOM 2900 O O . VAL A 1 385 ? 25.717 -9.322 -31.173 1.00 57.53 385 VAL A O 1
ATOM 2903 N N . ASN A 1 386 ? 27.349 -10.091 -29.823 1.00 63.31 386 ASN A N 1
ATOM 2904 C CA . ASN A 1 386 ? 27.981 -10.990 -30.791 1.00 63.31 386 ASN A CA 1
ATOM 2905 C C . ASN A 1 386 ? 28.476 -10.188 -32.017 1.00 63.31 386 ASN A C 1
ATOM 2907 O O . ASN A 1 386 ? 29.126 -9.161 -31.852 1.00 63.31 386 ASN A O 1
ATOM 2911 N N . SER A 1 387 ? 28.172 -10.636 -33.236 1.00 67.25 387 SER A N 1
ATOM 2912 C CA . SER A 1 387 ? 28.573 -9.979 -34.492 1.00 67.25 387 SER A CA 1
ATOM 2913 C C . SER A 1 387 ? 27.653 -8.833 -34.941 1.00 67.25 387 SER A C 1
ATOM 2915 O O . SER A 1 387 ? 27.873 -8.278 -36.014 1.00 67.25 387 SER A O 1
ATOM 2917 N N . ASN A 1 388 ? 26.610 -8.499 -34.173 1.00 65.69 388 ASN A N 1
ATOM 2918 C CA . ASN A 1 388 ? 25.631 -7.476 -34.538 1.00 65.69 388 ASN A CA 1
ATOM 2919 C C . ASN A 1 388 ? 25.838 -6.206 -33.707 1.00 65.69 388 ASN A C 1
ATOM 2921 O O . ASN A 1 388 ? 25.827 -6.268 -32.478 1.00 65.69 388 ASN A O 1
ATOM 2925 N N . THR A 1 389 ? 25.948 -5.065 -34.385 1.00 70.19 389 THR A N 1
ATOM 2926 C CA . THR A 1 389 ? 25.908 -3.725 -33.784 1.00 70.19 389 THR A CA 1
ATOM 2927 C C . THR A 1 389 ? 24.609 -3.035 -34.178 1.00 70.19 389 THR A C 1
ATOM 2929 O O . THR A 1 389 ? 24.239 -3.047 -35.353 1.00 70.19 389 THR A O 1
ATOM 2932 N N . TRP A 1 390 ? 23.950 -2.401 -33.211 1.00 71.50 390 TRP A N 1
ATOM 2933 C CA . TRP A 1 390 ? 22.782 -1.546 -33.412 1.00 71.50 390 TRP A CA 1
ATOM 2934 C C . TRP A 1 390 ? 23.077 -0.133 -32.920 1.00 71.50 390 TRP A C 1
ATOM 2936 O O . TRP A 1 390 ? 23.866 0.051 -31.991 1.00 71.50 390 TRP A O 1
ATOM 2946 N N . LYS A 1 391 ? 22.424 0.855 -33.534 1.00 76.69 391 LYS A N 1
ATOM 2947 C CA . LYS A 1 391 ? 22.415 2.239 -33.062 1.00 76.69 391 LYS A CA 1
ATOM 2948 C C . LYS A 1 391 ? 21.122 2.520 -32.317 1.00 76.69 391 LYS A C 1
ATOM 2950 O O . LYS A 1 391 ? 20.027 2.330 -32.845 1.00 76.69 391 LYS A O 1
ATOM 2955 N N . ASN A 1 392 ? 21.258 2.975 -31.079 1.00 79.69 392 ASN A N 1
ATOM 2956 C CA . ASN A 1 392 ? 20.146 3.132 -30.155 1.00 79.69 392 ASN A CA 1
ATOM 2957 C C . ASN A 1 392 ? 19.933 4.631 -29.911 1.00 79.69 392 ASN A C 1
ATOM 2959 O O . ASN A 1 392 ? 20.841 5.270 -29.369 1.00 79.69 392 ASN A O 1
ATOM 2963 N N . PRO A 1 393 ? 18.787 5.217 -30.307 1.00 88.94 393 PRO A N 1
ATOM 2964 C CA . PRO A 1 393 ? 18.538 6.635 -30.084 1.00 88.94 393 PRO A CA 1
ATOM 2965 C C . PRO A 1 393 ? 18.516 6.935 -28.582 1.00 88.94 393 PRO A C 1
ATOM 2967 O O . PRO A 1 393 ? 17.935 6.190 -27.793 1.00 88.94 393 PRO A O 1
ATOM 2970 N N . LYS A 1 394 ? 19.170 8.020 -28.177 1.00 91.88 394 LYS A N 1
ATOM 2971 C CA . LYS A 1 394 ? 19.431 8.364 -26.777 1.00 91.88 394 LYS A CA 1
ATOM 2972 C C . LYS A 1 394 ? 19.235 9.855 -26.560 1.00 91.88 394 LYS A C 1
ATOM 2974 O O . LYS A 1 394 ? 19.776 10.663 -27.312 1.00 91.88 394 LYS A O 1
ATOM 2979 N N . VAL A 1 395 ? 18.497 10.222 -25.520 1.00 95.81 395 VAL A N 1
ATOM 2980 C CA . VAL A 1 395 ? 18.290 11.621 -25.126 1.00 95.81 395 VAL A CA 1
ATOM 2981 C C . VAL A 1 395 ? 18.976 11.895 -23.792 1.00 95.81 395 VAL A C 1
ATOM 2983 O O . VAL A 1 395 ? 18.853 11.104 -22.858 1.00 95.81 395 VAL A O 1
ATOM 2986 N N . THR A 1 396 ? 19.699 13.008 -23.697 1.00 95.56 396 THR A N 1
ATOM 2987 C CA . THR A 1 396 ? 20.285 13.512 -22.447 1.00 95.56 396 THR A CA 1
ATOM 2988 C C . THR A 1 396 ? 19.646 14.846 -22.089 1.00 95.56 396 THR A C 1
ATOM 2990 O O . THR A 1 396 ? 19.586 15.736 -22.931 1.00 95.56 396 THR A O 1
ATOM 2993 N N . PHE A 1 397 ? 19.194 14.987 -20.845 1.00 95.88 397 PHE A N 1
ATOM 2994 C CA . PHE A 1 397 ? 18.651 16.222 -20.282 1.00 95.88 397 PHE A CA 1
ATOM 2995 C C . PHE A 1 397 ? 19.599 16.784 -19.223 1.00 95.88 397 PHE A C 1
ATOM 2997 O O . PHE A 1 397 ? 20.205 16.024 -18.463 1.00 95.88 397 PHE A O 1
ATOM 3004 N N . ASN A 1 398 ? 19.652 18.110 -19.114 1.00 94.62 398 ASN A N 1
ATOM 3005 C CA . ASN A 1 398 ? 20.166 18.793 -17.930 1.00 94.62 398 ASN A CA 1
ATOM 3006 C C . ASN A 1 398 ? 19.146 18.688 -16.785 1.00 94.62 398 ASN A C 1
ATOM 3008 O O . ASN A 1 398 ? 17.937 18.678 -17.019 1.00 94.62 398 ASN A O 1
ATOM 3012 N N . ILE A 1 399 ? 19.638 18.631 -15.548 1.00 93.69 399 ILE A N 1
ATOM 3013 C CA . ILE A 1 399 ? 18.835 18.509 -14.328 1.00 93.69 399 ILE A CA 1
ATOM 3014 C C . ILE A 1 399 ? 18.914 19.811 -13.535 1.00 93.69 399 ILE A C 1
ATOM 3016 O O . ILE A 1 399 ? 20.000 20.301 -13.227 1.00 93.69 399 ILE A O 1
ATOM 3020 N N . GLN A 1 400 ? 17.756 20.338 -13.156 1.00 91.50 400 GLN A N 1
ATOM 3021 C CA . GLN A 1 400 ? 17.616 21.498 -12.275 1.00 91.50 400 GLN A CA 1
ATOM 3022 C C . GLN A 1 400 ? 16.658 21.153 -11.128 1.00 91.50 400 GLN A C 1
ATOM 3024 O O . GLN A 1 400 ? 15.870 20.215 -11.237 1.00 91.50 400 GLN A O 1
ATOM 3029 N N . ALA A 1 401 ? 16.706 21.881 -10.013 1.00 90.75 401 ALA A N 1
ATOM 3030 C CA . ALA A 1 401 ? 15.667 21.763 -8.988 1.00 90.75 401 ALA A CA 1
ATOM 3031 C C . ALA A 1 401 ? 14.362 22.435 -9.452 1.00 90.75 401 ALA A C 1
ATOM 3033 O O . ALA A 1 401 ? 14.395 23.407 -10.209 1.00 90.75 401 ALA A O 1
ATOM 3034 N N . LYS A 1 402 ? 13.212 21.963 -8.957 1.00 88.69 402 LYS A N 1
ATOM 3035 C CA . LYS A 1 402 ? 11.963 22.740 -8.995 1.00 88.69 402 LYS A CA 1
ATOM 3036 C C . LYS A 1 402 ? 12.148 24.069 -8.234 1.00 88.69 402 LYS A C 1
ATOM 3038 O O . LYS A 1 402 ? 12.910 24.103 -7.264 1.00 88.69 402 LYS A O 1
ATOM 3043 N N . PRO A 1 403 ? 11.436 25.150 -8.604 1.00 85.75 403 PRO A N 1
ATOM 3044 C CA . PRO A 1 403 ? 11.460 26.404 -7.852 1.00 85.75 403 PRO A CA 1
ATOM 3045 C C . PRO A 1 403 ? 11.193 26.187 -6.355 1.00 85.75 403 PRO A C 1
ATOM 3047 O O . PRO A 1 403 ? 10.238 25.510 -5.982 1.00 85.75 403 PRO A O 1
ATOM 3050 N N . GLY A 1 404 ? 12.052 26.747 -5.499 1.00 83.31 404 GLY A N 1
ATOM 3051 C CA . GLY A 1 404 ? 11.974 26.587 -4.042 1.00 83.31 404 GLY A CA 1
ATOM 3052 C C . GLY A 1 404 ? 12.622 25.317 -3.468 1.00 83.31 404 GLY A C 1
ATOM 3053 O O . GLY A 1 404 ? 12.597 25.152 -2.252 1.00 83.31 404 GLY A O 1
ATOM 3054 N N . TYR A 1 405 ? 13.220 24.449 -4.294 1.00 86.38 405 TYR A N 1
ATOM 3055 C CA . TYR A 1 405 ? 13.975 23.265 -3.856 1.00 86.38 405 TYR A CA 1
ATOM 3056 C C . TYR A 1 405 ? 15.483 23.435 -4.099 1.00 86.38 405 TYR A C 1
ATOM 3058 O O . TYR A 1 405 ? 15.897 24.133 -5.025 1.00 86.38 405 TYR A O 1
ATOM 3066 N N . GLN A 1 406 ? 16.317 22.756 -3.307 1.00 88.56 406 GLN A N 1
ATOM 3067 C CA . GLN A 1 406 ? 17.776 22.726 -3.490 1.00 88.56 406 GLN A CA 1
ATOM 3068 C C . GLN A 1 406 ? 18.243 21.396 -4.106 1.00 88.56 406 GLN A C 1
ATOM 3070 O O . GLN A 1 406 ? 17.869 20.326 -3.624 1.00 88.56 406 GLN A O 1
ATOM 3075 N N . LEU A 1 407 ? 19.067 21.448 -5.164 1.00 90.19 407 LEU A N 1
ATOM 3076 C CA . LEU A 1 407 ? 19.562 20.258 -5.875 1.00 90.19 407 LEU A CA 1
ATOM 3077 C C . LEU A 1 407 ? 20.782 19.645 -5.167 1.00 90.19 407 LEU A C 1
ATOM 3079 O O . LEU A 1 407 ? 21.915 20.068 -5.401 1.00 90.19 407 LEU A O 1
ATOM 3083 N N . THR A 1 408 ? 20.563 18.631 -4.328 1.00 89.00 408 THR A N 1
ATOM 3084 C CA . THR A 1 408 ? 21.624 18.003 -3.515 1.00 89.00 408 THR A CA 1
ATOM 3085 C C . THR A 1 408 ? 22.387 16.891 -4.242 1.00 89.00 408 THR A C 1
ATOM 3087 O O . THR A 1 408 ? 23.521 16.591 -3.878 1.00 89.00 408 THR A O 1
ATOM 3090 N N . GLN A 1 409 ? 21.801 16.294 -5.287 1.00 87.00 409 GLN A N 1
ATOM 3091 C CA . GLN A 1 409 ? 22.452 15.328 -6.185 1.00 87.00 409 GLN A CA 1
ATOM 3092 C C . GLN A 1 409 ? 21.933 15.497 -7.630 1.00 87.00 409 GLN A C 1
ATOM 3094 O O . GLN A 1 409 ? 20.747 15.797 -7.799 1.00 87.00 409 GLN A O 1
ATOM 3099 N N . PRO A 1 410 ? 22.753 15.271 -8.674 1.00 83.88 410 PRO A N 1
ATOM 3100 C CA . PRO A 1 410 ? 24.139 14.809 -8.608 1.00 83.88 410 PRO A CA 1
ATOM 3101 C C . PRO A 1 410 ? 25.109 15.896 -8.115 1.00 83.88 410 PRO A C 1
ATOM 3103 O O . PRO A 1 410 ? 24.948 17.085 -8.405 1.00 83.88 410 PRO A O 1
ATOM 3106 N N . THR A 1 411 ? 26.124 15.480 -7.357 1.00 83.44 411 THR A N 1
ATOM 3107 C CA . THR A 1 411 ? 27.228 16.347 -6.907 1.00 83.44 411 THR A CA 1
ATOM 3108 C C . THR A 1 411 ? 28.277 16.604 -7.987 1.00 83.44 411 THR A C 1
ATOM 3110 O O . THR A 1 411 ? 28.986 17.600 -7.902 1.00 83.44 411 THR A O 1
ATOM 3113 N N . THR A 1 412 ? 28.375 15.741 -9.001 1.00 78.88 412 THR A N 1
ATOM 3114 C CA . THR A 1 412 ? 29.310 15.882 -10.126 1.00 78.88 412 THR A CA 1
ATOM 3115 C C . THR A 1 412 ? 28.666 16.594 -11.309 1.00 78.88 412 THR A C 1
ATOM 3117 O O . THR A 1 412 ? 27.576 16.214 -11.742 1.00 78.88 412 THR A O 1
ATOM 3120 N N . ASP A 1 413 ? 29.371 17.571 -11.874 1.00 80.50 413 ASP A N 1
ATOM 3121 C CA . ASP A 1 413 ? 29.008 18.204 -13.141 1.00 80.50 413 ASP A CA 1
ATOM 3122 C C . ASP A 1 413 ? 29.513 17.388 -14.355 1.00 80.50 413 ASP A C 1
ATOM 3124 O O . ASP A 1 413 ? 30.566 16.752 -14.263 1.00 80.50 413 ASP A O 1
ATOM 3128 N N . PRO A 1 414 ? 28.802 17.409 -15.502 1.00 83.12 414 PRO A N 1
ATOM 3129 C CA . PRO A 1 414 ? 27.531 18.096 -15.730 1.00 83.12 414 PRO A CA 1
ATOM 3130 C C . PRO A 1 414 ? 26.346 17.346 -15.097 1.00 83.12 414 PRO A C 1
ATOM 3132 O O . PRO A 1 414 ? 26.233 16.124 -15.200 1.00 83.12 414 PRO A O 1
ATOM 3135 N N . LYS A 1 415 ? 25.420 18.084 -14.472 1.00 91.19 415 LYS A N 1
ATOM 3136 C CA . LYS A 1 415 ? 24.235 17.506 -13.811 1.00 91.19 415 LYS A CA 1
ATOM 3137 C C . LYS A 1 415 ? 23.210 17.052 -14.845 1.00 91.19 415 LYS A C 1
ATOM 3139 O O . LYS A 1 415 ? 22.325 17.812 -15.231 1.00 91.19 415 LYS A O 1
ATOM 3144 N N . GLN A 1 416 ? 23.367 15.821 -15.321 1.00 92.00 416 GLN A N 1
ATOM 3145 C CA . GLN A 1 416 ? 22.620 15.277 -16.453 1.00 92.00 416 GLN A CA 1
ATOM 3146 C C . GLN A 1 416 ? 22.013 13.899 -16.174 1.00 92.00 416 GLN A C 1
ATOM 3148 O O . GLN A 1 416 ? 22.497 13.127 -15.345 1.00 92.00 416 GLN A O 1
ATOM 3153 N N . ILE A 1 417 ? 20.946 13.588 -16.910 1.00 91.69 417 ILE A N 1
ATOM 3154 C CA . ILE A 1 417 ? 20.328 12.261 -16.979 1.00 91.69 417 ILE A CA 1
ATOM 3155 C C . ILE A 1 417 ? 20.166 11.860 -18.444 1.00 91.69 417 ILE A C 1
ATOM 3157 O O . ILE A 1 417 ? 19.677 12.643 -19.257 1.00 91.69 417 ILE A O 1
ATOM 3161 N N . SER A 1 418 ? 20.565 10.635 -18.782 1.00 92.06 418 SER A N 1
ATOM 3162 C CA . SER A 1 418 ? 20.422 10.083 -20.131 1.00 92.06 418 SER A CA 1
ATOM 3163 C C . SER A 1 418 ? 19.429 8.927 -20.141 1.00 92.06 418 SER A C 1
ATOM 3165 O O . SER A 1 418 ? 19.469 8.072 -19.258 1.00 92.06 418 SER A O 1
ATOM 3167 N N . LEU A 1 419 ? 18.575 8.874 -21.161 1.00 91.06 419 LEU A N 1
ATOM 3168 C CA . LEU A 1 419 ? 17.636 7.786 -21.408 1.00 91.06 419 LEU A CA 1
ATOM 3169 C C . LEU A 1 419 ? 17.866 7.218 -22.811 1.00 91.06 419 LEU A C 1
ATOM 3171 O O . LEU A 1 419 ? 17.752 7.935 -23.807 1.00 91.06 419 LEU A O 1
ATOM 3175 N N . THR A 1 420 ? 18.141 5.919 -22.894 1.00 88.50 420 THR A N 1
ATOM 3176 C CA . THR A 1 420 ? 18.184 5.183 -24.163 1.00 88.50 420 THR A CA 1
ATOM 3177 C C . THR A 1 420 ? 16.767 4.772 -24.557 1.00 88.50 420 THR A C 1
ATOM 3179 O O . THR A 1 420 ? 16.036 4.161 -23.774 1.00 88.50 420 THR A O 1
ATOM 3182 N N . ILE A 1 421 ? 16.352 5.107 -25.773 1.00 87.25 421 ILE A N 1
ATOM 3183 C CA . ILE A 1 421 ? 14.979 4.939 -26.241 1.00 87.25 421 ILE A CA 1
ATOM 3184 C C . ILE A 1 421 ? 14.773 3.509 -26.754 1.00 87.25 421 ILE A C 1
ATOM 3186 O O . ILE A 1 421 ? 15.456 3.046 -27.666 1.00 87.25 421 ILE A O 1
ATOM 3190 N N . ARG A 1 422 ? 13.824 2.797 -26.133 1.00 79.44 422 ARG A N 1
ATOM 3191 C CA . ARG A 1 422 ? 13.427 1.415 -26.463 1.00 79.44 422 ARG A CA 1
ATOM 3192 C C . ARG A 1 422 ? 12.066 1.321 -27.150 1.00 79.44 422 ARG A C 1
ATOM 3194 O O . ARG A 1 422 ? 11.796 0.302 -27.783 1.00 79.44 422 ARG A O 1
ATOM 3201 N N . VAL A 1 423 ? 11.208 2.336 -27.014 1.00 78.19 423 VAL A N 1
ATOM 3202 C CA . VAL A 1 423 ? 9.889 2.387 -27.665 1.00 78.19 423 VAL A CA 1
ATOM 3203 C C . VAL A 1 423 ? 9.723 3.663 -28.483 1.00 78.19 423 VAL A C 1
ATOM 3205 O O . VAL A 1 423 ? 10.023 4.754 -28.006 1.00 78.19 423 VAL A O 1
ATOM 3208 N N . LEU A 1 424 ? 9.244 3.512 -29.715 1.00 86.19 424 LEU A N 1
ATOM 3209 C CA . LEU A 1 424 ? 8.913 4.605 -30.626 1.00 86.19 424 LEU A CA 1
ATOM 3210 C C . LEU A 1 424 ? 7.852 4.119 -31.617 1.00 86.19 424 LEU A C 1
ATOM 3212 O O . LEU A 1 424 ? 7.917 2.980 -32.080 1.00 86.19 424 LEU A O 1
ATOM 3216 N N . TYR A 1 425 ? 6.885 4.971 -31.948 1.00 86.12 425 TYR A N 1
ATOM 3217 C CA . TYR A 1 425 ? 5.717 4.615 -32.753 1.00 86.12 425 TYR A CA 1
ATOM 3218 C C . TYR A 1 425 ? 5.557 5.535 -33.971 1.00 86.12 425 TYR A C 1
ATOM 3220 O O . TYR A 1 425 ? 5.929 6.706 -33.940 1.00 86.12 425 TYR A O 1
ATOM 3228 N N . SER A 1 426 ? 4.967 5.008 -35.044 1.00 86.44 426 SER A N 1
ATOM 3229 C CA . SER A 1 426 ? 4.659 5.753 -36.275 1.00 86.44 426 SER A CA 1
ATOM 3230 C C . SER A 1 426 ? 3.438 6.676 -36.156 1.00 86.44 426 SER A C 1
ATOM 3232 O O . SER A 1 426 ? 3.330 7.648 -36.899 1.00 86.44 426 SER A O 1
ATOM 3234 N N . SER A 1 427 ? 2.516 6.378 -35.237 1.00 83.94 427 SER A N 1
ATOM 3235 C CA . SER A 1 427 ? 1.299 7.153 -34.962 1.00 83.94 427 SER A CA 1
ATOM 3236 C C . SER A 1 427 ? 0.821 6.928 -33.521 1.00 83.94 427 SER A C 1
ATOM 3238 O O . SER A 1 427 ? 1.271 5.990 -32.854 1.00 83.94 427 SER A O 1
ATOM 3240 N N . GLN A 1 428 ? -0.116 7.757 -33.049 1.00 82.56 428 GLN A N 1
ATOM 3241 C CA . GLN A 1 428 ? -0.726 7.602 -31.722 1.00 82.56 428 GLN A CA 1
ATOM 3242 C C . GLN A 1 428 ? -1.505 6.281 -31.593 1.00 82.56 428 GLN A C 1
ATOM 3244 O O . GLN A 1 428 ? -1.371 5.598 -30.580 1.00 82.56 428 GLN A O 1
ATOM 3249 N N . GLU A 1 429 ? -2.188 5.846 -32.655 1.00 78.25 429 GLU A N 1
ATOM 3250 C CA . GLU A 1 429 ? -2.932 4.574 -32.693 1.00 78.25 429 GLU A CA 1
ATOM 3251 C C . GLU A 1 429 ? -2.036 3.338 -32.878 1.00 78.25 429 GLU A C 1
ATOM 3253 O O . GLU A 1 429 ? -2.476 2.202 -32.697 1.00 78.25 429 GLU A O 1
ATOM 3258 N N . SER A 1 430 ? -0.766 3.520 -33.257 1.00 76.12 430 SER A N 1
ATOM 3259 C CA . SER A 1 430 ? 0.133 2.391 -33.484 1.00 76.12 430 SER A CA 1
ATOM 3260 C C . SER A 1 430 ? 0.524 1.729 -32.165 1.00 76.12 430 SER A C 1
ATOM 3262 O O . SER A 1 430 ? 1.124 2.352 -31.287 1.00 76.12 430 SER A O 1
ATOM 3264 N N . ASN A 1 431 ? 0.242 0.430 -32.061 1.00 68.69 431 ASN A N 1
ATOM 3265 C CA . ASN A 1 431 ? 0.775 -0.454 -31.021 1.00 68.69 431 ASN A CA 1
ATOM 3266 C C . ASN A 1 431 ? 2.050 -1.189 -31.478 1.00 68.69 431 ASN A C 1
ATOM 3268 O O . ASN A 1 431 ? 2.637 -1.957 -30.716 1.00 68.69 431 ASN A O 1
ATOM 3272 N N . GLN A 1 432 ? 2.508 -0.952 -32.713 1.00 75.06 432 GLN A N 1
ATOM 3273 C CA . GLN A 1 432 ? 3.754 -1.503 -33.231 1.00 75.06 432 GLN A CA 1
ATOM 3274 C C . GLN A 1 432 ? 4.913 -0.557 -32.907 1.00 75.06 432 GLN A C 1
ATOM 3276 O O . GLN A 1 432 ? 5.106 0.466 -33.564 1.00 75.06 432 GLN A O 1
ATOM 3281 N N . ASN A 1 433 ? 5.709 -0.933 -31.906 1.00 76.94 433 ASN A N 1
ATOM 3282 C CA . ASN A 1 433 ? 7.003 -0.312 -31.650 1.00 76.94 433 ASN A CA 1
ATOM 3283 C C . ASN A 1 433 ? 7.922 -0.522 -32.868 1.00 76.94 433 ASN A C 1
ATOM 3285 O O . ASN A 1 433 ? 8.165 -1.663 -33.261 1.00 76.94 433 ASN A O 1
ATOM 3289 N N . LEU A 1 434 ? 8.452 0.556 -33.447 1.00 79.81 434 LEU A N 1
ATOM 3290 C CA . LEU A 1 434 ? 9.386 0.501 -34.576 1.00 79.81 434 LEU A CA 1
ATOM 3291 C C . LEU A 1 434 ? 10.768 -0.014 -34.142 1.00 79.81 434 LEU A C 1
ATOM 3293 O O . LEU A 1 434 ? 11.440 -0.720 -34.892 1.00 79.81 434 LEU A O 1
ATOM 3297 N N . LEU A 1 435 ? 11.157 0.239 -32.891 1.00 78.44 435 LEU A N 1
ATOM 3298 C CA . LEU A 1 435 ? 12.410 -0.206 -32.276 1.00 78.44 435 LEU A CA 1
ATOM 3299 C C . LEU A 1 435 ? 12.311 -1.662 -31.769 1.00 78.44 435 LEU A C 1
ATOM 3301 O O . LEU A 1 435 ? 12.698 -1.983 -30.646 1.00 78.44 435 LEU A O 1
ATOM 3305 N N . THR A 1 436 ? 11.778 -2.561 -32.605 1.00 66.50 436 THR A N 1
ATOM 3306 C CA . THR A 1 436 ? 11.440 -3.964 -32.261 1.00 66.50 436 THR A CA 1
ATOM 3307 C C . THR A 1 436 ? 12.587 -4.775 -31.648 1.00 66.50 436 THR A C 1
ATOM 3309 O O . THR A 1 436 ? 12.336 -5.691 -30.864 1.00 66.50 436 THR A O 1
ATOM 3312 N N . ILE A 1 437 ? 13.825 -4.431 -32.004 1.00 60.06 437 ILE A N 1
ATOM 3313 C CA . ILE A 1 437 ? 15.073 -5.102 -31.615 1.00 60.06 437 ILE A CA 1
ATOM 3314 C C . ILE A 1 437 ? 15.740 -4.484 -30.376 1.00 60.06 437 ILE A C 1
ATOM 3316 O O . ILE A 1 437 ? 16.717 -5.027 -29.868 1.00 60.06 437 ILE A O 1
ATOM 3320 N N . GLN A 1 438 ? 15.239 -3.346 -29.882 1.00 63.62 438 GLN A N 1
ATOM 3321 C CA . GLN A 1 438 ? 15.957 -2.552 -28.890 1.00 63.62 438 GLN A CA 1
ATOM 3322 C C . GLN A 1 438 ? 15.699 -2.984 -27.445 1.00 63.62 438 GLN A C 1
ATOM 3324 O O . GLN A 1 438 ? 14.564 -3.214 -27.015 1.00 63.62 438 GLN A O 1
ATOM 3329 N N . GLY A 1 439 ? 16.786 -3.056 -26.669 1.00 53.34 439 GLY A N 1
ATOM 3330 C CA . GLY A 1 439 ? 16.735 -3.339 -25.234 1.00 53.34 439 GLY A CA 1
ATOM 3331 C C . GLY A 1 439 ? 16.414 -4.784 -24.844 1.00 53.34 439 GLY A C 1
ATOM 3332 O O . GLY A 1 439 ? 16.085 -5.038 -23.686 1.00 53.34 439 GLY A O 1
ATOM 3333 N N . ALA A 1 440 ? 16.479 -5.715 -25.793 1.00 52.84 440 ALA A N 1
ATOM 3334 C CA . ALA A 1 440 ? 16.238 -7.138 -25.595 1.00 52.84 440 ALA A CA 1
ATOM 3335 C C . ALA A 1 440 ? 17.455 -7.955 -26.070 1.00 52.84 440 ALA A C 1
ATOM 3337 O O . ALA A 1 440 ? 18.312 -7.442 -26.785 1.00 52.84 440 ALA A O 1
ATOM 3338 N N . SER A 1 441 ? 17.550 -9.224 -25.666 1.00 56.56 441 SER A N 1
ATOM 3339 C CA . SER A 1 441 ? 18.605 -10.133 -26.137 1.00 56.56 441 SER A CA 1
ATOM 3340 C C . SER A 1 441 ? 18.088 -10.995 -27.298 1.00 56.56 441 SER A C 1
ATOM 3342 O O . SER A 1 441 ? 16.982 -11.538 -27.190 1.00 56.56 441 SER A O 1
ATOM 3344 N N . PRO A 1 442 ? 18.876 -11.194 -28.376 1.00 50.97 442 PRO A N 1
ATOM 3345 C CA . PRO A 1 442 ? 18.590 -12.205 -29.395 1.00 50.97 442 PRO A CA 1
ATOM 3346 C C . PRO A 1 442 ? 18.936 -13.627 -28.913 1.00 50.97 442 PRO A C 1
ATOM 3348 O O . PRO A 1 442 ? 18.661 -14.604 -29.606 1.00 50.97 442 PRO A O 1
ATOM 3351 N N . THR A 1 443 ? 19.561 -13.761 -27.737 1.00 52.59 443 THR A N 1
ATOM 3352 C CA . THR A 1 443 ? 19.852 -15.047 -27.091 1.00 52.59 443 THR A CA 1
ATOM 3353 C C . THR A 1 443 ? 18.961 -15.241 -25.864 1.00 52.59 443 THR A C 1
ATOM 3355 O O . THR A 1 443 ? 18.536 -14.280 -25.228 1.00 52.59 443 THR A O 1
ATOM 3358 N N . ALA A 1 444 ? 18.685 -16.495 -25.497 1.00 48.81 444 ALA A N 1
ATOM 3359 C CA . ALA A 1 444 ? 17.774 -16.842 -24.399 1.00 48.81 444 ALA A CA 1
ATOM 3360 C C . ALA A 1 444 ? 18.353 -16.618 -22.976 1.00 48.81 444 ALA A C 1
ATOM 3362 O O . ALA A 1 444 ? 18.025 -17.368 -22.059 1.00 48.81 444 ALA A O 1
ATOM 3363 N N . ALA A 1 445 ? 19.242 -15.633 -22.820 1.00 54.31 445 ALA A N 1
ATOM 3364 C CA . ALA A 1 445 ? 19.768 -15.093 -21.566 1.00 54.31 445 ALA A CA 1
ATOM 3365 C C . ALA A 1 445 ? 20.400 -13.705 -21.827 1.00 54.31 445 ALA A C 1
ATOM 3367 O O . ALA A 1 445 ? 20.834 -13.434 -22.954 1.0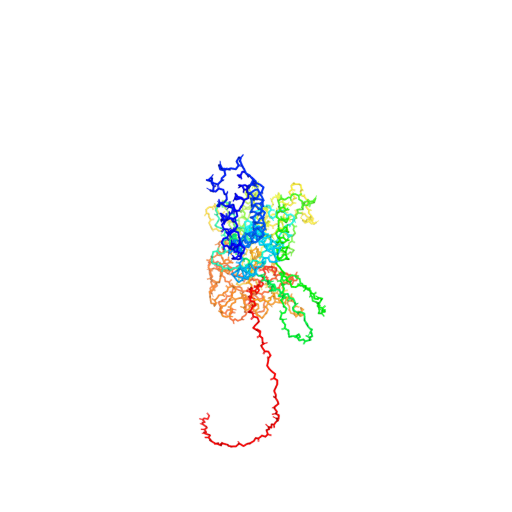0 54.31 445 ALA A O 1
ATOM 3368 N N . PRO A 1 446 ? 20.579 -12.851 -20.807 1.00 55.19 446 PRO A N 1
ATOM 3369 C CA . PRO A 1 446 ? 21.738 -11.972 -20.752 1.00 55.19 446 PRO A CA 1
ATOM 3370 C C . PRO A 1 446 ? 22.953 -12.867 -20.444 1.00 55.19 446 PRO A C 1
ATOM 3372 O O . PRO A 1 446 ? 23.129 -13.324 -19.318 1.00 55.19 446 PRO A O 1
ATOM 3375 N N . SER A 1 447 ? 23.782 -13.181 -21.445 1.00 50.19 447 SER A N 1
ATOM 3376 C CA . SER A 1 447 ? 24.805 -14.248 -21.343 1.00 50.19 447 SER A CA 1
ATOM 3377 C C . SER A 1 447 ? 25.835 -14.060 -20.219 1.00 50.19 447 SER A C 1
ATOM 3379 O O . SER A 1 447 ? 26.495 -15.019 -19.828 1.00 50.19 447 SER A O 1
ATOM 3381 N N . ASN A 1 448 ? 25.968 -12.830 -19.711 1.00 53.53 448 ASN A N 1
ATOM 3382 C CA . ASN A 1 448 ? 26.979 -12.420 -18.740 1.00 53.53 448 ASN A CA 1
ATOM 3383 C C . ASN A 1 448 ? 26.376 -11.911 -17.409 1.00 53.53 448 ASN A C 1
ATOM 3385 O O . ASN A 1 448 ? 27.121 -11.354 -16.597 1.00 53.53 448 ASN A O 1
ATOM 3389 N N . SER A 1 449 ? 25.059 -12.050 -17.176 1.00 54.09 449 SER A N 1
ATOM 3390 C CA . SER A 1 449 ? 24.404 -11.675 -15.907 1.00 54.09 449 SER A CA 1
ATOM 3391 C C . SER A 1 449 ? 24.608 -12.756 -14.839 1.00 54.09 449 SER A C 1
ATOM 3393 O O . SER A 1 449 ? 23.675 -13.482 -14.498 1.00 54.09 449 SER A O 1
ATOM 3395 N N . SER A 1 450 ? 25.844 -12.878 -14.352 1.00 53.59 450 SER A N 1
ATOM 3396 C CA . SER A 1 450 ? 26.173 -13.774 -13.242 1.00 53.59 450 SER A CA 1
ATOM 3397 C C . SER A 1 450 ? 25.428 -13.359 -11.977 1.00 53.59 450 SER A C 1
ATOM 3399 O O . SER A 1 450 ? 25.386 -12.173 -11.675 1.00 53.59 450 SER A O 1
ATOM 3401 N N . VAL A 1 451 ? 24.918 -14.337 -11.227 1.00 51.72 451 VAL A N 1
ATOM 3402 C CA . VAL A 1 451 ? 24.376 -14.184 -9.859 1.00 51.72 451 VAL A CA 1
ATOM 3403 C C . VAL A 1 451 ? 25.352 -13.425 -8.941 1.00 51.72 451 VAL A C 1
ATOM 3405 O O . VAL A 1 451 ? 24.941 -12.555 -8.185 1.00 51.72 451 VAL A O 1
ATOM 3408 N N . ASP A 1 452 ? 26.644 -13.713 -9.107 1.00 44.38 452 ASP A N 1
ATOM 3409 C CA . ASP A 1 452 ? 27.814 -13.128 -8.429 1.00 44.38 452 ASP A CA 1
ATOM 3410 C C . ASP A 1 452 ? 28.023 -11.618 -8.653 1.00 44.38 452 ASP A C 1
ATOM 3412 O O . ASP A 1 452 ? 28.798 -10.976 -7.953 1.00 44.38 452 ASP A O 1
ATOM 3416 N N . ASP A 1 453 ? 27.360 -11.010 -9.637 1.00 48.81 453 ASP A N 1
ATOM 3417 C CA . ASP A 1 453 ? 27.669 -9.630 -9.991 1.00 48.81 453 ASP A CA 1
ATOM 3418 C C . ASP A 1 453 ? 26.908 -8.616 -9.117 1.00 48.81 453 ASP A C 1
ATOM 3420 O O . ASP A 1 453 ? 25.679 -8.536 -9.157 1.00 48.81 453 ASP A O 1
ATOM 3424 N N . ALA A 1 454 ? 27.624 -7.725 -8.426 1.00 49.72 454 ALA A N 1
ATOM 3425 C CA . ALA A 1 454 ? 27.026 -6.512 -7.851 1.00 49.72 454 ALA A CA 1
ATOM 3426 C C . ALA A 1 454 ? 26.252 -5.702 -8.921 1.00 49.72 454 ALA A C 1
ATOM 3428 O O . ALA A 1 454 ? 25.222 -5.081 -8.646 1.00 49.72 454 ALA A O 1
ATOM 3429 N N . ASN A 1 455 ? 26.692 -5.798 -10.181 1.00 56.38 455 ASN A N 1
ATOM 3430 C CA . ASN A 1 455 ? 26.046 -5.238 -11.360 1.00 56.38 455 ASN A CA 1
ATOM 3431 C C . ASN A 1 455 ? 24.917 -6.121 -11.931 1.00 56.38 455 ASN A C 1
ATOM 3433 O O . ASN A 1 455 ? 24.461 -5.835 -13.036 1.00 56.38 455 ASN A O 1
ATOM 3437 N N . VAL A 1 456 ? 24.388 -7.141 -11.230 1.00 58.88 456 VAL A N 1
ATOM 3438 C CA . VAL A 1 456 ? 23.143 -7.840 -11.635 1.00 58.88 456 VAL A CA 1
ATOM 3439 C C . VAL A 1 456 ? 22.053 -6.813 -11.940 1.00 58.88 456 VAL A C 1
ATOM 3441 O O . VAL A 1 456 ? 21.439 -6.877 -13.000 1.00 58.88 456 VAL A O 1
ATOM 3444 N N . LYS A 1 457 ? 21.892 -5.797 -11.079 1.00 59.78 457 LYS A N 1
ATOM 3445 C CA . LYS A 1 457 ? 20.924 -4.693 -11.240 1.00 59.78 457 LYS A CA 1
ATOM 3446 C C . LYS A 1 457 ? 21.146 -3.833 -12.500 1.00 59.78 457 LYS A C 1
ATOM 3448 O O . LYS A 1 457 ? 20.206 -3.184 -12.951 1.00 59.78 457 LYS A O 1
ATOM 3453 N N . ALA A 1 458 ? 22.356 -3.841 -13.063 1.00 58.50 458 ALA A N 1
ATOM 3454 C CA . ALA A 1 458 ? 22.733 -3.123 -14.284 1.00 58.50 458 ALA A CA 1
ATOM 3455 C C . ALA A 1 458 ? 22.807 -4.027 -15.535 1.00 58.50 458 ALA A C 1
ATOM 3457 O O . ALA A 1 458 ? 22.670 -3.537 -16.654 1.00 58.50 458 ALA A O 1
ATOM 3458 N N . LYS A 1 459 ? 22.990 -5.344 -15.355 1.00 60.31 459 LYS A N 1
ATOM 3459 C CA . LYS A 1 459 ? 23.011 -6.365 -16.418 1.00 60.31 459 LYS A CA 1
ATOM 3460 C C . LYS A 1 459 ? 21.643 -6.985 -16.708 1.00 60.31 459 LYS A C 1
ATOM 3462 O O . LYS A 1 459 ? 21.461 -7.550 -17.786 1.00 60.31 459 LYS A O 1
ATOM 3467 N N . VAL A 1 460 ? 20.683 -6.904 -15.784 1.00 63.28 460 VAL A N 1
ATOM 3468 C CA . VAL A 1 460 ? 19.273 -7.168 -16.103 1.00 63.28 460 VAL A CA 1
ATOM 3469 C C . VAL A 1 460 ? 18.695 -5.988 -16.875 1.00 63.28 460 VAL A C 1
ATOM 3471 O O . VAL A 1 460 ? 18.878 -4.825 -16.523 1.00 63.28 460 VAL A O 1
ATOM 3474 N N . ASN A 1 461 ? 17.964 -6.295 -17.941 1.00 62.31 461 ASN A N 1
ATOM 3475 C CA . ASN A 1 461 ? 17.428 -5.288 -18.849 1.00 62.31 461 ASN A CA 1
ATOM 3476 C C . ASN A 1 461 ? 16.345 -4.404 -18.209 1.00 62.31 461 ASN A C 1
ATOM 3478 O O . ASN A 1 461 ? 16.125 -3.295 -18.703 1.00 62.31 461 ASN A O 1
ATOM 3482 N N . VAL A 1 462 ? 15.646 -4.889 -17.175 1.00 66.56 462 VAL A N 1
ATOM 3483 C CA . VAL A 1 462 ? 14.632 -4.148 -16.413 1.00 66.56 462 VAL A CA 1
ATOM 3484 C C . VAL A 1 462 ? 14.710 -4.517 -14.928 1.00 66.56 462 VAL A C 1
ATOM 3486 O O . VAL A 1 462 ? 14.820 -5.686 -14.565 1.00 66.56 462 VAL A O 1
ATOM 3489 N N . TYR A 1 463 ? 14.591 -3.510 -14.065 1.00 68.50 463 TYR A N 1
ATOM 3490 C CA . TYR A 1 463 ? 14.545 -3.636 -12.608 1.00 68.50 463 TYR A CA 1
ATOM 3491 C C . TYR A 1 463 ? 13.344 -2.839 -12.085 1.00 68.50 463 TYR A C 1
ATOM 3493 O O . TYR A 1 463 ? 13.126 -1.708 -12.529 1.00 68.50 463 TYR A O 1
ATOM 3501 N N . LEU A 1 464 ? 12.596 -3.418 -11.145 1.00 72.44 464 LEU A N 1
ATOM 3502 C CA . LEU A 1 464 ? 11.318 -2.940 -10.615 1.00 72.44 464 LEU A CA 1
ATOM 3503 C C . LEU A 1 464 ? 11.338 -2.956 -9.077 1.00 72.44 464 LEU A C 1
ATOM 3505 O O . LEU A 1 464 ? 11.842 -3.907 -8.482 1.00 72.44 464 LEU A O 1
ATOM 3509 N N . ASN A 1 465 ? 10.743 -1.952 -8.426 1.00 70.06 465 ASN A N 1
ATOM 3510 C CA . ASN A 1 465 ? 10.564 -1.925 -6.969 1.00 70.06 465 ASN A CA 1
ATOM 3511 C C . ASN A 1 465 ? 9.108 -2.271 -6.601 1.00 70.06 465 ASN A C 1
ATOM 3513 O O . ASN A 1 465 ? 8.191 -1.518 -6.938 1.00 70.06 465 ASN A O 1
ATOM 3517 N N . TYR A 1 466 ? 8.891 -3.361 -5.861 1.00 70.56 466 TYR A N 1
ATOM 3518 C CA . TYR A 1 466 ? 7.591 -3.670 -5.263 1.00 70.56 466 TYR A CA 1
ATOM 3519 C C . TYR A 1 466 ? 7.203 -2.588 -4.248 1.00 70.56 466 TYR A C 1
ATOM 3521 O O . TYR A 1 466 ? 8.003 -2.219 -3.386 1.00 70.56 466 TYR A O 1
ATOM 3529 N N . THR A 1 467 ? 5.970 -2.080 -4.342 1.00 57.22 467 THR A N 1
ATOM 3530 C CA . THR A 1 467 ? 5.484 -1.014 -3.443 1.00 57.22 467 THR A CA 1
ATOM 3531 C C . THR A 1 467 ? 4.039 -1.198 -2.961 1.00 57.22 467 THR A C 1
ATOM 3533 O O . THR A 1 467 ? 3.543 -0.348 -2.228 1.00 57.22 467 THR A O 1
ATOM 3536 N N . GLY A 1 468 ? 3.387 -2.319 -3.294 1.00 58.88 468 GLY A N 1
ATOM 3537 C CA . GLY A 1 468 ? 2.062 -2.664 -2.763 1.00 58.88 468 GLY A CA 1
ATOM 3538 C C . GLY A 1 468 ? 2.046 -2.856 -1.232 1.00 58.88 468 GLY A C 1
ATOM 3539 O O . GLY A 1 468 ? 3.094 -2.746 -0.586 1.00 58.88 468 GLY A O 1
ATOM 3540 N N . PRO A 1 469 ? 0.885 -3.157 -0.622 1.00 57.03 469 PRO A N 1
ATOM 3541 C CA . PRO A 1 469 ? 0.747 -3.489 0.796 1.00 57.03 469 PRO A CA 1
ATOM 3542 C C . PRO A 1 469 ? 1.627 -4.676 1.201 1.00 57.03 469 PRO A C 1
ATOM 3544 O O . PRO A 1 469 ? 2.229 -5.359 0.368 1.00 57.03 469 PRO A O 1
ATOM 3547 N N . SER A 1 470 ? 1.714 -4.925 2.502 1.00 63.44 470 SER A N 1
ATOM 3548 C CA . SER A 1 470 ? 2.543 -6.002 3.030 1.00 63.44 470 SER A CA 1
ATOM 3549 C C . SER A 1 470 ? 2.072 -7.380 2.546 1.00 63.44 470 SER A C 1
ATOM 3551 O O . SER A 1 470 ? 0.910 -7.757 2.695 1.00 63.44 470 SER A O 1
ATOM 3553 N N . ILE A 1 471 ? 3.008 -8.130 1.972 1.00 69.75 471 ILE A N 1
ATOM 3554 C CA . ILE A 1 471 ? 2.904 -9.551 1.665 1.00 69.75 471 ILE A CA 1
ATOM 3555 C C . ILE A 1 471 ? 2.870 -10.307 2.988 1.00 69.75 471 ILE A C 1
ATOM 3557 O O . ILE A 1 471 ? 3.813 -10.252 3.777 1.00 69.75 471 ILE A O 1
ATOM 3561 N N . VAL A 1 472 ? 1.794 -11.047 3.217 1.00 64.88 472 VAL A N 1
ATOM 3562 C CA . VAL A 1 472 ? 1.680 -11.911 4.388 1.00 64.88 472 VAL A CA 1
ATOM 3563 C C . VAL A 1 472 ? 2.307 -13.258 4.067 1.00 64.88 472 VAL A C 1
ATOM 3565 O O . VAL A 1 472 ? 1.934 -13.895 3.080 1.00 64.88 472 VAL A O 1
ATOM 3568 N N . LEU A 1 473 ? 3.230 -13.705 4.913 1.00 67.06 473 LEU A N 1
ATOM 3569 C CA . LEU A 1 473 ? 3.811 -15.038 4.833 1.00 67.06 473 LEU A CA 1
ATOM 3570 C C . LEU A 1 473 ? 3.955 -15.602 6.245 1.00 67.06 473 LEU A C 1
ATOM 3572 O O . LEU A 1 473 ? 4.558 -14.972 7.108 1.00 67.06 473 LEU A O 1
ATOM 3576 N N . ASP A 1 474 ? 3.404 -16.790 6.481 1.00 66.75 474 ASP A N 1
ATOM 3577 C CA . ASP A 1 474 ? 3.457 -17.475 7.779 1.00 66.75 474 ASP A CA 1
ATOM 3578 C C . ASP A 1 474 ? 4.808 -18.176 7.985 1.00 66.75 474 ASP A C 1
ATOM 3580 O O . ASP A 1 474 ? 4.903 -19.397 8.061 1.00 66.75 474 ASP A O 1
ATOM 3584 N N . GLN A 1 475 ? 5.878 -17.383 7.918 1.00 66.06 475 GLN A N 1
ATOM 3585 C CA . GLN A 1 475 ? 7.285 -17.774 7.942 1.00 66.06 475 GLN A CA 1
ATOM 3586 C C . GLN A 1 475 ? 8.105 -16.628 8.542 1.00 66.06 475 GLN A C 1
ATOM 3588 O O . GLN A 1 475 ? 7.697 -15.467 8.495 1.00 66.06 475 GLN A O 1
ATOM 3593 N N . ASP A 1 476 ? 9.276 -16.925 9.099 1.00 64.19 476 ASP A N 1
ATOM 3594 C CA . ASP A 1 476 ? 10.246 -15.881 9.440 1.00 64.19 476 ASP A CA 1
ATOM 3595 C C . ASP A 1 476 ? 10.723 -15.123 8.198 1.00 64.19 476 ASP A C 1
ATOM 3597 O O . ASP A 1 476 ? 10.632 -15.622 7.071 1.00 64.19 476 ASP A O 1
ATOM 3601 N N . LEU A 1 477 ? 11.246 -13.907 8.403 1.00 64.50 477 LEU A N 1
ATOM 3602 C CA . LEU A 1 477 ? 12.036 -13.275 7.350 1.00 64.50 477 LEU A CA 1
ATOM 3603 C C . LEU A 1 477 ? 13.171 -14.225 6.943 1.00 64.50 477 LEU A C 1
ATOM 3605 O O . LEU A 1 477 ? 13.730 -14.915 7.802 1.00 64.50 477 LEU A O 1
ATOM 3609 N N . PRO A 1 478 ? 13.541 -14.254 5.653 1.00 60.28 478 PRO A N 1
ATOM 3610 C CA . PRO A 1 478 ? 14.670 -15.050 5.207 1.00 60.28 478 PRO A CA 1
ATOM 3611 C C . PRO A 1 478 ? 15.919 -14.614 5.975 1.00 60.28 478 PRO A C 1
ATOM 3613 O O . PRO A 1 478 ? 16.183 -13.419 6.102 1.00 60.28 478 PRO A O 1
ATOM 3616 N N . THR A 1 479 ? 16.677 -15.575 6.507 1.00 58.44 479 THR A N 1
ATOM 3617 C CA . THR A 1 479 ? 17.859 -15.300 7.335 1.00 58.44 479 THR A CA 1
ATOM 3618 C C . THR A 1 479 ? 19.005 -14.750 6.480 1.00 58.44 479 THR A C 1
ATOM 3620 O O . THR A 1 479 ? 19.879 -15.484 6.016 1.00 58.44 479 THR A O 1
ATOM 3623 N N . VAL A 1 480 ? 18.962 -13.434 6.260 1.00 54.00 480 VAL A N 1
ATOM 3624 C CA . VAL A 1 480 ? 19.967 -12.615 5.570 1.00 54.00 480 VAL A CA 1
ATOM 3625 C C . VAL A 1 480 ? 21.359 -12.932 6.113 1.00 54.00 480 VAL A C 1
ATOM 3627 O O . VAL A 1 480 ? 21.615 -12.733 7.297 1.00 54.00 480 VAL A O 1
ATOM 3630 N N . GLY A 1 481 ? 22.261 -13.423 5.258 1.00 50.34 481 GLY A N 1
ATOM 3631 C CA . GLY A 1 481 ? 23.665 -13.649 5.629 1.00 50.34 481 GLY A CA 1
ATOM 3632 C C . GLY A 1 481 ? 23.896 -14.619 6.799 1.00 50.34 481 GLY A C 1
ATOM 3633 O O . GLY A 1 481 ? 24.872 -14.462 7.522 1.00 50.34 481 GLY A O 1
ATOM 3634 N N . GLY A 1 482 ? 23.014 -15.607 7.016 1.00 44.00 482 GLY A N 1
ATOM 3635 C CA . GLY A 1 482 ? 23.169 -16.614 8.086 1.00 44.00 482 GLY A CA 1
ATOM 3636 C C . GLY A 1 482 ? 24.291 -17.648 7.862 1.00 44.00 482 GLY A C 1
ATOM 3637 O O . GLY A 1 482 ? 24.603 -18.440 8.748 1.00 44.00 482 GLY A O 1
ATOM 3638 N N . GLN A 1 483 ? 24.894 -17.651 6.675 1.00 43.16 483 GLN A N 1
ATOM 3639 C CA . GLN A 1 483 ? 26.247 -18.149 6.422 1.00 43.16 483 GLN A CA 1
ATOM 3640 C C . GLN A 1 483 ? 27.144 -16.917 6.270 1.00 43.16 483 GLN A C 1
ATOM 3642 O O . GLN A 1 483 ? 26.671 -15.904 5.747 1.00 43.16 483 GLN A O 1
ATOM 3647 N N . GLU A 1 484 ? 28.437 -17.007 6.599 1.00 42.69 484 GLU A N 1
ATOM 3648 C CA . GLU A 1 484 ? 29.379 -16.026 6.044 1.00 42.69 484 GLU A CA 1
ATOM 3649 C C . GLU A 1 484 ? 29.217 -15.961 4.516 1.00 42.69 484 GLU A C 1
ATOM 3651 O O . GLU A 1 484 ? 28.846 -16.952 3.876 1.00 42.69 484 GLU A O 1
ATOM 3656 N N . ASN A 1 485 ? 29.529 -14.810 3.915 1.00 43.91 485 ASN A N 1
ATOM 3657 C CA . ASN A 1 485 ? 29.671 -14.704 2.464 1.00 43.91 485 ASN A CA 1
ATOM 3658 C C . ASN A 1 485 ? 30.917 -15.490 2.031 1.00 43.91 485 ASN A C 1
ATOM 3660 O O . ASN A 1 485 ? 31.975 -14.917 1.769 1.00 43.91 485 ASN A O 1
ATOM 3664 N N . THR A 1 486 ? 30.784 -16.819 1.999 1.00 34.41 486 THR A N 1
ATOM 3665 C CA . THR A 1 486 ? 31.809 -17.744 1.517 1.00 34.41 486 THR A CA 1
ATOM 3666 C C . THR A 1 486 ? 32.243 -17.339 0.111 1.00 34.41 486 THR A C 1
ATOM 3668 O O . THR A 1 486 ? 31.502 -16.680 -0.620 1.00 34.41 486 THR A O 1
ATOM 3671 N N . SER A 1 487 ? 33.459 -17.721 -0.274 1.00 37.44 487 SER A N 1
ATOM 3672 C CA . SER A 1 487 ? 34.177 -17.234 -1.462 1.00 37.44 487 SER A CA 1
ATOM 3673 C C . SER A 1 487 ? 33.608 -17.697 -2.819 1.00 37.44 487 SER A C 1
ATOM 3675 O O . SER A 1 487 ? 34.330 -17.782 -3.811 1.00 37.44 487 SER A O 1
ATOM 3677 N N . ILE A 1 488 ? 32.302 -17.966 -2.872 1.00 39.12 488 ILE A N 1
ATOM 3678 C CA . ILE A 1 488 ? 31.494 -18.226 -4.057 1.00 39.12 488 ILE A CA 1
ATOM 3679 C C . ILE A 1 488 ? 30.278 -17.278 -4.025 1.00 39.12 488 ILE A C 1
ATOM 3681 O O . ILE A 1 488 ? 29.295 -17.515 -3.329 1.00 39.12 488 ILE A O 1
ATOM 3685 N N . ASN A 1 489 ? 30.339 -16.245 -4.867 1.00 46.97 489 ASN A N 1
ATOM 3686 C CA . ASN A 1 489 ? 29.209 -15.500 -5.437 1.00 46.97 489 ASN A CA 1
ATOM 3687 C C . ASN A 1 489 ? 28.530 -14.358 -4.646 1.00 46.97 489 ASN A C 1
ATOM 3689 O O . ASN A 1 489 ? 27.538 -13.835 -5.148 1.00 46.97 489 ASN A O 1
ATOM 3693 N N . GLY A 1 490 ? 28.998 -13.940 -3.460 1.00 43.78 490 GLY A N 1
ATOM 3694 C CA . GLY A 1 490 ? 28.608 -12.662 -2.800 1.00 43.78 490 GLY A CA 1
ATOM 3695 C C . GLY A 1 490 ? 27.109 -12.426 -2.501 1.00 43.78 490 GLY A C 1
ATOM 3696 O O . GLY A 1 490 ? 26.720 -11.360 -2.022 1.00 43.78 490 GLY A O 1
ATOM 3697 N N . THR A 1 491 ? 26.273 -13.411 -2.802 1.00 49.81 491 THR A N 1
ATOM 3698 C CA . THR A 1 491 ? 24.814 -13.399 -2.869 1.00 49.81 491 THR A CA 1
ATOM 3699 C C . THR A 1 491 ? 24.339 -14.793 -2.490 1.00 49.81 491 THR A C 1
ATOM 3701 O O . THR A 1 491 ? 25.042 -15.783 -2.709 1.00 49.81 491 THR A O 1
ATOM 3704 N N . SER A 1 492 ? 23.140 -14.898 -1.931 1.00 52.97 492 SER A N 1
ATOM 3705 C CA . SER A 1 492 ? 22.570 -16.185 -1.542 1.00 52.97 492 SER A CA 1
ATOM 3706 C C . SER A 1 492 ? 21.209 -16.402 -2.191 1.00 52.97 492 SER A C 1
ATOM 3708 O O . SER A 1 492 ? 20.375 -15.495 -2.285 1.00 52.97 492 SER A O 1
ATOM 3710 N N . ASN A 1 493 ? 20.972 -17.642 -2.627 1.00 60.62 493 ASN A N 1
ATOM 3711 C CA . ASN A 1 493 ? 19.610 -18.142 -2.767 1.00 60.62 493 ASN A CA 1
ATOM 3712 C C . ASN A 1 493 ? 18.949 -18.063 -1.394 1.00 60.62 493 ASN A C 1
ATOM 3714 O O . ASN A 1 493 ? 19.542 -18.482 -0.399 1.00 60.62 493 ASN A O 1
ATOM 3718 N N . VAL A 1 494 ? 17.702 -17.606 -1.344 1.00 63.94 494 VAL A N 1
ATOM 3719 C CA . VAL A 1 494 ? 16.905 -17.788 -0.134 1.00 63.94 494 VAL A CA 1
ATOM 3720 C C . VAL A 1 494 ? 16.666 -19.291 0.026 1.00 63.94 494 VAL A C 1
ATOM 3722 O O . VAL A 1 494 ? 16.116 -19.925 -0.872 1.00 63.94 494 VAL A O 1
ATOM 3725 N N . THR A 1 495 ? 17.119 -19.898 1.118 1.00 61.25 495 THR A N 1
ATOM 3726 C CA . THR A 1 495 ? 17.013 -21.350 1.340 1.00 61.25 495 THR A CA 1
ATOM 3727 C C . THR A 1 495 ? 15.889 -21.699 2.315 1.00 61.25 495 THR A C 1
ATOM 3729 O O . THR A 1 495 ? 15.338 -20.842 3.007 1.00 61.25 495 THR A O 1
ATOM 3732 N N . GLY A 1 496 ? 15.523 -22.982 2.356 1.00 68.00 496 GLY A N 1
ATOM 3733 C CA . GLY A 1 496 ? 14.568 -23.508 3.328 1.00 68.00 496 GLY A CA 1
ATOM 3734 C C . GLY A 1 496 ? 13.129 -23.012 3.149 1.00 68.00 496 GLY A C 1
ATOM 3735 O O . GLY A 1 496 ? 12.684 -22.657 2.054 1.00 68.00 496 GLY A O 1
ATOM 3736 N N . ALA A 1 497 ? 12.383 -23.037 4.254 1.00 70.81 497 ALA A N 1
ATOM 3737 C CA . ALA A 1 497 ? 10.924 -22.994 4.251 1.00 70.81 497 ALA A CA 1
ATOM 3738 C C . ALA A 1 497 ? 10.321 -21.703 3.657 1.00 70.81 497 ALA A C 1
ATOM 3740 O O . ALA A 1 497 ? 9.305 -21.785 2.964 1.00 70.81 497 ALA A O 1
ATOM 3741 N N . PHE A 1 498 ? 10.988 -20.545 3.789 1.00 73.94 498 PHE A N 1
ATOM 3742 C CA . PHE A 1 498 ? 10.566 -19.306 3.120 1.00 73.94 498 PHE A CA 1
ATOM 3743 C C . PHE A 1 498 ? 10.486 -19.475 1.597 1.00 73.94 498 PHE A C 1
ATOM 3745 O O . PHE A 1 498 ? 9.500 -19.068 0.990 1.00 73.94 498 PHE A O 1
ATOM 3752 N N . ASN A 1 499 ? 11.485 -20.089 0.954 1.00 73.50 499 ASN A N 1
ATOM 3753 C CA . ASN A 1 499 ? 11.510 -20.202 -0.510 1.00 73.50 499 ASN A CA 1
ATOM 3754 C C . ASN A 1 499 ? 10.518 -21.265 -1.028 1.00 73.50 499 ASN A C 1
ATOM 3756 O O . ASN A 1 499 ? 9.964 -21.138 -2.125 1.00 73.50 499 ASN A O 1
ATOM 3760 N N . THR A 1 500 ? 10.222 -22.282 -0.215 1.00 74.81 500 THR A N 1
ATOM 3761 C CA . THR A 1 500 ? 9.124 -23.233 -0.460 1.00 74.81 500 THR A CA 1
ATOM 3762 C C . THR A 1 500 ? 7.758 -22.548 -0.363 1.00 74.81 500 THR A C 1
ATOM 3764 O O . THR A 1 500 ? 6.923 -22.731 -1.250 1.00 74.81 500 THR A O 1
ATOM 3767 N N . ALA A 1 501 ? 7.542 -21.706 0.653 1.00 74.06 501 ALA A N 1
ATOM 3768 C CA . ALA A 1 501 ? 6.305 -20.944 0.840 1.00 74.06 501 ALA A CA 1
ATOM 3769 C C . ALA A 1 501 ? 6.144 -19.792 -0.174 1.00 74.06 501 ALA A C 1
ATOM 3771 O O . ALA A 1 501 ? 5.035 -19.488 -0.607 1.00 74.06 501 ALA A O 1
ATOM 3772 N N . PHE A 1 502 ? 7.238 -19.170 -0.619 1.00 75.88 502 PHE A N 1
ATOM 3773 C CA . PHE A 1 502 ? 7.203 -18.108 -1.624 1.00 75.88 502 PHE A CA 1
ATOM 3774 C C . PHE A 1 502 ? 6.872 -18.657 -3.018 1.00 75.88 502 PHE A C 1
ATOM 3776 O O . PHE A 1 502 ? 5.979 -18.143 -3.691 1.00 75.88 502 PHE A O 1
ATOM 3783 N N . ARG A 1 503 ? 7.546 -19.728 -3.460 1.00 74.00 503 ARG A N 1
ATOM 3784 C CA . ARG A 1 503 ? 7.308 -20.310 -4.794 1.00 74.00 503 ARG A CA 1
ATOM 3785 C C . ARG A 1 503 ? 6.051 -21.175 -4.828 1.00 74.00 503 ARG A C 1
ATOM 3787 O O . ARG A 1 503 ? 5.221 -20.963 -5.704 1.00 74.00 503 ARG A O 1
ATOM 3794 N N . GLY A 1 504 ? 5.883 -22.066 -3.852 1.00 65.75 504 GLY A N 1
ATOM 3795 C CA . GLY A 1 504 ? 4.731 -22.956 -3.724 1.00 65.75 504 GLY A CA 1
ATOM 3796 C C . GLY A 1 504 ? 4.986 -24.383 -4.178 1.00 65.75 504 GLY A C 1
ATOM 3797 O O . GLY A 1 504 ? 4.721 -24.718 -5.327 1.00 65.75 504 GLY A O 1
ATOM 3798 N N . ASN A 1 505 ? 5.394 -25.248 -3.248 1.00 58.34 505 ASN A N 1
ATOM 3799 C CA . ASN A 1 505 ? 5.302 -26.696 -3.430 1.00 58.34 505 ASN A CA 1
ATOM 3800 C C . ASN A 1 505 ? 4.826 -27.369 -2.123 1.00 58.34 505 ASN A C 1
ATOM 3802 O O . ASN A 1 505 ? 5.476 -27.156 -1.098 1.00 58.34 505 ASN A O 1
ATOM 3806 N N . PRO A 1 506 ? 3.711 -28.135 -2.089 1.00 50.00 506 PRO A N 1
ATOM 3807 C CA . PRO A 1 506 ? 2.736 -28.374 -3.166 1.00 50.00 506 PRO A CA 1
ATOM 3808 C C . PRO A 1 506 ? 1.493 -27.456 -3.128 1.00 50.00 506 PRO A C 1
ATOM 3810 O O . PRO A 1 506 ? 0.843 -27.278 -4.159 1.00 50.00 506 PRO A O 1
ATOM 3813 N N . SER A 1 507 ? 1.133 -26.891 -1.962 1.00 56.44 507 SER A N 1
ATOM 3814 C CA . SER A 1 507 ? -0.282 -26.543 -1.682 1.00 56.44 507 SER A CA 1
ATOM 3815 C C . SER A 1 507 ? -0.612 -25.085 -1.318 1.00 56.44 507 SER A C 1
ATOM 3817 O O . SER A 1 507 ? -1.781 -24.717 -1.401 1.00 56.44 507 SER A O 1
ATOM 3819 N N . ARG A 1 508 ? 0.344 -24.258 -0.862 1.00 63.12 508 ARG A N 1
ATOM 3820 C CA . ARG A 1 508 ? 0.074 -22.889 -0.343 1.00 63.12 508 ARG A CA 1
ATOM 3821 C C . ARG A 1 508 ? 1.199 -21.888 -0.665 1.00 63.12 508 ARG A C 1
ATOM 3823 O O . ARG A 1 508 ? 1.742 -21.261 0.238 1.00 63.12 508 ARG A O 1
ATOM 3830 N N . GLY A 1 509 ? 1.587 -21.776 -1.935 1.00 70.38 509 GLY A N 1
ATOM 3831 C CA . GLY A 1 509 ? 2.609 -20.813 -2.358 1.00 70.38 509 GLY A CA 1
ATOM 3832 C C . GLY A 1 509 ? 2.107 -19.378 -2.498 1.00 70.38 509 GLY A C 1
ATOM 3833 O O . GLY A 1 509 ? 0.913 -19.142 -2.681 1.00 70.38 509 GLY A O 1
ATOM 3834 N N . LEU A 1 510 ? 3.024 -18.410 -2.501 1.00 75.50 510 LEU A N 1
ATOM 3835 C CA . LEU A 1 510 ? 2.708 -17.021 -2.846 1.00 75.50 510 LEU A CA 1
ATOM 3836 C C . LEU A 1 510 ? 2.651 -16.800 -4.371 1.00 75.50 510 LEU A C 1
ATOM 3838 O O . LEU A 1 510 ? 1.737 -16.139 -4.862 1.00 75.50 510 LEU A O 1
ATOM 3842 N N . LEU A 1 511 ? 3.600 -17.365 -5.127 1.00 76.94 511 LEU A N 1
ATOM 3843 C CA . LEU A 1 511 ? 3.660 -17.251 -6.592 1.00 76.94 511 LEU A CA 1
ATOM 3844 C C . LEU A 1 511 ? 2.840 -18.315 -7.332 1.00 76.94 511 LEU A C 1
ATOM 3846 O O . LEU A 1 511 ? 2.264 -18.001 -8.376 1.00 76.94 511 LEU A O 1
ATOM 3850 N N . PHE A 1 512 ? 2.765 -19.541 -6.808 1.00 74.69 512 PHE A N 1
ATOM 3851 C CA . PHE A 1 512 ? 2.026 -20.647 -7.420 1.00 74.69 512 PHE A CA 1
ATOM 3852 C C . PHE A 1 512 ? 1.218 -21.466 -6.412 1.00 74.69 512 PHE A C 1
ATOM 3854 O O . PHE A 1 512 ? 1.605 -21.645 -5.257 1.00 74.69 512 PHE A O 1
ATOM 3861 N N . THR A 1 513 ? 0.127 -22.050 -6.902 1.00 70.00 513 THR A N 1
ATOM 3862 C CA . THR A 1 513 ? -0.526 -23.207 -6.286 1.00 70.00 513 THR A CA 1
ATOM 3863 C C . THR A 1 513 ? -0.387 -24.369 -7.263 1.00 70.00 513 THR A C 1
ATOM 3865 O O . THR A 1 513 ? -1.010 -24.358 -8.329 1.00 70.00 513 THR A O 1
ATOM 3868 N N . ASN A 1 514 ? 0.455 -25.357 -6.936 1.00 70.44 514 ASN A N 1
ATOM 3869 C CA . ASN A 1 514 ? 0.863 -26.412 -7.871 1.00 70.44 514 ASN A CA 1
ATOM 3870 C C . ASN A 1 514 ? 1.394 -25.771 -9.181 1.00 70.44 514 ASN A C 1
ATOM 3872 O O . ASN A 1 514 ? 2.323 -24.970 -9.136 1.00 70.44 514 ASN A O 1
ATOM 3876 N N . ARG A 1 515 ? 0.792 -26.051 -10.341 1.00 71.19 515 ARG A N 1
ATOM 3877 C CA . ARG A 1 515 ? 1.192 -25.497 -11.649 1.00 71.19 515 ARG A CA 1
ATOM 3878 C C . ARG A 1 515 ? 0.459 -24.215 -12.074 1.00 71.19 515 ARG A C 1
ATOM 3880 O O . ARG A 1 515 ? 0.662 -23.751 -13.196 1.00 71.19 515 ARG A O 1
ATOM 3887 N N . TYR A 1 516 ? -0.376 -23.630 -11.214 1.00 76.19 516 TYR A N 1
ATOM 3888 C CA . TYR A 1 516 ? -1.151 -22.424 -11.527 1.00 76.19 516 TYR A CA 1
ATOM 3889 C C . TYR A 1 516 ? -0.532 -21.175 -10.899 1.00 76.19 516 TYR A C 1
ATOM 3891 O O . TYR A 1 516 ? -0.225 -21.163 -9.709 1.00 76.19 516 TYR A O 1
ATOM 3899 N N . ALA A 1 517 ? -0.370 -20.115 -11.695 1.00 77.56 517 ALA A N 1
ATOM 3900 C CA . ALA A 1 517 ? 0.106 -18.818 -11.221 1.00 77.56 517 ALA A CA 1
ATOM 3901 C C . ALA A 1 517 ? -0.929 -18.165 -10.285 1.00 77.56 517 ALA A C 1
ATOM 3903 O O . ALA A 1 517 ? -2.075 -17.940 -10.682 1.00 77.56 517 ALA A O 1
ATOM 3904 N N . ASN A 1 518 ? -0.508 -17.826 -9.067 1.00 75.00 518 ASN A N 1
ATOM 3905 C CA . ASN A 1 518 ? -1.319 -17.123 -8.069 1.00 75.00 518 ASN A CA 1
ATOM 3906 C C . ASN A 1 518 ? -1.414 -15.614 -8.389 1.00 75.00 518 ASN A C 1
ATOM 3908 O O . ASN A 1 518 ? -0.646 -15.125 -9.228 1.00 75.00 518 ASN A O 1
ATOM 3912 N N . PRO A 1 519 ? -2.327 -14.849 -7.748 1.00 72.69 519 PRO A N 1
ATOM 3913 C CA . PRO A 1 519 ? -2.616 -13.459 -8.122 1.00 72.69 519 PRO A CA 1
ATOM 3914 C C . PRO A 1 519 ? -1.385 -12.546 -8.217 1.00 72.69 519 PRO A C 1
ATOM 3916 O O . PRO A 1 519 ? -1.281 -11.761 -9.164 1.00 72.69 519 PRO A O 1
ATOM 3919 N N . LEU A 1 520 ? -0.405 -12.704 -7.315 1.00 74.38 520 LEU A N 1
ATOM 3920 C CA . LEU A 1 520 ? 0.856 -11.955 -7.362 1.00 74.38 520 LEU A CA 1
ATOM 3921 C C . LEU A 1 520 ? 1.615 -12.194 -8.679 1.00 74.38 520 LEU A C 1
ATOM 3923 O O . LEU A 1 520 ? 2.020 -11.238 -9.340 1.00 74.38 520 LEU A O 1
ATOM 3927 N N . LEU A 1 521 ? 1.765 -13.453 -9.106 1.00 79.62 521 LEU A N 1
ATOM 3928 C CA . LEU A 1 521 ? 2.454 -13.773 -10.356 1.00 79.62 521 LEU A CA 1
ATOM 3929 C C . LEU A 1 521 ? 1.626 -13.388 -11.588 1.00 79.62 521 LEU A C 1
ATOM 3931 O O . LEU A 1 521 ? 2.187 -12.796 -12.511 1.00 79.62 521 LEU A O 1
ATOM 3935 N N . LYS A 1 522 ? 0.303 -13.640 -11.597 1.00 77.12 522 LYS A N 1
ATOM 3936 C CA . LYS A 1 522 ? -0.610 -13.148 -12.657 1.00 77.12 522 LYS A CA 1
ATOM 3937 C C . LYS A 1 522 ? -0.398 -11.651 -12.912 1.00 77.12 522 LYS A C 1
ATOM 3939 O O . LYS A 1 522 ? -0.424 -11.191 -14.051 1.00 77.12 522 LYS A O 1
ATOM 3944 N N . SER A 1 523 ? -0.123 -10.904 -11.851 1.00 73.31 523 SER A N 1
ATOM 3945 C CA . SER A 1 523 ? -0.003 -9.455 -11.910 1.00 73.31 523 SER A CA 1
ATOM 3946 C C . SER A 1 523 ? 1.389 -8.955 -12.259 1.00 73.31 523 SER A C 1
ATOM 3948 O O . SER A 1 523 ? 1.486 -7.992 -13.011 1.00 73.31 523 SER A O 1
ATOM 3950 N N . VAL A 1 524 ? 2.460 -9.645 -11.854 1.00 77.94 524 VAL A N 1
ATOM 3951 C CA . VAL A 1 524 ? 3.802 -9.419 -12.429 1.00 77.94 524 VAL A CA 1
ATOM 3952 C C . VAL A 1 524 ? 3.780 -9.647 -13.951 1.00 77.94 524 VAL A C 1
ATOM 3954 O O . VAL A 1 524 ? 4.406 -8.900 -14.699 1.00 77.94 524 VAL A O 1
ATOM 3957 N N . ILE A 1 525 ? 3.001 -10.621 -14.435 1.00 79.88 525 ILE A N 1
ATOM 3958 C CA . ILE A 1 525 ? 2.813 -10.891 -15.871 1.00 79.88 525 ILE A CA 1
ATOM 3959 C C . ILE A 1 525 ? 2.037 -9.757 -16.567 1.00 79.88 525 ILE A C 1
ATOM 3961 O O . ILE A 1 525 ? 2.484 -9.256 -17.602 1.00 79.88 525 ILE A O 1
ATOM 3965 N N . ASN A 1 526 ? 0.908 -9.317 -16.000 1.00 75.38 526 ASN A N 1
ATOM 3966 C CA . ASN A 1 526 ? 0.131 -8.182 -16.521 1.00 75.38 526 ASN A CA 1
ATOM 3967 C C . ASN A 1 526 ? 0.948 -6.878 -16.517 1.00 75.38 526 ASN A C 1
ATOM 3969 O O . ASN A 1 526 ? 0.883 -6.091 -17.460 1.00 75.38 526 ASN A O 1
ATOM 3973 N N . TYR A 1 527 ? 1.755 -6.673 -15.477 1.00 73.12 527 TYR A N 1
ATOM 3974 C CA . TYR A 1 527 ? 2.667 -5.545 -15.346 1.00 73.12 527 TYR A CA 1
ATOM 3975 C C . TYR A 1 527 ? 3.726 -5.536 -16.452 1.00 73.12 527 TYR A C 1
ATOM 3977 O O . TYR A 1 527 ? 3.915 -4.520 -17.115 1.00 73.12 527 TYR A O 1
ATOM 3985 N N . VAL A 1 528 ? 4.397 -6.668 -16.688 1.00 76.38 528 VAL A N 1
ATOM 3986 C CA . VAL A 1 528 ? 5.425 -6.812 -17.734 1.00 76.38 528 VAL A CA 1
ATOM 3987 C C . VAL A 1 528 ? 4.866 -6.496 -19.125 1.00 76.38 528 VAL A C 1
ATOM 3989 O O . VAL A 1 528 ? 5.544 -5.843 -19.917 1.00 76.38 528 VAL A O 1
ATOM 3992 N N . ASN A 1 529 ? 3.617 -6.885 -19.403 1.00 77.06 529 ASN A N 1
ATOM 3993 C CA . ASN A 1 529 ? 2.915 -6.485 -20.623 1.00 77.06 529 ASN A CA 1
ATOM 3994 C C . ASN A 1 529 ? 2.642 -4.972 -20.680 1.00 77.06 529 ASN A C 1
ATOM 3996 O O . ASN A 1 529 ? 2.910 -4.355 -21.704 1.00 77.06 529 ASN A O 1
ATOM 4000 N N . LYS A 1 530 ? 2.157 -4.350 -19.599 1.00 70.50 530 LYS A N 1
ATOM 4001 C CA . LYS A 1 530 ? 1.922 -2.892 -19.570 1.00 70.50 530 LYS A CA 1
ATOM 4002 C C . LYS A 1 530 ? 3.219 -2.072 -19.661 1.00 70.50 530 LYS A C 1
ATOM 4004 O O . LYS A 1 530 ? 3.201 -0.981 -20.218 1.00 70.50 530 LYS A O 1
ATOM 4009 N N . PHE A 1 531 ? 4.339 -2.601 -19.167 1.00 68.50 531 PHE A N 1
ATOM 4010 C CA . PHE A 1 531 ? 5.667 -1.982 -19.255 1.00 68.50 531 PHE A CA 1
ATOM 4011 C C . PHE A 1 531 ? 6.231 -1.976 -20.691 1.00 68.50 531 PHE A C 1
ATOM 4013 O O . PHE A 1 531 ? 6.832 -0.991 -21.122 1.00 68.50 531 PHE A O 1
ATOM 4020 N N . ASP A 1 532 ? 6.057 -3.073 -21.434 1.00 68.69 532 ASP A N 1
ATOM 4021 C CA . ASP A 1 532 ? 6.483 -3.198 -22.834 1.00 68.69 532 ASP A CA 1
ATOM 4022 C C . ASP A 1 532 ? 5.499 -4.117 -23.598 1.00 68.69 532 ASP A C 1
ATOM 4024 O O . ASP A 1 532 ? 5.652 -5.346 -23.576 1.00 68.69 532 ASP A O 1
ATOM 4028 N N . PRO A 1 533 ? 4.476 -3.542 -24.273 1.00 69.56 533 PRO A N 1
ATOM 4029 C CA . PRO A 1 533 ? 3.342 -4.277 -24.854 1.00 69.56 533 PRO A CA 1
ATOM 4030 C C . PRO A 1 533 ? 3.670 -5.389 -25.856 1.00 69.56 533 PRO A C 1
ATOM 4032 O O . PRO A 1 533 ? 2.798 -6.205 -26.161 1.00 69.56 533 PRO A O 1
ATOM 4035 N N . LYS A 1 534 ? 4.916 -5.479 -26.346 1.00 71.88 534 LYS A N 1
ATOM 4036 C CA . LYS A 1 534 ? 5.370 -6.592 -27.199 1.00 71.88 534 LYS A CA 1
ATOM 4037 C C . LYS A 1 534 ? 5.447 -7.936 -26.459 1.00 71.88 534 LYS A C 1
ATOM 4039 O O . LYS A 1 534 ? 5.470 -8.983 -27.107 1.00 71.88 534 LYS A O 1
ATOM 4044 N N . PHE A 1 535 ? 5.465 -7.929 -25.123 1.00 78.25 535 PHE A N 1
ATOM 4045 C CA . PHE A 1 535 ? 5.354 -9.134 -24.298 1.00 78.25 535 PHE A CA 1
ATOM 4046 C C . PHE A 1 535 ? 3.896 -9.386 -23.927 1.00 78.25 535 PHE A C 1
ATOM 4048 O O . PHE A 1 535 ? 3.265 -8.573 -23.258 1.00 78.25 535 PHE A O 1
ATOM 4055 N N . ARG A 1 536 ? 3.343 -10.526 -24.344 1.00 79.75 536 ARG A N 1
ATOM 4056 C CA . ARG A 1 536 ? 1.941 -10.883 -24.090 1.00 79.75 536 ARG A CA 1
ATOM 4057 C C . ARG A 1 536 ? 1.667 -11.102 -22.590 1.00 79.75 536 ARG A C 1
ATOM 4059 O O . ARG A 1 536 ? 2.390 -11.851 -21.936 1.00 79.75 536 ARG A O 1
ATOM 4066 N N . ALA A 1 537 ? 0.564 -10.546 -22.077 1.00 82.06 537 ALA A N 1
ATOM 4067 C CA . ALA A 1 537 ? 0.036 -10.813 -20.730 1.00 82.06 537 ALA A CA 1
ATOM 4068 C C . ALA A 1 537 ? -0.497 -12.257 -20.604 1.00 82.06 537 ALA A C 1
ATOM 4070 O O . ALA A 1 537 ? -1.694 -12.523 -20.692 1.00 82.06 537 ALA A O 1
ATOM 4071 N N . THR A 1 538 ? 0.394 -13.243 -20.510 1.00 84.81 538 THR A N 1
ATOM 4072 C CA . THR A 1 538 ? 0.053 -14.668 -20.377 1.00 84.81 538 THR A CA 1
ATOM 4073 C C . THR A 1 538 ? 1.235 -15.422 -19.779 1.00 84.81 538 THR A C 1
ATOM 4075 O O . THR A 1 538 ? 2.361 -15.257 -20.250 1.00 84.81 538 THR A O 1
ATOM 4078 N N . PHE A 1 539 ? 0.982 -16.274 -18.781 1.00 85.12 539 PHE A N 1
ATOM 4079 C CA . PHE A 1 539 ? 1.993 -17.207 -18.281 1.00 85.12 539 PHE A CA 1
ATOM 4080 C C . PHE A 1 539 ? 2.315 -18.262 -19.349 1.00 85.12 539 PHE A C 1
ATOM 4082 O O . PHE A 1 539 ? 1.397 -18.910 -19.856 1.00 85.12 539 PHE A O 1
ATOM 4089 N N . VAL A 1 540 ? 3.591 -18.458 -19.693 1.00 83.25 540 VAL A N 1
ATOM 4090 C CA . VAL A 1 540 ? 4.012 -19.458 -20.692 1.00 83.25 540 VAL A CA 1
ATOM 4091 C C . VAL A 1 540 ? 4.943 -20.511 -20.110 1.00 83.25 540 VAL A C 1
ATOM 4093 O O . VAL A 1 540 ? 6.066 -20.238 -19.717 1.00 83.25 540 VAL A O 1
ATOM 4096 N N . THR A 1 541 ? 4.505 -21.764 -20.151 1.00 74.19 541 THR A N 1
ATOM 4097 C CA . THR A 1 541 ? 5.245 -22.917 -19.613 1.00 74.19 541 THR A CA 1
ATOM 4098 C C . THR A 1 541 ? 6.406 -23.376 -20.503 1.00 74.19 541 THR A C 1
ATOM 4100 O O . THR A 1 541 ? 7.232 -24.177 -20.075 1.00 74.19 541 THR A O 1
ATOM 4103 N N . ASN A 1 542 ? 6.451 -22.891 -21.750 1.00 72.31 542 ASN A N 1
ATOM 4104 C CA . ASN A 1 542 ? 7.328 -23.364 -22.825 1.00 72.31 542 ASN A CA 1
ATOM 4105 C C . ASN A 1 542 ? 8.158 -22.252 -23.497 1.00 72.31 542 ASN A C 1
ATOM 4107 O O . ASN A 1 542 ? 8.723 -22.482 -24.568 1.00 72.31 542 ASN A O 1
ATOM 4111 N N . SER A 1 543 ? 8.204 -21.062 -22.887 1.00 72.88 543 SER A N 1
ATOM 4112 C CA . SER A 1 543 ? 9.116 -19.966 -23.244 1.00 72.88 543 SER A CA 1
ATOM 4113 C C . SER A 1 543 ? 9.025 -19.465 -24.701 1.00 72.88 543 SER A C 1
ATOM 4115 O O . SER A 1 543 ? 10.052 -19.308 -25.361 1.00 72.88 543 SER A O 1
ATOM 4117 N N . LYS A 1 544 ? 7.809 -19.231 -25.235 1.00 72.62 544 LYS A N 1
ATOM 4118 C CA . LYS A 1 544 ? 7.605 -18.881 -26.667 1.00 72.62 544 LYS A CA 1
ATOM 4119 C C . LYS A 1 544 ? 6.890 -17.562 -26.999 1.00 72.62 544 LYS A C 1
ATOM 4121 O O . LYS A 1 544 ? 7.256 -16.965 -28.004 1.00 72.62 544 LYS A O 1
ATOM 4126 N N . ASN A 1 545 ? 5.880 -17.120 -26.241 1.00 81.94 545 ASN A N 1
ATOM 4127 C CA . ASN A 1 545 ? 5.213 -15.817 -26.450 1.00 81.94 545 ASN A CA 1
ATOM 4128 C C . ASN A 1 545 ? 4.378 -15.414 -25.216 1.00 81.94 545 ASN A C 1
ATOM 4130 O O . ASN A 1 545 ? 3.208 -15.788 -25.107 1.00 81.94 545 ASN A O 1
ATOM 4134 N N . GLY A 1 546 ? 4.991 -14.700 -24.276 1.00 85.19 546 GLY A N 1
ATOM 4135 C CA . GLY A 1 546 ? 4.411 -14.337 -22.984 1.00 85.19 546 GLY A CA 1
ATOM 4136 C C . GLY A 1 546 ? 5.482 -14.201 -21.905 1.00 85.19 546 GLY A C 1
ATOM 4137 O O . GLY A 1 546 ? 6.642 -13.934 -22.214 1.00 85.19 546 GLY A O 1
ATOM 4138 N N . VAL A 1 547 ? 5.110 -14.404 -20.644 1.00 87.69 547 VAL A N 1
ATOM 4139 C CA . VAL A 1 547 ? 5.999 -14.243 -19.483 1.00 87.69 547 VAL A CA 1
ATOM 4140 C C . VAL A 1 547 ? 6.118 -15.561 -18.715 1.00 87.69 547 VAL A C 1
ATOM 4142 O O . VAL A 1 547 ? 5.139 -16.282 -18.545 1.00 87.69 547 VAL A O 1
ATOM 4145 N N . THR A 1 548 ? 7.317 -15.887 -18.243 1.00 86.44 548 THR A N 1
ATOM 4146 C CA . THR A 1 548 ? 7.602 -17.051 -17.391 1.00 86.44 548 THR A CA 1
ATOM 4147 C C . THR A 1 548 ? 8.542 -16.668 -16.249 1.00 86.44 548 THR A C 1
ATOM 4149 O O . THR A 1 548 ? 9.089 -15.568 -16.224 1.00 86.44 548 THR A O 1
ATOM 4152 N N . ILE A 1 549 ? 8.741 -17.564 -15.290 1.00 84.12 549 ILE A N 1
ATOM 4153 C CA . ILE A 1 549 ? 9.764 -17.430 -14.247 1.00 84.12 549 ILE A CA 1
ATOM 4154 C C . ILE A 1 549 ? 11.172 -17.455 -14.850 1.00 84.12 549 ILE A C 1
ATOM 4156 O O . ILE A 1 549 ? 11.401 -18.080 -15.885 1.00 84.12 549 ILE A O 1
ATOM 4160 N N . THR A 1 550 ? 12.136 -16.812 -14.199 1.00 82.31 550 THR A N 1
ATOM 4161 C CA . THR A 1 550 ? 13.554 -16.960 -14.549 1.00 82.31 550 THR A CA 1
ATOM 4162 C C . THR A 1 550 ? 14.177 -18.068 -13.703 1.00 82.31 550 THR A C 1
ATOM 4164 O O . THR A 1 550 ? 14.047 -18.068 -12.478 1.00 82.31 550 THR A O 1
ATOM 4167 N N . LYS A 1 551 ? 14.876 -19.000 -14.354 1.00 76.62 551 LYS A N 1
ATOM 4168 C CA . LYS A 1 551 ? 15.740 -19.990 -13.705 1.00 76.62 551 LYS A CA 1
ATOM 4169 C C . LYS A 1 551 ? 17.209 -19.582 -13.769 1.00 76.62 551 LYS A C 1
ATOM 4171 O O . LYS A 1 551 ? 17.609 -18.840 -14.670 1.00 76.62 551 LYS A O 1
ATOM 4176 N N . VAL A 1 552 ? 18.010 -20.127 -12.859 1.00 73.88 552 VAL A N 1
ATOM 4177 C CA . VAL A 1 552 ? 19.475 -20.122 -12.961 1.00 73.88 552 VAL A CA 1
ATOM 4178 C C . VAL A 1 552 ? 19.924 -21.416 -13.639 1.00 73.88 552 VAL A C 1
ATOM 4180 O O . VAL A 1 552 ? 19.549 -22.507 -13.223 1.00 73.88 552 VAL A O 1
ATOM 4183 N N . GLU A 1 553 ? 20.742 -21.312 -14.684 1.00 70.44 553 GLU A N 1
ATOM 4184 C CA . GLU A 1 553 ? 21.349 -22.457 -15.370 1.00 70.44 553 GLU A CA 1
ATOM 4185 C C . GLU A 1 553 ? 22.880 -22.337 -15.367 1.00 70.44 553 GLU A C 1
ATOM 4187 O O . GLU A 1 553 ? 23.429 -21.236 -15.356 1.00 70.44 553 GLU A O 1
ATOM 4192 N N . LYS A 1 554 ? 23.598 -23.468 -15.342 1.00 68.56 554 LYS A N 1
ATOM 4193 C CA . LYS A 1 554 ? 25.073 -23.513 -15.240 1.00 68.56 554 LYS A CA 1
ATOM 4194 C C . LYS A 1 554 ? 25.643 -22.606 -14.130 1.00 68.56 554 LYS A C 1
ATOM 4196 O O . LYS A 1 554 ? 26.640 -21.920 -14.341 1.00 68.56 554 LYS A O 1
ATOM 4201 N N . ILE A 1 555 ? 24.980 -22.568 -12.968 1.00 63.31 555 ILE A N 1
ATOM 4202 C CA . ILE A 1 555 ? 25.323 -21.762 -11.774 1.00 63.31 555 ILE A CA 1
ATOM 4203 C C . ILE A 1 555 ? 25.150 -20.232 -11.956 1.00 63.31 555 ILE A C 1
ATOM 4205 O O . ILE A 1 555 ? 24.967 -19.533 -10.963 1.00 63.31 555 ILE A O 1
ATOM 4209 N N . LYS A 1 556 ? 25.147 -19.689 -13.186 1.00 64.94 556 LYS A N 1
ATOM 4210 C CA . LYS A 1 556 ? 25.241 -18.232 -13.426 1.00 64.94 556 LYS A CA 1
ATOM 4211 C C . LYS A 1 556 ? 24.409 -17.640 -14.571 1.00 64.94 556 LYS A C 1
ATOM 4213 O O . LYS A 1 556 ? 24.429 -16.429 -14.749 1.00 64.94 556 LYS A O 1
ATOM 4218 N N . GLU A 1 557 ? 23.731 -18.438 -15.392 1.00 69.38 557 GLU A N 1
ATOM 4219 C CA . GLU A 1 557 ? 22.991 -17.945 -16.562 1.00 69.38 557 GLU A CA 1
ATOM 4220 C C . GLU A 1 557 ? 21.504 -17.753 -16.227 1.00 69.38 557 GLU A C 1
ATOM 4222 O O . GLU A 1 557 ? 20.811 -18.724 -15.924 1.00 69.38 557 GLU A O 1
ATOM 4227 N N . LEU A 1 558 ? 20.989 -16.521 -16.325 1.00 74.88 558 LEU A N 1
ATOM 4228 C CA . LEU A 1 558 ? 19.558 -16.237 -16.153 1.00 74.88 558 LEU A CA 1
ATOM 4229 C C . LEU A 1 558 ? 18.782 -16.607 -17.421 1.00 74.88 558 LEU A C 1
ATOM 4231 O O . LEU A 1 558 ? 18.960 -15.976 -18.464 1.00 74.88 558 LEU A O 1
ATOM 4235 N N . ARG A 1 559 ? 17.911 -17.617 -17.334 1.00 77.44 559 ARG A N 1
ATOM 4236 C CA . ARG A 1 559 ? 17.171 -18.168 -18.482 1.00 77.44 559 ARG A CA 1
ATOM 4237 C C . ARG A 1 559 ? 15.666 -18.256 -18.229 1.00 77.44 559 ARG A C 1
ATOM 4239 O O . ARG A 1 559 ? 15.258 -18.418 -17.081 1.00 77.44 559 ARG A O 1
ATOM 4246 N N . PRO A 1 560 ? 14.834 -18.253 -19.286 1.00 81.25 560 PRO A N 1
ATOM 4247 C CA . PRO A 1 560 ? 13.431 -18.637 -19.183 1.00 81.25 560 PRO A CA 1
ATOM 4248 C C . PRO A 1 560 ? 13.275 -20.032 -18.566 1.00 81.25 560 PRO A C 1
ATOM 4250 O O . PRO A 1 560 ? 13.789 -21.018 -19.102 1.00 81.25 560 PRO A O 1
ATOM 4253 N N . GLY A 1 561 ? 12.578 -20.103 -17.437 1.00 77.81 561 GLY A N 1
ATOM 4254 C CA . GLY A 1 561 ? 12.232 -21.341 -16.752 1.00 77.81 561 GLY A CA 1
ATOM 4255 C C . GLY A 1 561 ? 10.940 -21.963 -17.276 1.00 77.81 561 GLY A C 1
ATOM 4256 O O . GLY A 1 561 ? 10.131 -21.325 -17.957 1.00 77.81 561 GLY A O 1
ATOM 4257 N N . THR A 1 562 ? 10.759 -23.229 -16.931 1.00 77.31 562 THR A N 1
ATOM 4258 C CA . THR A 1 562 ? 9.554 -24.030 -17.171 1.00 77.31 562 THR A CA 1
ATOM 4259 C C . THR A 1 562 ? 8.848 -24.324 -15.844 1.00 77.31 562 THR A C 1
ATOM 4261 O O . THR A 1 562 ? 9.392 -24.048 -14.777 1.00 77.31 562 THR A O 1
ATOM 4264 N N . LEU A 1 563 ? 7.646 -24.909 -15.873 1.00 73.56 563 LEU A N 1
ATOM 4265 C CA . LEU A 1 563 ? 7.005 -25.375 -14.632 1.00 73.56 563 LEU A CA 1
ATOM 4266 C C . LEU A 1 563 ? 7.858 -26.427 -13.910 1.00 73.56 563 LEU A C 1
ATOM 4268 O O . LEU A 1 563 ? 7.964 -26.389 -12.690 1.00 73.56 563 LEU A O 1
ATOM 4272 N N . ASP A 1 564 ? 8.543 -27.290 -14.659 1.00 72.62 564 ASP A N 1
ATOM 4273 C CA . ASP A 1 564 ? 9.404 -28.339 -14.111 1.00 72.62 564 ASP A CA 1
ATOM 4274 C C . ASP A 1 564 ? 10.681 -27.785 -13.442 1.00 72.62 564 ASP A C 1
ATOM 4276 O O . ASP A 1 564 ? 11.473 -28.561 -12.911 1.00 72.62 564 ASP A O 1
ATOM 4280 N N . ASP A 1 565 ? 10.923 -26.470 -13.482 1.00 73.44 565 ASP A N 1
ATOM 4281 C CA . ASP A 1 565 ? 11.995 -25.799 -12.738 1.00 73.44 565 ASP A CA 1
ATOM 4282 C C . ASP A 1 565 ? 11.541 -25.325 -11.340 1.00 73.44 565 ASP A C 1
ATOM 4284 O O . ASP A 1 565 ? 12.396 -25.055 -10.496 1.00 73.44 565 ASP A O 1
ATOM 4288 N N . LEU A 1 566 ? 10.227 -25.279 -11.056 1.00 65.81 566 LEU A N 1
ATOM 4289 C CA . LEU A 1 566 ? 9.681 -25.021 -9.710 1.00 65.81 566 LEU A CA 1
ATOM 4290 C C . LEU A 1 566 ? 9.980 -26.180 -8.754 1.00 65.81 566 LEU A C 1
ATOM 4292 O O . LEU A 1 566 ? 10.428 -25.955 -7.634 1.00 65.81 566 LEU A O 1
ATOM 4296 N N . ASP A 1 567 ? 9.782 -27.413 -9.225 1.00 62.06 567 ASP A N 1
ATOM 4297 C CA . ASP A 1 567 ? 9.999 -28.649 -8.459 1.00 62.06 567 ASP A CA 1
ATOM 4298 C C . ASP A 1 567 ? 11.486 -28.963 -8.193 1.00 62.06 567 ASP A C 1
ATOM 4300 O O . ASP A 1 567 ? 11.798 -29.899 -7.463 1.00 62.06 567 ASP A O 1
ATOM 4304 N N . LYS A 1 568 ? 12.414 -28.211 -8.805 1.00 62.78 568 LYS A N 1
ATOM 4305 C CA . LYS A 1 568 ? 13.868 -28.469 -8.780 1.00 62.78 568 LYS A CA 1
ATOM 4306 C C . LYS A 1 568 ? 14.680 -27.369 -8.094 1.00 62.78 568 LYS A C 1
ATOM 4308 O O . LYS A 1 568 ? 15.879 -27.267 -8.322 1.00 62.78 568 LYS A O 1
ATOM 4313 N N . ASP A 1 569 ? 14.025 -26.485 -7.347 1.00 62.75 569 ASP A N 1
ATOM 4314 C CA . ASP A 1 569 ? 14.605 -25.286 -6.726 1.00 62.75 569 ASP A CA 1
ATOM 4315 C C . ASP A 1 569 ? 15.282 -24.263 -7.674 1.00 62.75 569 ASP A C 1
ATOM 4317 O O . ASP A 1 569 ? 15.719 -23.209 -7.212 1.00 62.75 569 ASP A O 1
ATOM 4321 N N . ASN A 1 570 ? 15.296 -24.498 -8.991 1.00 64.19 570 ASN A N 1
ATOM 4322 C CA . ASN A 1 570 ? 16.037 -23.728 -10.006 1.00 64.19 570 ASN A CA 1
ATOM 4323 C C . ASN A 1 570 ? 15.590 -22.259 -10.182 1.00 64.19 570 ASN A C 1
ATOM 4325 O O . ASN A 1 570 ? 16.243 -21.496 -10.900 1.00 64.19 570 ASN A O 1
ATOM 4329 N N . VAL A 1 571 ? 14.452 -21.866 -9.605 1.00 67.94 571 VAL A N 1
ATOM 4330 C CA . VAL A 1 571 ? 13.835 -20.541 -9.785 1.00 67.94 571 VAL A CA 1
ATOM 4331 C C . VAL A 1 571 ? 14.579 -19.462 -9.004 1.00 67.94 571 VAL A C 1
ATOM 4333 O O . VAL A 1 571 ? 14.834 -19.611 -7.810 1.00 67.94 571 VAL A O 1
ATOM 4336 N N . PHE A 1 572 ? 14.851 -18.338 -9.667 1.00 69.81 572 PHE A N 1
ATOM 4337 C CA . PHE A 1 572 ? 15.548 -17.192 -9.093 1.00 69.81 572 PHE A CA 1
ATOM 4338 C C . PHE A 1 572 ? 14.731 -16.522 -7.969 1.00 69.81 572 PHE A C 1
ATOM 4340 O O . PHE A 1 572 ? 13.787 -15.769 -8.233 1.00 69.81 572 PHE A O 1
ATOM 4347 N N . LEU A 1 573 ? 15.133 -16.775 -6.719 1.00 76.44 573 LEU A N 1
ATOM 4348 C CA . LEU A 1 573 ? 14.789 -15.980 -5.537 1.00 76.44 573 LEU A CA 1
ATOM 4349 C C . LEU A 1 573 ? 16.046 -15.785 -4.679 1.00 76.44 573 LEU A C 1
ATOM 4351 O O . LEU A 1 573 ? 16.528 -16.730 -4.048 1.00 76.44 573 LEU A O 1
ATOM 4355 N N . GLN A 1 574 ? 16.592 -14.571 -4.687 1.00 72.38 574 GLN A N 1
ATOM 4356 C CA . GLN A 1 574 ? 17.927 -14.283 -4.149 1.00 72.38 574 GLN A CA 1
ATOM 4357 C C . GLN A 1 574 ? 17.983 -12.981 -3.351 1.00 72.38 574 GLN A C 1
ATOM 4359 O O . GLN A 1 574 ? 17.074 -12.156 -3.420 1.00 72.38 574 GLN A O 1
ATOM 4364 N N . GLN A 1 575 ? 19.084 -12.777 -2.634 1.00 68.94 575 GLN A N 1
ATOM 4365 C CA . GLN A 1 575 ? 19.473 -11.487 -2.073 1.00 68.94 575 GLN A CA 1
ATOM 4366 C C . GLN A 1 575 ? 20.752 -10.980 -2.749 1.00 68.94 575 GLN A C 1
ATOM 4368 O O . GLN A 1 575 ? 21.688 -11.749 -2.957 1.00 68.94 575 GLN A O 1
ATOM 4373 N N . ILE A 1 576 ? 20.789 -9.690 -3.100 1.00 69.50 576 ILE A N 1
ATOM 4374 C CA . ILE A 1 576 ? 21.916 -9.072 -3.816 1.00 69.50 576 ILE A CA 1
ATOM 4375 C C . ILE A 1 576 ? 22.894 -8.437 -2.820 1.00 69.50 576 ILE A C 1
ATOM 4377 O O . ILE A 1 576 ? 22.480 -7.853 -1.817 1.00 69.50 576 ILE A O 1
ATOM 4381 N N . GLN A 1 577 ? 24.192 -8.531 -3.113 1.00 59.41 577 GLN A N 1
ATOM 4382 C CA . GLN A 1 577 ? 25.264 -8.000 -2.276 1.00 59.41 577 GLN A CA 1
ATOM 4383 C C . GLN A 1 577 ? 25.062 -6.502 -1.997 1.00 59.41 577 GLN A C 1
ATOM 4385 O O . GLN A 1 577 ? 24.763 -5.722 -2.902 1.00 59.41 577 GLN A O 1
ATOM 4390 N N . GLY A 1 578 ? 25.199 -6.099 -0.731 1.00 59.91 578 GLY A N 1
ATOM 4391 C CA . GLY A 1 578 ? 24.967 -4.716 -0.297 1.00 59.91 578 GLY A CA 1
ATOM 4392 C C . GLY A 1 578 ? 23.492 -4.286 -0.223 1.00 59.91 578 GLY A C 1
ATOM 4393 O O . GLY A 1 578 ? 23.230 -3.119 0.044 1.00 59.91 578 GLY A O 1
ATOM 4394 N N . ASP A 1 579 ? 22.529 -5.191 -0.434 1.00 65.06 579 ASP A N 1
ATOM 4395 C CA . ASP A 1 579 ? 21.090 -4.934 -0.282 1.00 65.06 579 ASP A CA 1
ATOM 4396 C C . ASP A 1 579 ? 20.483 -5.870 0.779 1.00 65.06 579 ASP A C 1
ATOM 4398 O O . ASP A 1 579 ? 19.731 -6.806 0.494 1.00 65.06 579 ASP A O 1
ATOM 4402 N N . THR A 1 580 ? 20.855 -5.626 2.037 1.00 70.12 580 THR A N 1
ATOM 4403 C CA . THR A 1 580 ? 20.411 -6.400 3.210 1.00 70.12 580 THR A CA 1
ATOM 4404 C C . THR A 1 580 ? 18.909 -6.288 3.484 1.00 70.12 580 THR A C 1
ATOM 4406 O O . THR A 1 580 ? 18.353 -7.122 4.190 1.00 70.12 580 THR A O 1
ATOM 4409 N N . GLU A 1 581 ? 18.240 -5.292 2.901 1.00 72.00 581 GLU A N 1
ATOM 4410 C CA . GLU A 1 581 ? 16.843 -4.937 3.161 1.00 72.00 581 GLU A CA 1
ATOM 4411 C C . GLU A 1 581 ? 15.832 -5.566 2.189 1.00 72.00 581 GLU A C 1
ATOM 4413 O O . GLU A 1 581 ? 14.642 -5.263 2.291 1.00 72.00 581 GLU A O 1
ATOM 4418 N N . ALA A 1 582 ? 16.244 -6.373 1.203 1.00 76.69 582 ALA A N 1
ATOM 4419 C CA . ALA A 1 582 ? 15.321 -6.899 0.193 1.00 76.69 582 ALA A CA 1
ATOM 4420 C C . ALA A 1 582 ? 15.689 -8.272 -0.383 1.00 76.69 582 ALA A C 1
ATOM 4422 O O . ALA A 1 582 ? 16.858 -8.633 -0.502 1.00 76.69 582 ALA A O 1
ATOM 4423 N N . VAL A 1 583 ? 14.658 -8.984 -0.845 1.00 79.06 583 VAL A N 1
ATOM 4424 C CA . VAL A 1 583 ? 14.783 -10.162 -1.718 1.00 79.06 583 VAL A CA 1
ATOM 4425 C C . VAL A 1 583 ? 14.383 -9.831 -3.152 1.00 79.06 583 VAL A C 1
ATOM 4427 O O . VAL A 1 583 ? 13.682 -8.854 -3.424 1.00 79.06 583 VAL A O 1
ATOM 4430 N N . TYR A 1 584 ? 14.833 -10.671 -4.076 1.00 79.19 584 TYR A N 1
ATOM 4431 C CA . TYR A 1 584 ? 14.761 -10.450 -5.507 1.00 79.19 584 TYR A CA 1
ATOM 4432 C C . TYR A 1 584 ? 14.167 -11.647 -6.240 1.00 79.19 584 TYR A C 1
ATOM 4434 O O . TYR A 1 584 ? 14.773 -12.715 -6.284 1.00 79.19 584 TYR A O 1
ATOM 4442 N N . PHE A 1 585 ? 13.006 -11.442 -6.859 1.00 81.62 585 PHE A N 1
ATOM 4443 C CA . PHE A 1 585 ? 12.364 -12.403 -7.760 1.00 81.62 585 PHE A CA 1
ATOM 4444 C C . PHE A 1 585 ? 12.585 -11.976 -9.216 1.00 81.62 585 PHE A C 1
ATOM 4446 O O . PHE A 1 585 ? 12.545 -10.782 -9.512 1.00 81.62 585 PHE A O 1
ATOM 4453 N N . ALA A 1 586 ? 12.805 -12.918 -10.138 1.00 80.88 586 ALA A N 1
ATOM 4454 C CA . ALA A 1 586 ? 13.017 -12.597 -11.552 1.00 80.88 586 ALA A CA 1
ATOM 4455 C C . ALA A 1 586 ? 12.070 -13.349 -12.498 1.00 80.88 586 ALA A C 1
ATOM 4457 O O . ALA A 1 586 ? 11.822 -14.548 -12.347 1.00 80.88 586 ALA A O 1
ATOM 4458 N N . VAL A 1 587 ? 11.601 -12.642 -13.531 1.00 85.56 587 VAL A N 1
ATOM 4459 C CA . VAL A 1 587 ? 10.773 -13.186 -14.620 1.00 85.56 587 VAL A CA 1
ATOM 4460 C C . VAL A 1 587 ? 11.385 -12.892 -15.989 1.00 85.56 587 VAL A C 1
ATOM 4462 O O . VAL A 1 587 ? 12.111 -11.915 -16.181 1.00 85.56 587 VAL A O 1
ATOM 4465 N N . SER A 1 588 ? 11.092 -13.764 -16.945 1.00 84.38 588 SER A N 1
ATOM 4466 C CA . SER A 1 588 ? 11.562 -13.734 -18.326 1.00 84.38 588 SER A CA 1
ATOM 4467 C C . SER A 1 588 ? 10.380 -13.490 -19.262 1.00 84.38 588 SER A C 1
ATOM 4469 O O . SER A 1 588 ? 9.424 -14.264 -19.273 1.00 84.38 588 SER A O 1
ATOM 4471 N N . ALA A 1 589 ? 10.444 -12.426 -20.058 1.00 83.81 589 ALA A N 1
ATOM 4472 C CA . ALA A 1 589 ? 9.402 -12.007 -20.989 1.00 83.81 589 ALA A CA 1
ATOM 4473 C C . ALA A 1 589 ? 9.859 -12.213 -22.436 1.00 83.81 589 ALA A C 1
ATOM 4475 O O . ALA A 1 589 ? 10.957 -11.802 -22.811 1.00 83.81 589 ALA A O 1
ATOM 4476 N N . ILE A 1 590 ? 9.031 -12.870 -23.246 1.00 82.25 590 ILE A N 1
ATOM 4477 C CA . ILE A 1 590 ? 9.396 -13.365 -24.576 1.00 82.25 590 ILE A CA 1
ATOM 4478 C C . ILE A 1 590 ? 8.342 -12.916 -25.577 1.00 82.25 590 ILE A C 1
ATOM 4480 O O . ILE A 1 590 ? 7.165 -13.253 -25.444 1.00 82.25 590 ILE A O 1
ATOM 4484 N N . ALA A 1 591 ? 8.765 -12.145 -26.573 1.00 76.25 591 ALA A N 1
ATOM 4485 C CA . ALA A 1 591 ? 7.898 -11.646 -27.633 1.00 76.25 591 ALA A CA 1
ATOM 4486 C C . ALA A 1 591 ? 7.702 -12.692 -28.748 1.00 76.25 591 ALA A C 1
ATOM 4488 O O . ALA A 1 591 ? 8.484 -13.634 -28.889 1.00 76.25 591 ALA A O 1
ATOM 4489 N N . SER A 1 592 ? 6.676 -12.513 -29.585 1.00 73.56 592 SER A N 1
ATOM 4490 C CA . SER A 1 592 ? 6.353 -13.420 -30.706 1.00 73.56 592 SER A CA 1
ATOM 4491 C C . SER A 1 592 ? 7.502 -13.607 -31.709 1.00 73.56 592 SER A C 1
ATOM 4493 O O . SER A 1 592 ? 7.655 -14.679 -32.292 1.00 73.56 592 SER A O 1
ATOM 4495 N N . ASN A 1 593 ? 8.351 -12.589 -31.862 1.00 66.19 593 ASN A N 1
ATOM 4496 C CA . ASN A 1 593 ? 9.576 -12.591 -32.664 1.00 66.19 593 ASN A CA 1
ATOM 4497 C C . ASN A 1 593 ? 10.807 -13.159 -31.911 1.00 66.19 593 ASN A C 1
ATOM 4499 O O . ASN A 1 593 ? 11.937 -12.947 -32.342 1.00 66.19 593 ASN A O 1
ATOM 4503 N N . ARG A 1 594 ? 10.591 -13.900 -30.810 1.00 69.25 594 ARG A N 1
ATOM 4504 C CA . ARG A 1 594 ? 11.581 -14.597 -29.957 1.00 69.25 594 ARG A CA 1
ATOM 4505 C C . ARG A 1 594 ? 12.563 -13.721 -29.168 1.00 69.25 594 ARG A C 1
ATOM 4507 O O . ARG A 1 594 ? 13.451 -14.269 -28.519 1.00 69.25 594 ARG A O 1
ATOM 4514 N N . TRP A 1 595 ? 12.405 -12.400 -29.165 1.00 70.25 595 TRP A N 1
ATOM 4515 C CA . TRP A 1 595 ? 13.238 -11.519 -28.341 1.00 70.25 595 TRP A CA 1
ATOM 4516 C C . TRP A 1 595 ? 12.929 -11.692 -26.849 1.00 70.25 595 TRP A C 1
ATOM 4518 O O . TRP A 1 595 ? 11.760 -11.701 -26.455 1.00 70.25 595 TRP A O 1
ATOM 4528 N N . LEU A 1 596 ? 13.983 -11.810 -26.034 1.00 74.88 596 LEU A N 1
ATOM 4529 C CA . LEU A 1 596 ? 13.908 -12.000 -24.582 1.00 74.88 596 LEU A CA 1
ATOM 4530 C C . LEU A 1 596 ? 14.243 -10.711 -23.823 1.00 74.88 596 LEU A C 1
ATOM 4532 O O . LEU A 1 596 ? 15.212 -10.016 -24.135 1.00 74.88 596 LEU A O 1
ATOM 4536 N N . ASN A 1 597 ? 13.495 -10.456 -22.754 1.00 75.88 597 ASN A N 1
ATOM 4537 C CA . ASN A 1 597 ? 13.785 -9.444 -21.749 1.00 75.88 597 ASN A CA 1
ATOM 4538 C C . ASN A 1 597 ? 13.663 -10.045 -20.334 1.00 75.88 597 ASN A C 1
ATOM 4540 O O . ASN A 1 597 ? 12.730 -10.799 -20.065 1.00 75.88 597 ASN A O 1
ATOM 4544 N N . THR A 1 598 ? 14.592 -9.717 -19.433 1.00 76.94 598 THR A N 1
ATOM 4545 C CA . THR A 1 598 ? 14.607 -10.215 -18.046 1.00 76.94 598 THR A CA 1
ATOM 4546 C C . THR A 1 598 ? 14.294 -9.074 -17.088 1.00 76.94 598 THR A C 1
ATOM 4548 O O . THR A 1 598 ? 14.966 -8.041 -17.104 1.00 76.94 598 THR A O 1
ATOM 4551 N N . PHE A 1 599 ? 13.284 -9.290 -16.248 1.00 78.31 599 PHE A N 1
ATOM 4552 C CA . PHE A 1 599 ? 12.786 -8.344 -15.258 1.00 78.31 599 PHE A CA 1
ATOM 4553 C C . PHE A 1 599 ? 13.147 -8.825 -13.855 1.00 78.31 599 PHE A C 1
ATOM 4555 O O . PHE A 1 599 ? 12.917 -9.987 -13.519 1.00 78.31 599 PHE A O 1
ATOM 4562 N N . LEU A 1 600 ? 13.671 -7.916 -13.038 1.00 78.12 600 LEU A N 1
ATOM 4563 C CA . LEU A 1 600 ? 14.095 -8.167 -11.665 1.00 78.12 600 LEU A CA 1
ATOM 4564 C C . LEU A 1 600 ? 13.246 -7.340 -10.690 1.00 78.12 600 LEU A C 1
ATOM 4566 O O . LEU A 1 600 ? 13.222 -6.116 -10.780 1.00 78.12 600 LEU A O 1
ATOM 4570 N N . ILE A 1 601 ? 12.546 -7.997 -9.768 1.00 80.19 601 ILE A N 1
ATOM 4571 C CA . ILE A 1 601 ? 11.621 -7.387 -8.810 1.00 80.19 601 ILE A CA 1
ATOM 4572 C C . ILE A 1 601 ? 12.293 -7.339 -7.429 1.00 80.19 601 ILE A C 1
ATOM 4574 O O . ILE A 1 601 ? 12.431 -8.387 -6.798 1.00 80.19 601 ILE A O 1
ATOM 4578 N N . ARG A 1 602 ? 12.669 -6.145 -6.937 1.00 79.50 602 ARG A N 1
ATOM 4579 C CA . ARG A 1 602 ? 13.028 -5.920 -5.519 1.00 79.50 602 ARG A CA 1
ATOM 4580 C C . ARG A 1 602 ? 11.758 -5.980 -4.682 1.00 79.50 602 ARG A C 1
ATOM 4582 O O . ARG A 1 602 ? 10.847 -5.188 -4.918 1.00 79.50 602 ARG A O 1
ATOM 4589 N N . ILE A 1 603 ? 11.727 -6.837 -3.670 1.00 78.25 603 ILE A N 1
ATOM 4590 C CA . ILE A 1 603 ? 10.694 -6.847 -2.633 1.00 78.25 603 ILE A CA 1
ATOM 4591 C C . ILE A 1 603 ? 11.366 -6.524 -1.291 1.00 78.25 603 ILE A C 1
ATOM 4593 O O . ILE A 1 603 ? 12.142 -7.349 -0.801 1.00 78.25 603 ILE A O 1
ATOM 4597 N N . PRO A 1 604 ? 11.117 -5.339 -0.698 1.00 76.19 604 PRO A N 1
ATOM 4598 C CA . PRO A 1 604 ? 11.663 -4.989 0.612 1.00 76.19 604 PRO A CA 1
ATOM 4599 C C . PRO A 1 604 ? 11.225 -5.984 1.692 1.00 76.19 604 PRO A C 1
ATOM 4601 O O . PRO A 1 604 ? 10.059 -6.371 1.743 1.00 76.19 604 PRO A O 1
ATOM 4604 N N . LEU A 1 605 ? 12.133 -6.352 2.593 1.00 75.50 605 LEU A N 1
ATOM 4605 C CA . LEU A 1 605 ? 11.866 -7.244 3.723 1.00 75.50 605 LEU A CA 1
ATOM 4606 C C . LEU A 1 605 ? 10.803 -6.670 4.666 1.00 75.50 605 LEU A C 1
ATOM 4608 O O . LEU A 1 605 ? 9.967 -7.414 5.163 1.00 75.50 605 LEU A O 1
ATOM 4612 N N . THR A 1 606 ? 10.747 -5.344 4.816 1.00 68.69 606 THR A N 1
ATOM 4613 C CA . THR A 1 606 ? 9.692 -4.631 5.561 1.00 68.69 606 THR A CA 1
ATOM 4614 C C . THR A 1 606 ? 8.289 -4.813 4.976 1.00 68.69 606 THR A C 1
ATOM 4616 O O . THR A 1 606 ? 7.303 -4.580 5.672 1.00 68.69 606 THR A O 1
ATOM 4619 N N . LYS A 1 607 ? 8.167 -5.258 3.716 1.00 71.88 607 LYS A N 1
ATOM 4620 C CA . LYS A 1 607 ? 6.885 -5.639 3.112 1.00 71.88 607 LYS A CA 1
ATOM 4621 C C . LYS A 1 607 ? 6.503 -7.094 3.399 1.00 71.88 607 LYS A C 1
ATOM 4623 O O . LYS A 1 607 ? 5.379 -7.443 3.075 1.00 71.88 607 LYS A O 1
ATOM 4628 N N . PHE A 1 608 ? 7.351 -7.928 4.004 1.00 71.69 608 PHE A N 1
ATOM 4629 C CA . PHE A 1 608 ? 6.958 -9.265 4.466 1.00 71.69 608 PHE A CA 1
ATOM 4630 C C . PHE A 1 608 ? 6.550 -9.221 5.941 1.00 71.69 608 PHE A C 1
ATOM 4632 O O . PHE A 1 608 ? 7.358 -8.916 6.818 1.00 71.69 608 PHE A O 1
ATOM 4639 N N . VAL A 1 609 ? 5.291 -9.555 6.219 1.00 63.88 609 VAL A N 1
ATOM 4640 C CA . VAL A 1 609 ? 4.738 -9.622 7.579 1.00 63.88 609 VAL A CA 1
ATOM 4641 C C . VAL A 1 609 ? 4.297 -11.044 7.906 1.00 63.88 609 VAL A C 1
ATOM 4643 O O . VAL A 1 609 ? 3.698 -11.724 7.069 1.00 63.88 609 VAL A O 1
ATOM 4646 N N . LYS A 1 610 ? 4.561 -11.487 9.139 1.00 60.69 610 LYS A N 1
ATOM 4647 C CA . LYS A 1 610 ? 3.906 -12.683 9.678 1.00 60.69 610 LYS A CA 1
ATOM 4648 C C . LYS A 1 610 ? 2.417 -12.393 9.907 1.00 60.69 610 LYS A C 1
ATOM 4650 O O . LYS A 1 610 ? 2.077 -11.252 10.234 1.00 60.69 610 LYS A O 1
ATOM 4655 N N . PRO A 1 611 ? 1.529 -13.396 9.813 1.00 52.44 611 PRO A N 1
ATOM 4656 C CA . PRO A 1 611 ? 0.295 -13.366 10.579 1.00 52.44 611 PRO A CA 1
ATOM 4657 C C . PRO A 1 611 ? 0.654 -13.210 12.061 1.00 52.44 611 PRO A C 1
ATOM 4659 O O . PRO A 1 611 ? 1.519 -13.919 12.576 1.00 52.44 611 PRO A O 1
ATOM 4662 N N . LEU A 1 612 ? -0.000 -12.279 12.744 1.00 49.97 612 LEU A N 1
ATOM 4663 C CA . LEU A 1 612 ? -0.053 -12.299 14.201 1.00 49.97 612 LEU A CA 1
ATOM 4664 C C . LEU A 1 612 ? -1.062 -13.375 14.624 1.00 49.97 612 LEU A C 1
ATOM 4666 O O . LEU A 1 612 ? -2.025 -13.644 13.903 1.00 49.97 612 LEU A O 1
ATOM 4670 N N . THR A 1 613 ? -0.825 -14.019 15.765 1.00 49.47 613 THR A N 1
ATOM 4671 C CA . THR A 1 613 ? -1.714 -15.070 16.272 1.00 49.47 613 THR A CA 1
ATOM 4672 C C . THR A 1 613 ? -3.070 -14.476 16.652 1.00 49.47 613 THR A C 1
ATOM 4674 O O . THR A 1 613 ? -3.129 -13.491 17.390 1.00 49.47 613 THR A O 1
ATOM 4677 N N . GLU A 1 614 ? -4.154 -15.091 16.175 1.00 48.94 614 GLU A N 1
ATOM 4678 C CA . GLU A 1 614 ? -5.525 -14.712 16.531 1.00 48.94 614 GLU A CA 1
ATOM 4679 C C . GLU A 1 614 ? -5.748 -14.802 18.053 1.00 48.94 614 GLU A C 1
ATOM 4681 O O . GLU A 1 614 ? -5.176 -15.665 18.727 1.00 48.94 614 GLU A O 1
ATOM 4686 N N . PHE A 1 615 ? -6.598 -13.928 18.605 1.00 46.06 615 PHE A N 1
ATOM 4687 C CA . PHE A 1 615 ? -6.942 -13.970 20.029 1.00 46.06 615 PHE A CA 1
ATOM 4688 C C . PHE A 1 615 ? -7.622 -15.296 20.396 1.00 46.06 615 PHE A C 1
ATOM 4690 O O . PHE A 1 615 ? -8.748 -15.568 19.981 1.00 46.06 615 PHE A O 1
ATOM 4697 N N . GLN A 1 616 ? -6.950 -16.094 21.224 1.00 47.25 616 GLN A N 1
ATOM 4698 C CA . GLN A 1 616 ? -7.534 -17.271 21.855 1.00 47.25 616 GLN A CA 1
ATOM 4699 C C . GLN A 1 616 ? -8.045 -16.887 23.244 1.00 47.25 616 GLN A C 1
ATOM 4701 O O . GLN A 1 616 ? -7.255 -16.605 24.146 1.00 47.25 616 GLN A O 1
ATOM 4706 N N . ALA A 1 617 ? -9.367 -16.892 23.418 1.00 41.69 617 ALA A N 1
ATOM 4707 C CA . ALA A 1 617 ? -9.979 -16.737 24.731 1.00 41.69 617 ALA A CA 1
ATOM 4708 C C . ALA A 1 617 ? -9.516 -17.879 25.653 1.00 41.69 617 ALA A C 1
ATOM 4710 O O . ALA A 1 617 ? -9.633 -19.057 25.304 1.00 41.69 617 ALA A O 1
ATOM 4711 N N . GLN A 1 618 ? -8.983 -17.543 26.830 1.00 43.50 618 GLN A N 1
ATOM 4712 C CA . GLN A 1 618 ? -8.581 -18.559 27.799 1.00 43.50 618 GLN A CA 1
ATOM 4713 C C . GLN A 1 618 ? -9.821 -19.293 28.318 1.00 43.50 618 GLN A C 1
ATOM 4715 O O . GLN A 1 618 ? -10.769 -18.676 28.803 1.00 43.50 618 GLN A O 1
ATOM 4720 N N . SER A 1 619 ? -9.804 -20.625 28.230 1.00 37.16 619 SER A N 1
ATOM 4721 C CA . SER A 1 619 ? -10.825 -21.459 28.869 1.00 37.16 619 SER A CA 1
ATOM 4722 C C . SER A 1 619 ? -10.840 -21.182 30.377 1.00 37.16 619 SER A C 1
ATOM 4724 O O . SER A 1 619 ? -9.761 -21.080 30.966 1.00 37.16 619 SER A O 1
ATOM 4726 N N . PRO A 1 620 ? -12.014 -21.071 31.024 1.00 36.38 620 PRO A N 1
ATOM 4727 C CA . PRO A 1 620 ? -12.074 -20.845 32.461 1.00 36.38 620 PRO A CA 1
ATOM 4728 C C . PRO A 1 620 ? -11.420 -22.020 33.192 1.00 36.38 620 PRO A C 1
ATOM 4730 O O . PRO A 1 620 ? -11.831 -23.169 33.018 1.00 36.38 620 PRO A O 1
ATOM 4733 N N . THR A 1 621 ? -10.404 -21.734 34.008 1.00 32.75 621 THR A N 1
ATOM 4734 C CA . THR A 1 621 ? -9.734 -22.741 34.835 1.00 32.75 621 THR A CA 1
ATOM 4735 C C . THR A 1 621 ? -10.752 -23.360 35.787 1.00 32.75 621 THR A C 1
ATOM 4737 O O . THR A 1 621 ? -11.205 -22.708 36.728 1.00 32.75 621 THR A O 1
ATOM 4740 N N . ALA A 1 622 ? -11.138 -24.610 35.530 1.00 27.92 622 ALA A N 1
ATOM 4741 C CA . ALA A 1 622 ? -12.041 -25.339 36.408 1.00 27.92 622 ALA A CA 1
ATOM 4742 C C . ALA A 1 622 ? -11.392 -25.492 37.790 1.00 27.92 622 ALA A C 1
ATOM 4744 O O . ALA A 1 622 ? -10.237 -25.904 37.895 1.00 27.92 622 ALA A O 1
ATOM 4745 N N . SER A 1 623 ? -12.131 -25.150 38.846 1.00 29.34 623 SER A N 1
ATOM 4746 C CA . SER A 1 623 ? -11.646 -25.236 40.221 1.00 29.34 623 SER A CA 1
ATOM 4747 C C . SER A 1 623 ? -11.360 -26.693 40.588 1.00 29.34 623 SER A C 1
ATOM 4749 O O . SER A 1 623 ? -12.288 -27.474 40.802 1.00 29.34 623 SER A O 1
ATOM 4751 N N . THR A 1 624 ? -10.084 -27.069 40.669 1.00 28.73 624 THR A N 1
ATOM 4752 C CA . THR A 1 624 ? -9.667 -28.363 41.217 1.00 28.73 624 THR A CA 1
ATOM 4753 C C . THR A 1 624 ? -10.094 -28.450 42.675 1.00 28.73 624 THR A C 1
ATOM 4755 O O . THR A 1 624 ? -9.587 -27.709 43.514 1.00 28.73 624 THR A O 1
ATOM 4758 N N . GLN A 1 625 ? -11.031 -29.350 42.973 1.00 30.56 625 GLN A N 1
ATOM 4759 C CA . GLN A 1 625 ? -11.347 -29.711 44.349 1.00 30.56 625 GLN A CA 1
ATOM 4760 C C . GLN A 1 625 ? -10.190 -30.526 44.924 1.00 30.56 625 GLN A C 1
ATOM 4762 O O . GLN A 1 625 ? -9.814 -31.552 44.357 1.00 30.56 625 GLN A O 1
ATOM 4767 N N . GLU A 1 626 ? -9.658 -30.093 46.061 1.00 31.20 626 GLU A N 1
ATOM 4768 C CA . GLU A 1 626 ? -8.799 -30.941 46.879 1.00 31.20 626 GLU A CA 1
ATOM 4769 C C . GLU A 1 626 ? -9.641 -32.032 47.556 1.00 31.20 626 GLU A C 1
ATOM 4771 O O . GLU A 1 626 ? -10.699 -31.763 48.129 1.00 31.20 626 GLU A O 1
ATOM 4776 N N . ALA A 1 627 ? -9.145 -33.265 47.512 1.00 27.45 627 ALA A N 1
ATOM 4777 C CA . ALA A 1 627 ? -9.569 -34.363 48.369 1.00 27.45 627 ALA A CA 1
ATOM 4778 C C . ALA A 1 627 ? -8.313 -35.168 48.727 1.00 27.45 627 ALA A C 1
ATOM 4780 O O . ALA A 1 627 ? -7.492 -35.455 47.855 1.00 27.45 627 ALA A O 1
ATOM 4781 N N . SER A 1 628 ? -8.127 -35.436 50.018 1.00 28.39 628 SER A N 1
ATOM 4782 C CA . SER A 1 628 ? -6.824 -35.792 50.589 1.00 28.39 628 SER A CA 1
ATOM 4783 C C . SER A 1 628 ? -6.388 -37.248 50.376 1.00 28.39 628 SER A C 1
ATOM 4785 O O . SER A 1 628 ? -7.152 -38.110 49.945 1.00 28.39 628 SER A O 1
ATOM 4787 N N . GLU A 1 629 ? -5.118 -37.478 50.702 1.00 29.64 629 GLU A N 1
ATOM 4788 C CA . GLU A 1 629 ? -4.372 -38.737 50.654 1.00 29.64 629 GLU A CA 1
ATOM 4789 C C . GLU A 1 629 ? -5.013 -39.890 51.450 1.00 29.64 629 GLU A C 1
ATOM 4791 O O . GLU A 1 629 ? -5.611 -39.666 52.501 1.00 29.64 629 GLU A O 1
ATOM 4796 N N . ASP A 1 630 ? -4.725 -41.132 51.039 1.00 25.22 630 ASP A N 1
ATOM 4797 C CA . ASP A 1 630 ? -4.085 -42.093 51.954 1.00 25.22 630 ASP A CA 1
ATOM 4798 C C . ASP A 1 630 ? -3.181 -43.082 51.174 1.00 25.22 630 ASP A C 1
ATOM 4800 O O . ASP A 1 630 ? -3.180 -43.127 49.941 1.00 25.22 630 ASP A O 1
ATOM 4804 N N . GLN A 1 631 ? -2.351 -43.827 51.899 1.00 29.16 631 GLN A N 1
ATOM 4805 C CA . GLN A 1 631 ? -1.207 -44.620 51.434 1.00 29.16 631 GLN A CA 1
ATOM 4806 C C . GLN A 1 631 ? -1.641 -45.986 50.840 1.00 29.16 631 GLN A C 1
ATOM 4808 O O . GLN A 1 631 ? -2.672 -46.544 51.202 1.00 29.16 631 GLN A O 1
ATOM 4813 N N . SER A 1 632 ? -0.859 -46.681 50.000 1.00 24.73 632 SER A N 1
ATOM 4814 C CA . SER A 1 632 ? 0.333 -47.398 50.488 1.00 24.73 632 SER A CA 1
ATOM 4815 C C . SER A 1 632 ? 1.013 -48.307 49.442 1.00 24.73 632 SER A C 1
ATOM 4817 O O . SER A 1 632 ? 0.367 -48.980 48.646 1.00 24.73 632 SER A O 1
ATOM 4819 N N . THR A 1 633 ? 2.335 -48.450 49.601 1.00 25.69 633 THR A N 1
ATOM 4820 C CA . THR A 1 633 ? 3.188 -49.608 49.227 1.00 25.69 633 THR A CA 1
ATOM 4821 C C . THR A 1 633 ? 3.440 -49.993 47.758 1.00 25.69 633 THR A C 1
ATOM 4823 O O . THR A 1 633 ? 2.609 -49.914 46.864 1.00 25.69 633 THR A O 1
ATOM 4826 N N . SER A 1 634 ? 4.672 -50.461 47.541 1.00 28.88 634 SER A N 1
ATOM 4827 C CA . SER A 1 634 ? 5.248 -50.959 46.292 1.00 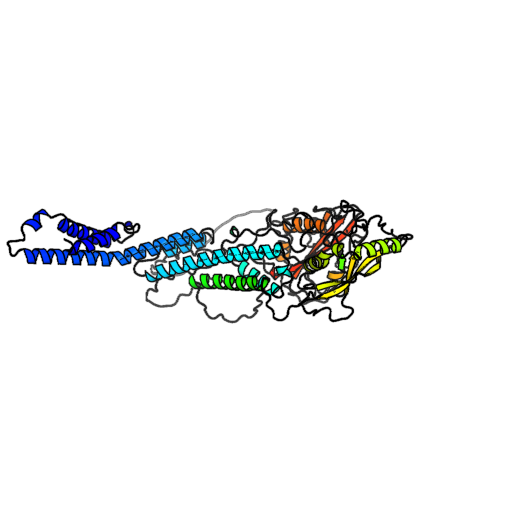28.88 634 SER A CA 1
ATOM 4828 C C . SER A 1 634 ? 4.961 -52.444 46.034 1.00 28.88 634 SER A C 1
ATOM 4830 O O . SER A 1 634 ? 4.849 -53.232 46.970 1.00 28.88 634 SER A O 1
ATOM 4832 N N . SER A 1 635 ? 4.996 -52.869 44.763 1.00 26.45 635 SER A N 1
ATOM 4833 C CA . SER A 1 635 ? 5.851 -53.996 44.331 1.00 26.45 635 SER A CA 1
ATOM 4834 C C . SER A 1 635 ? 5.799 -54.280 42.819 1.00 26.45 635 SER A C 1
ATOM 4836 O O . SER A 1 635 ? 4.912 -53.871 42.076 1.00 26.45 635 SER A O 1
ATOM 4838 N N . SER A 1 636 ? 6.822 -54.995 42.367 1.00 31.56 636 SER A N 1
ATOM 4839 C CA . SER A 1 636 ? 6.925 -55.805 41.146 1.00 31.56 636 SER A CA 1
ATOM 4840 C C . SER A 1 636 ? 7.878 -56.967 41.507 1.00 31.56 636 SER A C 1
ATOM 4842 O O . SER A 1 636 ? 8.623 -56.791 42.478 1.00 31.56 636 SER A O 1
ATOM 4844 N N . PRO A 1 637 ? 7.939 -58.113 40.787 1.00 49.72 637 PRO A N 1
ATOM 4845 C CA . PRO A 1 637 ? 7.451 -58.341 39.417 1.00 49.72 637 PRO A CA 1
ATOM 4846 C C . PRO A 1 637 ? 6.778 -59.730 39.169 1.00 49.72 637 PRO A C 1
ATOM 4848 O O . PRO A 1 637 ? 6.563 -60.506 40.092 1.00 49.72 637 PRO A O 1
ATOM 4851 N N . GLN A 1 638 ? 6.597 -60.066 37.877 1.00 28.80 638 GLN A N 1
ATOM 4852 C CA . GLN A 1 638 ? 6.855 -61.399 37.273 1.00 28.80 638 GLN A CA 1
ATOM 4853 C C . GLN A 1 638 ? 5.742 -62.483 37.229 1.00 28.80 638 GLN A C 1
ATOM 4855 O O . GLN A 1 638 ? 5.042 -62.738 38.199 1.00 28.80 638 GLN A O 1
ATOM 4860 N N . GLY A 1 639 ? 5.655 -63.174 36.073 1.00 26.53 639 GLY A N 1
ATOM 4861 C CA . GLY A 1 639 ? 4.807 -64.359 35.804 1.00 26.53 639 GLY A CA 1
ATOM 4862 C C . GLY A 1 639 ? 3.952 -64.232 34.523 1.00 26.53 639 GLY A C 1
ATOM 4863 O O . GLY A 1 639 ? 2.872 -63.664 34.568 1.00 26.53 639 GLY A O 1
ATOM 4864 N N . THR A 1 640 ? 4.462 -64.528 33.316 1.00 27.98 640 THR A N 1
ATOM 4865 C CA . THR A 1 640 ? 4.344 -65.825 32.583 1.00 27.98 640 THR A CA 1
ATOM 4866 C C . THR A 1 640 ? 2.908 -66.328 32.333 1.00 27.98 640 THR A C 1
ATOM 4868 O O . THR A 1 640 ? 2.179 -66.516 33.297 1.00 27.98 640 THR A O 1
ATOM 4871 N N . ALA A 1 641 ? 2.461 -66.708 31.125 1.00 29.77 641 ALA A N 1
ATOM 4872 C CA . ALA A 1 641 ? 3.014 -66.672 29.748 1.00 29.77 641 ALA A CA 1
ATOM 4873 C C . ALA A 1 641 ? 1.817 -66.922 28.750 1.00 29.77 641 ALA A C 1
ATOM 4875 O O . ALA A 1 641 ? 0.704 -66.573 29.125 1.00 29.77 641 ALA A O 1
ATOM 4876 N N . GLN A 1 642 ? 1.851 -67.470 27.515 1.00 31.25 642 GLN A N 1
ATOM 4877 C CA . GLN A 1 642 ? 2.873 -68.128 26.676 1.00 31.25 642 GLN A CA 1
ATOM 4878 C C . GLN A 1 642 ? 2.379 -68.295 25.201 1.00 31.25 642 GLN A C 1
ATOM 4880 O O . GLN A 1 642 ? 1.244 -68.718 25.028 1.00 31.25 642 GLN A O 1
ATOM 4885 N N . THR A 1 643 ? 3.259 -68.155 24.180 1.00 30.39 643 THR A N 1
ATOM 4886 C CA . THR A 1 643 ? 3.229 -68.841 22.831 1.00 30.39 643 THR A CA 1
ATOM 4887 C C . THR A 1 643 ? 2.022 -68.640 21.857 1.00 30.39 643 THR A C 1
ATOM 4889 O O . THR A 1 643 ? 0.901 -68.457 22.297 1.00 30.39 643 THR A O 1
ATOM 4892 N N . GLN A 1 644 ? 2.126 -68.697 20.509 1.00 33.38 644 GLN A N 1
ATOM 4893 C CA . GLN A 1 644 ? 3.264 -68.774 19.557 1.00 33.38 644 GLN A CA 1
ATOM 4894 C C . GLN A 1 644 ? 2.853 -68.354 18.114 1.00 33.38 644 GLN A C 1
ATOM 4896 O O . GLN A 1 644 ? 1.797 -68.780 17.672 1.00 33.38 644 GLN A O 1
ATOM 4901 N N . SER A 1 645 ? 3.733 -67.613 17.410 1.00 34.41 645 SER A N 1
ATOM 4902 C CA . SER A 1 645 ? 4.209 -67.790 16.000 1.00 34.41 645 SER A CA 1
ATOM 4903 C C . SER A 1 645 ? 3.219 -68.002 14.802 1.00 34.41 645 SER A C 1
AT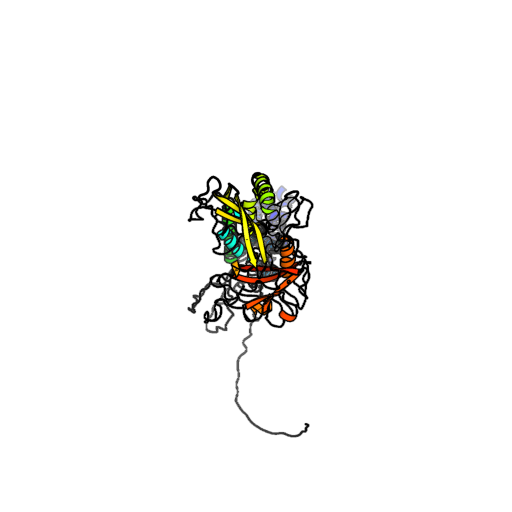OM 4905 O O . SER A 1 645 ? 2.027 -68.179 14.984 1.00 34.41 645 SER A O 1
ATOM 4907 N N . ASN A 1 646 ? 3.616 -67.956 13.512 1.00 35.12 646 ASN A N 1
ATOM 4908 C CA . ASN A 1 646 ? 4.939 -67.774 12.880 1.00 35.12 646 ASN A CA 1
ATOM 4909 C C . ASN A 1 646 ? 4.860 -67.259 11.417 1.00 35.12 646 ASN A C 1
ATOM 4911 O O . ASN A 1 646 ? 3.948 -67.690 10.728 1.00 35.12 646 ASN A O 1
ATOM 4915 N N . GLN A 1 647 ? 5.900 -66.529 10.955 1.00 36.50 647 GLN A N 1
ATOM 4916 C CA . GLN A 1 647 ? 6.462 -66.454 9.568 1.00 36.50 647 GLN A CA 1
ATOM 4917 C C . GLN A 1 647 ? 5.507 -66.216 8.359 1.00 36.50 647 GLN A C 1
ATOM 4919 O O . GLN A 1 647 ? 4.294 -66.284 8.468 1.00 36.50 647 GLN A O 1
ATOM 4924 N N . GLY A 1 648 ? 5.954 -65.882 7.142 1.00 35.75 648 GLY A N 1
ATOM 4925 C CA . GLY A 1 648 ? 7.269 -65.573 6.548 1.00 35.75 648 GLY A CA 1
ATOM 4926 C C . GLY A 1 648 ? 7.043 -65.177 5.067 1.00 35.75 648 GLY A C 1
ATOM 4927 O O . GLY A 1 648 ? 5.926 -65.327 4.575 1.00 35.75 648 GLY A O 1
ATOM 4928 N N . SER A 1 649 ? 8.013 -64.674 4.301 1.00 44.22 649 SER A N 1
ATOM 4929 C CA . SER A 1 649 ? 9.458 -64.529 4.530 1.00 44.22 649 SER A CA 1
ATOM 4930 C C . SER A 1 649 ? 10.023 -63.334 3.748 1.00 44.22 649 SER A C 1
ATOM 4932 O O . SER A 1 649 ? 9.267 -62.757 2.938 1.00 44.22 649 SER A O 1
#

Organism: Mycoplasmopsis synoviae (NCBI:txid2109)

Foldseek 3Di:
DVVQVVLLVLLVVCCVDPCNVVFDPVLNVQLVVLSVVLVCLVVPPVVPVPPPDDPCPVVNVVSNVVSSVSSVVSSVVRVLRSVLSVLLVLLLVLLVLLPLAADPVVSVLSNVVSVPDDSVVSVVSNVSNVLSVLQSVLSLLLLVLLLVLLVCLQVVDQLLLQAPLNVLLVVLSLQSQQQFDDDDDDLQQADQDDCPPQAQGQLQRGGDRDDSSRGHGFFDAADRDDDDDDDDDDDDDDDDDDDDDDRFPPDPDDDDDDDDDDDGDHSNVVSVVSNVSSVSSVVSVVSSVDPPDPARAFEAADDPLAAAADFLLFQAAAFAPQAFADKDPRQCVCPVVNQVSVVVCVVDCVSGVCVLVSCCSFVPSVRGHQKDWDDKDWDWDWDDDDPIIHTWIKIKTQIDGHPPHDYPPPPDPPRMDMHTYQFHHNDPPDPDGSSVPPLFDPDQFLAQLFLLDLCVVRSASAEGEHRRAFNEDQDDQQPQCPDPCPPPRLKDARDPDVLCQCLDPDAHHVQDHHLDGGSSVLSVQVSVCSRHVLFDSDEDQPLAGGKAFWFDDPNTTTGGHHSVCSVVVRGDWMDRHPCSFWIKTKMWTAGNVGTIHIYIYTYGSSSYDYDRDGHDDDDPDDDDDDDDDDDDDDDDDDDDDDDDDDDDD

Sequence (649 aa):
MQFISGSVTAAKAVKDDAQYNSVDATLKTTLEEKYTAATALLEGETKLKNLDASSNLDTTKATLESAKTALDAAVAAVKPNLEFQKTKTSAAAKVTELESLVNTALKDELQRQVNALTKDHATEATTMLENLTSLKDSLTSLQDLVSKGLAMQVDYPQKYYDADNKTAFDDALLKASSVFPAFKWTDESIVVPAPEGDTLPNPRAWTAPRAKTEFVLQNFVMAPAQAAPATQSDSGATAAASATVRVANSEATSEAAQAPQTPAADLASTVSYLKSLNDTLKAATDALNGDNPTEKTAYYKADAGRTLYWDGFMPKIVVSGYEADGAGVNKAQHEEANKTKLQQWFATESNWEKLSEQLTKKLGSDKFKNVVLTAPTVSYEEVTVNSNTWKNPKVTFNIQAKPGYQLTQPTTDPKQISLTIRVLYSSQESNQNLLTIQGASPTAAPSNSSVDDANVKAKVNVYLNYTGPSIVLDQDLPTVGGQENTSINGTSNVTGAFNTAFRGNPSRGLLFTNRYANPLLKSVINYVNKFDPKFRATFVTNSKNGVTITKVEKIKELRPGTLDDLDKDNVFLQQIQGDTEAVYFAVSAIASNRWLNTFLIRIPLTKFVKPLTEFQAQSPTASTQEASEDQSTSSSPQGTAQTQSNQGS

Radius of gyration: 37.61 Å; chains: 1; bounding box: 97×95×110 Å

pLDDT: mean 70.51, std 20.16, range [23.05, 96.56]

Secondary structure (DSSP, 8-state):
-HHHHHHHHHHHHHHSSTTGGGS-HHHHHHHHHHHHHHHHHHH-HHHHTTGGGSTHHHHHHHHHHHHHHHHHHHHHHHHHHHHHHHHHHHHHHHHHHTTTTB-HHHHHHHHHHHHH--GGGHHHHHHHHHHHHHHHHHHHHHHHHHHHHHHHHHH--HHHHH-TTHHHHHHHHHHHHTTS------SSS-------SS-PPPTT--SPPPPGGG--B----PPP------S--------PPPP----STT-------PPPP-PPP-HHHHHHHHHHHHHHHHHHHHHTTS--SSS-EEEE---TTPPPEE-TTS---B-TT--PPPSGGGTTSSHHHHHHHHHHHHT-GGGTTTHHHHHHHHH-TTTEESEEEEEEEEEEEEEEETTEEEEEEEEEEEEEEPTT-EEEE--SSS-EEEEEE---BSSTT----S-TTTTSBSSSS-TT--TT-TTHHHHSSEEEE--SSPEE-SSPPP-TTSS---TTTSSEEPPSHHHHHHHTSSS--SSEETTEEPHHHHHHHHHHHHHSTTS-SSB-TTSSSEEEEEEEETTTEEEE--GGGTTTT-B-EEE-TT-TTEEEEEEEEE-TT--EEEEEEEEEGGGEEPPPPP--PPPP-----------------------------